Protein AF-0000000074446186 (afdb_homodimer)

Foldseek 3Di:
DDCDPDALRDAQFLEWDALDPFKIWTQHQVQQKIWIAGNVVSHTDDIWEGDDQDFRHAHRFNYWDAAPVSFWIWTQGQVLQWIWIAGPRSHTDAIEQNDDPRHAHRWHDWDHDPQKIWTRRFVQQWIWIAGNRHHTDDIFAHDDDDVRHGHRWAEWDAFPVGDIDIDHWDWAWDADPVGHTFAIDTDWRWYWDQDPVRDIDIHTGDDPPSVRPD/DDCDPDALRDAQFLEWDALDPQKIWTQHQVQQKIWIAGNVVSHTDDIWEGDDQDFRHAHRFNYWDAAPVSFWIWTQGQVLQWIWIAGPRSHTDAIEQNDDPRRAHRWHDWDHDPQKIWTRRFVQQWIWIAGNRHHTDDIFAHDDDDVRHGHRWAEWDAFPVGDIDIDHDDWAWDADPVGHTFAIDGHFRWYWDQDPVRDIDIHTGPDPPSVRPD

Organism: Stylophora pistillata (NCBI:txid50429)

pLDDT: mean 74.29, std 21.18, range [18.92, 97.62]

InterPro domains:
  IPR001258 NHL repeat [PF01436] (10-36)
  IPR001258 NHL repeat [PS51125] (1-40)
  IPR001258 NHL repeat [PS51125] (45-89)
  IPR001258 NHL repeat [PS51125] (137-178)
  IPR011042 Six-bladed beta-propeller, TolB-like [G3DSA:2.120.10.30] (2-111)
  IPR011042 Six-bladed beta-propeller, TolB-like [G3DSA:2.120.10.30] (112-214)
  IPR050952 Tripartite Motif and NHL Repeat Containing E3 Ligases [PTHR24104] (4-204)

Nearest PDB structures (foldseek):
  6xg7-assembly1_A  TM=8.499E-01  e=5.781E-15  Drosophila melanogaster
  8j72-assembly1_A  TM=8.228E-01  e=9.268E-15  Mus musculus
  7qrx-assembly2_B  TM=8.241E-01  e=8.388E-14  Homo sapiens
  7qrw-assembly1_A  TM=8.013E-01  e=9.867E-13  Homo sapiens
  3s9j-assembly1_A  TM=4.715E-01  e=6.757E-05  Phocaeicola vulgatus ATCC 8482

Solvent-accessible surface area (backbone atoms only — not comparable to full-atom values): 21060 Å² total; per-residue (Å²): 131,68,80,40,97,46,91,67,28,70,52,57,60,46,25,77,34,74,76,48,100,48,31,30,38,30,14,16,27,87,68,8,27,38,36,34,30,27,56,40,75,61,39,68,73,49,72,42,50,35,74,43,85,51,88,58,32,24,28,31,24,32,19,51,39,60,36,81,85,68,58,32,33,37,37,24,17,25,69,64,11,29,39,40,31,21,38,83,88,54,48,73,77,48,73,32,38,62,60,74,97,76,37,44,40,41,24,30,24,62,41,55,55,94,63,23,40,39,31,21,18,18,75,67,8,24,35,39,33,21,38,78,85,49,44,81,71,53,66,30,49,36,73,42,86,52,91,55,33,21,46,46,25,16,14,45,29,61,44,99,83,61,37,34,38,36,30,32,46,52,45,33,36,31,24,42,89,88,47,47,62,39,34,55,43,72,83,42,60,28,39,33,40,56,38,98,73,47,22,28,33,29,36,22,35,29,66,71,69,60,50,58,63,119,132,67,83,41,97,46,92,65,26,69,51,56,61,48,25,78,34,75,77,48,98,48,32,30,37,29,13,16,26,88,68,8,28,39,37,32,30,26,56,42,76,61,40,68,70,48,70,40,50,34,76,44,85,51,89,60,32,23,27,32,23,31,18,49,40,60,36,81,86,68,57,34,34,37,36,22,16,24,67,63,11,28,38,39,30,21,36,81,88,55,47,73,77,48,73,31,37,61,60,73,96,76,36,44,40,39,23,30,25,60,42,55,54,94,64,22,40,39,29,23,18,19,75,66,8,24,35,39,33,22,38,77,84,49,44,81,71,52,68,28,50,39,74,42,86,52,91,57,34,22,47,47,25,17,12,47,30,61,44,100,85,61,37,32,39,35,31,32,47,54,46,34,37,31,24,44,86,87,45,47,64,41,35,53,41,70,83,45,59,28,38,34,38,58,39,97,74,47,21,29,33,30,36,21,36,30,68,67,68,54,52,59,63,119

Structure (mmCIF, N/CA/C/O backbone):
data_AF-0000000074446186-model_v1
#
loop_
_entity.id
_entity.type
_entity.pdbx_description
1 polymer 'E3 ubiquitin-protein ligase TRIM71'
#
loop_
_atom_site.group_PDB
_atom_site.id
_atom_site.type_symbol
_atom_site.label_atom_id
_atom_site.label_alt_id
_atom_site.label_comp_id
_atom_site.label_asym_id
_atom_site.label_entity_id
_atom_site.label_seq_id
_atom_site.pdbx_PDB_ins_code
_atom_site.Cartn_x
_atom_site.Cartn_y
_atom_site.Cartn_z
_atom_site.occupancy
_atom_site.B_iso_or_equiv
_atom_site.auth_seq_id
_atom_site.auth_comp_id
_atom_site.auth_asym_id
_atom_site.auth_atom_id
_atom_site.pdbx_PDB_model_num
ATOM 1 N N . MET A 1 1 ? 18.953 0.443 9.812 1 21.56 1 MET A N 1
ATOM 2 C CA . MET A 1 1 ? 19.047 -0.871 9.188 1 21.56 1 MET A CA 1
ATOM 3 C C . MET A 1 1 ? 19.984 -0.833 7.984 1 21.56 1 MET A C 1
ATOM 5 O O . MET A 1 1 ? 19.844 0.023 7.109 1 21.56 1 MET A O 1
ATOM 9 N N . GLU A 1 2 ? 21.062 -1.44 8.008 1 25.23 2 GLU A N 1
ATOM 10 C CA . GLU A 1 2 ? 22.125 -1.525 7.016 1 25.23 2 GLU A CA 1
ATOM 11 C C . GLU A 1 2 ? 21.625 -2.145 5.715 1 25.23 2 GLU A C 1
ATOM 13 O O . GLU A 1 2 ? 21.016 -3.217 5.727 1 25.23 2 GLU A O 1
ATOM 18 N N . THR A 1 3 ? 21.281 -1.387 4.734 1 30.3 3 THR A N 1
ATOM 19 C CA . THR A 1 3 ? 21.078 -1.767 3.344 1 30.3 3 THR A CA 1
ATOM 20 C C . THR A 1 3 ? 22.234 -2.623 2.838 1 30.3 3 THR A C 1
ATOM 22 O O . THR A 1 3 ? 23.391 -2.25 2.984 1 30.3 3 THR A O 1
ATOM 25 N N . GLY A 1 4 ? 22.359 -3.973 3.09 1 34.06 4 GLY A N 1
ATOM 26 C CA . GLY A 1 4 ? 23.422 -4.801 2.539 1 34.06 4 GLY A CA 1
ATOM 27 C C . GLY A 1 4 ? 22.953 -6.176 2.109 1 34.06 4 GLY A C 1
ATOM 28 O O . GLY A 1 4 ? 21.766 -6.508 2.271 1 34.06 4 GLY A O 1
ATOM 29 N N . ASN A 1 5 ? 23.656 -6.824 1.149 1 36.19 5 ASN A N 1
ATOM 30 C CA . ASN A 1 5 ? 23.625 -8.188 0.634 1 36.19 5 ASN A CA 1
ATOM 31 C C . ASN A 1 5 ? 23.828 -9.211 1.746 1 36.19 5 ASN A C 1
ATOM 33 O O . ASN A 1 5 ? 24.062 -10.391 1.474 1 36.19 5 ASN A O 1
ATOM 37 N N . GLN A 1 6 ? 23.984 -8.719 2.873 1 34.06 6 GLN A N 1
ATOM 38 C CA . GLN A 1 6 ? 24.266 -9.742 3.875 1 34.06 6 GLN A CA 1
ATOM 39 C C . GLN A 1 6 ? 22.984 -10.289 4.484 1 34.06 6 GLN A C 1
ATOM 41 O O . GLN A 1 6 ? 21.922 -9.672 4.375 1 34.06 6 GLN A O 1
ATOM 46 N N . GLU A 1 7 ? 23.047 -11.438 5.098 1 36.56 7 GLU A N 1
ATOM 47 C CA . GLU A 1 7 ? 22.016 -12.062 5.914 1 36.56 7 GLU A CA 1
ATOM 48 C C . GLU A 1 7 ? 21.344 -11.047 6.84 1 36.56 7 GLU A C 1
ATOM 50 O O . GLU A 1 7 ? 22.031 -10.242 7.48 1 36.56 7 GLU A O 1
ATOM 55 N N . GLY A 1 8 ? 20.094 -10.953 6.75 1 36.47 8 GLY A N 1
ATOM 56 C CA . GLY A 1 8 ? 19.344 -10.023 7.574 1 36.47 8 GLY A CA 1
ATOM 57 C C . GLY A 1 8 ? 19.078 -8.695 6.895 1 36.47 8 GLY A C 1
ATOM 58 O O . GLY A 1 8 ? 18.328 -7.859 7.406 1 36.47 8 GLY A O 1
ATOM 59 N N . GLN A 1 9 ? 19.859 -8.453 6.016 1 35 9 GLN A N 1
ATOM 60 C CA . GLN A 1 9 ? 19.703 -7.172 5.34 1 35 9 GLN A CA 1
ATOM 61 C C . GLN A 1 9 ? 18.656 -7.254 4.238 1 35 9 GLN A C 1
ATOM 63 O O . GLN A 1 9 ? 18.547 -8.273 3.553 1 35 9 GLN A O 1
ATOM 68 N N . PHE A 1 10 ? 17.547 -6.688 4.48 1 34.16 10 PHE A N 1
ATOM 69 C CA . PHE A 1 10 ? 16.359 -6.711 3.641 1 34.16 10 PHE A CA 1
ATOM 70 C C . PHE A 1 10 ? 16.562 -5.891 2.375 1 34.16 10 PHE A C 1
ATOM 72 O O . PHE A 1 10 ? 16.922 -4.711 2.443 1 34.16 10 PHE A O 1
ATOM 79 N N . GLN A 1 11 ? 17.141 -6.57 1.419 1 34.59 11 GLN A N 1
ATOM 80 C CA . GLN A 1 11 ? 16.938 -5.848 0.168 1 34.59 11 GLN A CA 1
ATOM 81 C C . GLN A 1 11 ? 15.469 -5.891 -0.262 1 34.59 11 GLN A C 1
ATOM 83 O O . GLN A 1 11 ? 14.75 -6.828 0.073 1 34.59 11 GLN A O 1
ATOM 88 N N . ASN A 1 12 ? 14.945 -5.281 -1.118 1 34.03 12 ASN A N 1
ATOM 89 C CA . ASN A 1 12 ? 13.68 -4.852 -1.7 1 34.03 12 ASN A CA 1
ATOM 90 C C . ASN A 1 12 ? 12.562 -5.859 -1.421 1 34.03 12 ASN A C 1
ATOM 92 O O . ASN A 1 12 ? 12.422 -6.848 -2.143 1 34.03 12 ASN A O 1
ATOM 96 N N . PRO A 1 13 ? 12.062 -5.914 -0.177 1 37.81 13 PRO A N 1
ATOM 97 C CA . PRO A 1 13 ? 11 -6.902 0.001 1 37.81 13 PRO A CA 1
ATOM 98 C C . PRO A 1 13 ? 9.742 -6.57 -0.801 1 37.81 13 PRO A C 1
ATOM 100 O O . PRO A 1 13 ? 9.273 -5.43 -0.774 1 37.81 13 PRO A O 1
ATOM 103 N N . ALA A 1 14 ? 9.406 -7.27 -1.947 1 45.06 14 ALA A N 1
ATOM 104 C CA . ALA A 1 14 ? 8.188 -7.148 -2.744 1 45.06 14 ALA A CA 1
ATOM 105 C C . ALA A 1 14 ? 6.945 -7.402 -1.893 1 45.06 14 ALA A C 1
ATOM 107 O O . ALA A 1 14 ? 5.895 -6.801 -2.119 1 45.06 14 ALA A O 1
ATOM 108 N N . ASP A 1 15 ? 7.027 -8.352 -0.957 1 50.16 15 ASP A N 1
ATOM 109 C CA . ASP A 1 15 ? 5.855 -8.734 -0.171 1 50.16 15 ASP A CA 1
ATOM 110 C C . ASP A 1 15 ? 6.27 -9.336 1.17 1 50.16 15 ASP A C 1
ATOM 112 O O . ASP A 1 15 ? 7.348 -9.914 1.291 1 50.16 15 ASP A O 1
ATOM 116 N N . VAL A 1 16 ? 5.496 -8.953 2.264 1 49.03 16 VAL A N 1
ATOM 117 C CA . VAL A 1 16 ? 5.734 -9.492 3.602 1 49.03 16 VAL A CA 1
ATOM 118 C C . VAL A 1 16 ? 4.473 -10.18 4.113 1 49.03 16 VAL A C 1
ATOM 120 O O . VAL A 1 16 ? 3.359 -9.688 3.916 1 49.03 16 VAL A O 1
ATOM 123 N N . ILE A 1 17 ? 4.637 -11.469 4.539 1 51.62 17 ILE A N 1
ATOM 124 C CA . ILE A 1 17 ? 3.508 -12.164 5.145 1 51.62 17 ILE A CA 1
ATOM 125 C C . ILE A 1 17 ? 3.945 -12.805 6.457 1 51.62 17 ILE A C 1
ATOM 127 O O . ILE A 1 17 ? 5.09 -13.25 6.59 1 51.62 17 ILE A O 1
ATOM 131 N N . PHE A 1 18 ? 3.02 -12.758 7.414 1 51.03 18 PHE A N 1
ATOM 132 C CA . PHE A 1 18 ? 3.283 -13.461 8.664 1 51.03 18 PHE A CA 1
ATOM 133 C C . PHE A 1 18 ? 3.158 -14.969 8.477 1 51.03 18 PHE A C 1
ATOM 135 O O . PHE A 1 18 ? 2.213 -15.445 7.844 1 51.03 18 PHE A O 1
ATOM 142 N N . VAL A 1 19 ? 4.188 -15.711 8.836 1 57.69 19 VAL A N 1
ATOM 143 C CA . VAL A 1 19 ? 4.152 -17.172 8.766 1 57.69 19 VAL A CA 1
ATOM 144 C C . VAL A 1 19 ? 3.711 -17.734 10.109 1 57.69 19 VAL A C 1
ATOM 146 O O . VAL A 1 19 ? 3.133 -18.828 10.164 1 57.69 19 VAL A O 1
ATOM 149 N N . ASN A 1 20 ? 3.963 -17.078 11.086 1 58.06 20 ASN A N 1
ATOM 150 C CA . ASN A 1 20 ? 3.51 -17.359 12.445 1 58.06 20 ASN A CA 1
ATOM 151 C C . ASN A 1 20 ? 3.525 -16.109 13.312 1 58.06 20 ASN A C 1
ATOM 153 O O . ASN A 1 20 ? 3.574 -14.984 12.797 1 58.06 20 ASN A O 1
ATOM 157 N N . ASP A 1 21 ? 3.34 -16.344 14.617 1 55.56 21 ASP A N 1
ATOM 158 C CA . ASP A 1 21 ? 3.188 -15.211 15.531 1 55.56 21 ASP A CA 1
ATOM 159 C C . ASP A 1 21 ? 4.418 -14.312 15.5 1 55.56 21 ASP A C 1
ATOM 161 O O . ASP A 1 21 ? 4.309 -13.094 15.664 1 55.56 21 ASP A O 1
ATOM 165 N N . ASP A 1 22 ? 5.578 -14.992 15.234 1 57.72 22 ASP A N 1
ATOM 166 C CA . ASP A 1 22 ? 6.785 -14.18 15.375 1 57.72 22 ASP A CA 1
ATOM 167 C C . ASP A 1 22 ? 7.566 -14.133 14.062 1 57.72 22 ASP A C 1
ATOM 169 O O . ASP A 1 22 ? 8.641 -13.531 14 1 57.72 22 ASP A O 1
ATOM 173 N N . GLY A 1 23 ? 7.039 -14.805 13.109 1 60.34 23 GLY A N 1
ATOM 174 C CA . GLY A 1 23 ? 7.812 -14.914 11.883 1 60.34 23 GLY A CA 1
ATOM 175 C C . GLY A 1 23 ? 7.133 -14.266 10.695 1 60.34 23 GLY A C 1
ATOM 176 O O . GLY A 1 23 ? 5.914 -14.359 10.539 1 60.34 23 GLY A O 1
ATOM 177 N N . ILE A 1 24 ? 8.008 -13.547 9.852 1 61.75 24 ILE A N 1
ATOM 178 C CA . ILE A 1 24 ? 7.508 -13.008 8.594 1 61.75 24 ILE A CA 1
ATOM 179 C C . ILE A 1 24 ? 8.344 -13.547 7.434 1 61.75 24 ILE A C 1
ATOM 181 O O . ILE A 1 24 ? 9.523 -13.867 7.605 1 61.75 24 ILE A O 1
ATOM 185 N N . LEU A 1 25 ? 7.684 -13.812 6.32 1 70.44 25 LEU A N 1
ATOM 186 C CA . LEU A 1 25 ? 8.344 -14.117 5.055 1 70.44 25 LEU A CA 1
ATOM 187 C C . LEU A 1 25 ? 8.422 -12.875 4.168 1 70.44 25 LEU A C 1
ATOM 189 O O . LEU A 1 25 ? 7.461 -12.102 4.094 1 70.44 25 LEU A O 1
ATOM 193 N N . VAL A 1 26 ? 9.609 -12.75 3.611 1 65.88 26 VAL A N 1
ATOM 194 C CA . VAL A 1 26 ? 9.852 -11.609 2.732 1 65.88 26 VAL A CA 1
ATOM 195 C C . VAL A 1 26 ? 10.344 -12.102 1.372 1 65.88 26 VAL A C 1
ATOM 197 O O . VAL A 1 26 ? 11.305 -12.867 1.291 1 65.88 26 VAL A O 1
ATOM 200 N N . ALA A 1 27 ? 9.594 -11.727 0.311 1 72.75 27 ALA A N 1
ATOM 201 C CA . ALA A 1 27 ? 10.078 -11.953 -1.048 1 72.75 27 ALA A CA 1
ATOM 202 C C . ALA A 1 27 ? 11.023 -10.844 -1.488 1 72.75 27 ALA A C 1
ATOM 204 O O . ALA A 1 27 ? 10.633 -9.672 -1.553 1 72.75 27 ALA A O 1
ATOM 205 N N . GLU A 1 28 ? 12.25 -11.234 -1.776 1 65.94 28 GLU A N 1
ATOM 206 C CA . GLU A 1 28 ? 13.219 -10.25 -2.24 1 65.94 28 GLU A CA 1
ATOM 207 C C . GLU A 1 28 ? 13.422 -10.344 -3.75 1 65.94 28 GLU A C 1
ATOM 209 O O . GLU A 1 28 ? 14.156 -11.211 -4.23 1 65.94 28 GLU A O 1
ATOM 214 N N . GLU A 1 29 ? 12.828 -9.438 -4.434 1 69.81 29 GLU A N 1
ATOM 215 C CA . GLU A 1 29 ? 12.789 -9.469 -5.891 1 69.81 29 GLU A CA 1
ATOM 216 C C . GLU A 1 29 ? 14.195 -9.422 -6.484 1 69.81 29 GLU A C 1
ATOM 218 O O . GLU A 1 29 ? 14.539 -10.242 -7.336 1 69.81 29 GLU A O 1
ATOM 223 N N . CYS A 1 30 ? 15 -8.484 -6.012 1 66 30 CYS A N 1
ATOM 224 C CA . CYS A 1 30 ? 16.297 -8.25 -6.629 1 66 30 CYS A CA 1
ATOM 225 C C . CYS A 1 30 ? 17.312 -9.297 -6.188 1 66 30 CYS A C 1
ATOM 227 O O . CYS A 1 30 ? 18.266 -9.586 -6.91 1 66 30 CYS A O 1
ATOM 229 N N . ASN A 1 31 ? 17.078 -9.898 -5.051 1 70.94 31 ASN A N 1
ATOM 230 C CA . ASN A 1 31 ? 18 -10.922 -4.562 1 70.94 31 ASN A CA 1
ATOM 231 C C . ASN A 1 31 ? 17.531 -12.328 -4.914 1 70.94 31 ASN A C 1
ATOM 233 O O . ASN A 1 31 ? 18.203 -13.312 -4.586 1 70.94 31 ASN A O 1
ATOM 237 N N . HIS A 1 32 ? 16.453 -12.422 -5.516 1 79.94 32 HIS A N 1
ATOM 238 C CA . HIS A 1 32 ? 15.906 -13.68 -6.027 1 79.94 32 HIS A CA 1
ATOM 239 C C . HIS A 1 32 ? 15.797 -14.727 -4.922 1 79.94 32 HIS A C 1
ATOM 241 O O . HIS A 1 32 ? 16.203 -15.875 -5.105 1 79.94 32 HIS A O 1
ATOM 247 N N . ARG A 1 33 ? 15.266 -14.266 -3.797 1 80.06 33 ARG A N 1
ATOM 248 C CA . ARG A 1 33 ? 15.164 -15.18 -2.664 1 80.06 33 ARG A CA 1
ATOM 249 C C . ARG A 1 33 ? 13.992 -14.805 -1.763 1 80.06 33 ARG A C 1
ATOM 251 O O . ARG A 1 33 ? 13.422 -13.719 -1.895 1 80.06 33 ARG A O 1
ATOM 258 N N . ILE A 1 34 ? 13.656 -15.789 -0.902 1 81.38 34 ILE A N 1
ATOM 259 C CA . ILE A 1 34 ? 12.711 -15.602 0.194 1 81.38 34 ILE A CA 1
ATOM 260 C C . ILE A 1 34 ? 13.445 -15.695 1.529 1 81.38 34 ILE A C 1
ATOM 262 O O . ILE A 1 34 ? 14.25 -16.609 1.74 1 81.38 34 ILE A O 1
ATOM 266 N N . GLN A 1 35 ? 13.117 -14.711 2.404 1 77.56 35 GLN A N 1
ATOM 267 C CA . GLN A 1 35 ? 13.711 -14.734 3.736 1 77.56 35 GLN A CA 1
ATOM 268 C C . GLN A 1 35 ? 12.633 -14.758 4.82 1 77.56 35 GLN A C 1
ATOM 270 O O . GLN A 1 35 ? 11.586 -14.117 4.68 1 77.56 35 GLN A O 1
ATOM 275 N N . GLN A 1 36 ? 12.953 -15.547 5.793 1 76.38 36 GLN A N 1
ATOM 276 C CA . GLN A 1 36 ? 12.141 -15.492 7.008 1 76.38 36 GLN A CA 1
ATOM 277 C C . GLN A 1 36 ? 12.859 -14.719 8.109 1 76.38 36 GLN A C 1
ATOM 279 O O . GLN A 1 36 ? 14.039 -14.953 8.367 1 76.38 36 GLN A O 1
ATOM 284 N N . LEU A 1 37 ? 12.062 -13.75 8.68 1 64.38 37 LEU A N 1
ATOM 285 C CA . LEU A 1 37 ? 12.602 -12.938 9.766 1 64.38 37 LEU A CA 1
ATOM 286 C C . LEU A 1 37 ? 11.727 -13.062 11.016 1 64.38 37 LEU A C 1
ATOM 288 O O . LEU A 1 37 ? 10.523 -13.305 10.914 1 64.38 37 LEU A O 1
ATOM 292 N N . ASN A 1 38 ? 12.406 -13.023 12.148 1 64.75 38 ASN A N 1
ATOM 293 C CA . ASN A 1 38 ? 11.672 -12.836 13.398 1 64.75 38 ASN A CA 1
ATOM 294 C C . ASN A 1 38 ? 11.273 -11.375 13.602 1 64.75 38 ASN A C 1
ATOM 296 O O . ASN A 1 38 ? 12.141 -10.492 13.641 1 64.75 38 ASN A O 1
ATOM 300 N N . VAL A 1 39 ? 9.969 -11.133 13.688 1 54.44 39 VAL A N 1
ATOM 301 C CA . VAL A 1 39 ? 9.492 -9.758 13.68 1 54.44 39 VAL A CA 1
ATOM 302 C C . VAL A 1 39 ? 9.766 -9.109 15.031 1 54.44 39 VAL A C 1
ATOM 304 O O . VAL A 1 39 ? 9.891 -7.883 15.133 1 54.44 39 VAL A O 1
ATOM 307 N N . GLN A 1 40 ? 9.844 -9.93 16.094 1 52.62 40 GLN A N 1
ATOM 308 C CA . GLN A 1 40 ? 10.094 -9.383 17.422 1 52.62 40 GLN A CA 1
ATOM 309 C C . GLN A 1 40 ? 11.547 -8.93 17.562 1 52.62 40 GLN A C 1
ATOM 311 O O . GLN A 1 40 ? 11.82 -7.887 18.156 1 52.62 40 GLN A O 1
ATOM 316 N N . THR A 1 41 ? 12.391 -9.664 17 1 53.5 41 THR A N 1
ATOM 317 C CA . THR A 1 41 ? 13.812 -9.398 17.219 1 53.5 41 THR A CA 1
ATOM 318 C C . THR A 1 41 ? 14.445 -8.781 15.984 1 53.5 41 THR A C 1
ATOM 320 O O . THR A 1 41 ? 15.516 -8.18 16.062 1 53.5 41 THR A O 1
ATOM 323 N N . GLY A 1 42 ? 13.688 -8.93 14.891 1 54.25 42 GLY A N 1
ATOM 324 C CA . GLY A 1 42 ? 14.258 -8.5 13.633 1 54.25 42 GLY A CA 1
ATOM 325 C C . GLY A 1 42 ? 15.328 -9.438 13.109 1 54.25 42 GLY A C 1
ATOM 326 O O . GLY A 1 42 ? 15.938 -9.18 12.07 1 54.25 42 GLY A O 1
ATOM 327 N N . ASN A 1 43 ? 15.508 -10.547 13.773 1 65.38 43 ASN A N 1
ATOM 328 C CA . ASN A 1 43 ? 16.594 -11.461 13.43 1 65.38 43 ASN A CA 1
ATOM 329 C C . ASN A 1 43 ? 16.219 -12.359 12.25 1 65.38 43 ASN A C 1
ATOM 331 O O . ASN A 1 43 ? 15.062 -12.719 12.086 1 65.38 43 ASN A O 1
ATOM 335 N N . PHE A 1 44 ? 17.359 -12.742 11.523 1 73.94 44 PHE A N 1
ATOM 336 C CA . PHE A 1 44 ? 17.281 -13.695 10.43 1 73.94 44 PHE A CA 1
ATOM 337 C C . PHE A 1 44 ? 16.969 -15.094 10.953 1 73.94 44 PHE A C 1
ATOM 339 O O . PHE A 1 44 ? 17.516 -15.523 11.969 1 73.94 44 PHE A O 1
ATOM 346 N N . VAL A 1 45 ? 16.016 -15.805 10.258 1 79.5 45 VAL A N 1
ATOM 347 C CA . VAL A 1 45 ? 15.656 -17.172 10.633 1 79.5 45 VAL A CA 1
ATOM 348 C C . VAL A 1 45 ? 16.141 -18.141 9.562 1 79.5 45 VAL A C 1
ATOM 350 O O . VAL A 1 45 ? 16.938 -19.047 9.844 1 79.5 45 VAL A O 1
ATOM 353 N N . LYS A 1 46 ? 15.695 -17.969 8.352 1 83.81 46 LYS A N 1
ATOM 354 C CA . LYS A 1 46 ? 16.094 -18.828 7.242 1 83.81 46 LYS A CA 1
ATOM 355 C C . LYS A 1 46 ? 15.836 -18.141 5.902 1 83.81 46 LYS A C 1
ATOM 357 O O . LYS A 1 46 ? 15.195 -17.094 5.848 1 83.81 46 LYS A O 1
ATOM 362 N N . ARG A 1 47 ? 16.5 -18.734 4.887 1 83.94 47 ARG A N 1
ATOM 363 C CA . ARG A 1 47 ? 16.281 -18.266 3.523 1 83.94 47 ARG A CA 1
ATOM 364 C C . ARG A 1 47 ? 16.266 -19.422 2.533 1 83.94 47 ARG A C 1
ATOM 366 O O . ARG A 1 47 ? 16.844 -20.469 2.787 1 83.94 47 ARG A O 1
ATOM 373 N N . PHE A 1 48 ? 15.547 -19.25 1.496 1 86 48 PHE A N 1
ATOM 374 C CA . PHE A 1 48 ? 15.617 -20.188 0.378 1 86 48 PHE A CA 1
ATOM 375 C C . PHE A 1 48 ? 15.461 -19.453 -0.949 1 86 48 PHE A C 1
ATOM 377 O O . PHE A 1 48 ? 15.039 -18.297 -0.979 1 86 48 PHE A O 1
ATOM 384 N N . GLY A 1 49 ? 15.961 -20.188 -2.018 1 86.62 49 GLY A N 1
ATOM 385 C CA . GLY A 1 49 ? 15.961 -19.609 -3.352 1 86.62 49 GLY A CA 1
ATOM 386 C C . GLY A 1 49 ? 17.297 -19.016 -3.746 1 86.62 49 GLY A C 1
ATOM 387 O O . GLY A 1 49 ? 18.047 -18.531 -2.893 1 86.62 49 GLY A O 1
ATOM 388 N N . LYS A 1 50 ? 17.703 -19.125 -4.941 1 88.88 50 LYS A N 1
ATOM 389 C CA . LYS A 1 50 ? 18.812 -18.5 -5.641 1 88.88 50 LYS A CA 1
ATOM 390 C C . LYS A 1 50 ? 18.453 -18.172 -7.086 1 88.88 50 LYS A C 1
ATOM 392 O O . LYS A 1 50 ? 17.516 -18.766 -7.641 1 88.88 50 LYS A O 1
ATOM 397 N N . GLN A 1 51 ? 19.203 -17.219 -7.52 1 91.12 51 GLN A N 1
ATOM 398 C CA . GLN A 1 51 ? 18.859 -16.797 -8.875 1 91.12 51 GLN A CA 1
ATOM 399 C C . GLN A 1 51 ? 18.922 -17.969 -9.852 1 91.12 51 GLN A C 1
ATOM 401 O O . GLN A 1 51 ? 19.891 -18.719 -9.867 1 91.12 51 GLN A O 1
ATOM 406 N N . GLY A 1 52 ? 17.906 -18.141 -10.609 1 94.19 52 GLY A N 1
ATOM 407 C CA . GLY A 1 52 ? 17.891 -19.156 -11.641 1 94.19 52 GLY A CA 1
ATOM 408 C C . GLY A 1 52 ? 16.484 -19.594 -12.023 1 94.19 52 GLY A C 1
ATOM 409 O O . GLY A 1 52 ? 15.5 -19 -11.57 1 94.19 52 GLY A O 1
ATOM 410 N N . SER A 1 53 ? 16.422 -20.562 -12.891 1 93.38 53 SER A N 1
ATOM 411 C CA . SER A 1 53 ? 15.141 -21.016 -13.398 1 93.38 53 SER A CA 1
ATOM 412 C C . SER A 1 53 ? 14.891 -22.469 -13.039 1 93.38 53 SER A C 1
ATOM 414 O O . SER A 1 53 ? 13.844 -23.031 -13.383 1 93.38 53 SER A O 1
ATOM 416 N N . GLY A 1 54 ? 15.836 -23.062 -12.352 1 91.38 54 GLY A N 1
ATOM 417 C CA . GLY A 1 54 ? 15.68 -24.438 -11.938 1 91.38 54 GLY A CA 1
ATOM 418 C C . GLY A 1 54 ? 14.82 -24.594 -10.695 1 91.38 54 GLY A C 1
ATOM 419 O O . GLY A 1 54 ? 14.289 -23.609 -10.172 1 91.38 54 GLY A O 1
ATOM 420 N N . ASP A 1 55 ? 14.742 -25.875 -10.305 1 85.62 55 ASP A N 1
ATOM 421 C CA . ASP A 1 55 ? 14.039 -26.141 -9.055 1 85.62 55 ASP A CA 1
ATOM 422 C C . ASP A 1 55 ? 14.75 -25.484 -7.875 1 85.62 55 ASP A C 1
ATOM 424 O O . ASP A 1 55 ? 15.984 -25.438 -7.844 1 85.62 55 ASP A O 1
ATOM 428 N N . ARG A 1 56 ? 14.125 -24.891 -6.969 1 88.25 56 ARG A N 1
ATOM 429 C CA . ARG A 1 56 ? 14.633 -24.219 -5.777 1 88.25 56 ARG A CA 1
ATOM 430 C C . ARG A 1 56 ? 15.227 -22.859 -6.129 1 88.25 56 ARG A C 1
ATOM 432 O O . ARG A 1 56 ? 15.648 -22.109 -5.242 1 88.25 56 ARG A O 1
ATOM 439 N N . GLN A 1 57 ? 15.32 -22.703 -7.441 1 94.06 57 GLN A N 1
ATOM 440 C CA . GLN A 1 57 ? 15.789 -21.391 -7.875 1 94.06 57 GLN A CA 1
ATOM 441 C C . GLN A 1 57 ? 14.617 -20.453 -8.141 1 94.06 57 GLN A C 1
ATOM 443 O O . GLN A 1 57 ? 13.5 -20.906 -8.414 1 94.06 57 GLN A O 1
ATOM 448 N N . LEU A 1 58 ? 14.938 -19.234 -7.977 1 92.75 58 LEU A N 1
ATOM 449 C CA . LEU A 1 58 ? 13.938 -18.188 -8.156 1 92.75 58 LEU A CA 1
ATOM 450 C C . LEU A 1 58 ? 14.484 -17.047 -9.016 1 92.75 58 LEU A C 1
ATOM 452 O O . LEU A 1 58 ? 15.672 -16.734 -8.953 1 92.75 58 LEU A O 1
ATOM 456 N N . LYS A 1 59 ? 13.547 -16.516 -9.812 1 91.88 59 LYS A N 1
ATOM 457 C CA . LYS A 1 59 ? 13.883 -15.289 -10.547 1 91.88 59 LYS A CA 1
ATOM 458 C C . LYS A 1 59 ? 12.844 -14.203 -10.305 1 91.88 59 LYS A C 1
ATOM 460 O O . LYS A 1 59 ? 11.688 -14.328 -10.719 1 91.88 59 LYS A O 1
ATOM 465 N N . ASN A 1 60 ? 13.25 -13.094 -9.609 1 82.12 60 ASN A N 1
ATOM 466 C CA . ASN A 1 60 ? 12.43 -11.93 -9.289 1 82.12 60 ASN A CA 1
ATOM 467 C C . ASN A 1 60 ? 11.117 -12.328 -8.625 1 82.12 60 ASN A C 1
ATOM 469 O O . ASN A 1 60 ? 10.039 -12.008 -9.117 1 82.12 60 ASN A O 1
ATOM 473 N N . PRO A 1 61 ? 11.234 -13.055 -7.488 1 84.06 61 PRO A N 1
ATOM 474 C CA . PRO A 1 61 ? 9.984 -13.305 -6.77 1 84.06 61 PRO A CA 1
ATOM 475 C C . PRO A 1 61 ? 9.234 -12.023 -6.414 1 84.06 61 PRO A C 1
ATOM 477 O O . PRO A 1 61 ? 9.82 -11.102 -5.84 1 84.06 61 PRO A O 1
ATOM 480 N N . ALA A 1 62 ? 7.973 -11.977 -6.805 1 77.06 62 ALA A N 1
ATOM 481 C CA . ALA A 1 62 ? 7.176 -10.758 -6.66 1 77.06 62 ALA A CA 1
ATOM 482 C C . ALA A 1 62 ? 6.316 -10.812 -5.398 1 77.06 62 ALA A C 1
ATOM 484 O O . ALA A 1 62 ? 5.984 -9.773 -4.82 1 77.06 62 ALA A O 1
ATOM 485 N N . SER A 1 63 ? 5.895 -11.992 -5.074 1 76.06 63 SER A N 1
ATOM 486 C CA . SER A 1 63 ? 5.023 -12.133 -3.91 1 76.06 63 SER A CA 1
ATOM 487 C C . SER A 1 63 ? 5.191 -13.508 -3.264 1 76.06 63 SER A C 1
ATOM 489 O O . SER A 1 63 ? 5.672 -14.445 -3.902 1 76.06 63 SER A O 1
ATOM 491 N N . VAL A 1 64 ? 4.809 -13.523 -1.966 1 79.75 64 VAL A N 1
ATOM 492 C CA . VAL A 1 64 ? 4.832 -14.766 -1.197 1 79.75 64 VAL A CA 1
ATOM 493 C C . VAL A 1 64 ? 3.592 -14.852 -0.312 1 79.75 64 VAL A C 1
ATOM 495 O O . VAL A 1 64 ? 3.145 -13.836 0.238 1 79.75 64 VAL A O 1
ATOM 498 N N . CYS A 1 65 ? 3.018 -16.062 -0.304 1 76 65 CYS A N 1
ATOM 499 C CA . CYS A 1 65 ? 1.9 -16.297 0.603 1 76 65 CYS A CA 1
ATOM 500 C C . CYS A 1 65 ? 1.933 -17.719 1.152 1 76 65 CYS A C 1
ATOM 502 O O . CYS A 1 65 ? 2.801 -18.516 0.782 1 76 65 CYS A O 1
ATOM 504 N N . ILE A 1 66 ? 1.116 -17.875 2.15 1 76.69 66 ILE A N 1
ATOM 505 C CA . ILE A 1 66 ? 0.989 -19.188 2.75 1 76.69 66 ILE A CA 1
ATOM 506 C C . ILE A 1 66 ? -0.325 -19.828 2.311 1 76.69 66 ILE A C 1
ATOM 508 O O . ILE A 1 66 ? -1.367 -19.172 2.281 1 76.69 66 ILE A O 1
ATOM 512 N N . LYS A 1 67 ? -0.178 -21.078 1.933 1 81.06 67 LYS A N 1
ATOM 513 C CA . LYS A 1 67 ? -1.405 -21.797 1.601 1 81.06 67 LYS A CA 1
ATOM 514 C C . LYS A 1 67 ? -2.365 -21.828 2.787 1 81.06 67 LYS A C 1
ATOM 516 O O . LYS A 1 67 ? -1.94 -21.719 3.939 1 81.06 67 LYS A O 1
ATOM 521 N N . SER A 1 68 ? -3.66 -22.016 2.502 1 72.19 68 SER A N 1
ATOM 522 C CA . SER A 1 68 ? -4.719 -21.891 3.498 1 72.19 68 SER A CA 1
ATOM 523 C C . SER A 1 68 ? -4.551 -22.922 4.609 1 72.19 68 SER A C 1
ATOM 525 O O . SER A 1 68 ? -4.969 -22.688 5.746 1 72.19 68 SER A O 1
ATOM 527 N N . ASP A 1 69 ? -3.93 -24.016 4.258 1 73 69 ASP A N 1
ATOM 528 C CA . ASP A 1 69 ? -3.736 -25.062 5.254 1 73 69 ASP A CA 1
ATOM 529 C C . ASP A 1 69 ? -2.541 -24.766 6.152 1 73 69 ASP A C 1
ATOM 531 O O . ASP A 1 69 ? -2.297 -25.469 7.133 1 73 69 ASP A O 1
ATOM 535 N N . GLY A 1 70 ? -1.769 -23.734 5.812 1 76.69 70 GLY A N 1
ATOM 536 C CA . GLY A 1 70 ? -0.652 -23.281 6.625 1 76.69 70 GLY A CA 1
ATOM 537 C C . GLY A 1 70 ? 0.596 -24.125 6.453 1 76.69 70 GLY A C 1
ATOM 538 O O . GLY A 1 70 ? 1.58 -23.938 7.172 1 76.69 70 GLY A O 1
ATOM 539 N N . GLU A 1 71 ? 0.628 -24.984 5.453 1 83.25 71 GLU A N 1
ATOM 540 C CA . GLU A 1 71 ? 1.696 -25.969 5.395 1 83.25 71 GLU A CA 1
ATOM 541 C C . GLU A 1 71 ? 2.688 -25.656 4.277 1 83.25 71 GLU A C 1
ATOM 543 O O . GLU A 1 71 ? 3.795 -26.188 4.25 1 83.25 71 GLU A O 1
ATOM 548 N N . PHE A 1 72 ? 2.271 -24.797 3.4 1 88.75 72 PHE A N 1
ATOM 549 C CA . PHE A 1 72 ? 3.111 -24.578 2.23 1 88.75 72 PHE A CA 1
ATOM 550 C C . PHE A 1 72 ? 3.273 -23.094 1.945 1 88.75 72 PHE A C 1
ATOM 552 O O . PHE A 1 72 ? 2.355 -22.297 2.188 1 88.75 72 PHE A O 1
ATOM 559 N N . ILE A 1 73 ? 4.445 -22.812 1.377 1 87.06 73 ILE A N 1
ATOM 560 C CA . ILE A 1 73 ? 4.77 -21.453 0.922 1 87.06 73 ILE A CA 1
ATOM 561 C C . ILE A 1 73 ? 4.562 -21.359 -0.588 1 87.06 73 ILE A C 1
ATOM 563 O O . ILE A 1 73 ? 5.016 -22.234 -1.34 1 87.06 73 ILE A O 1
ATOM 567 N N . VAL A 1 74 ? 3.883 -20.391 -0.982 1 89.44 74 VAL A N 1
ATOM 568 C CA . VAL A 1 74 ? 3.639 -20.156 -2.4 1 89.44 74 VAL A CA 1
ATOM 569 C C . VAL A 1 74 ? 4.406 -18.906 -2.855 1 89.44 74 VAL A C 1
ATOM 571 O O . VAL A 1 74 ? 4.254 -17.828 -2.275 1 89.44 74 VAL A O 1
ATOM 574 N N . VAL A 1 75 ? 5.199 -19.062 -3.898 1 90.31 75 VAL A N 1
ATOM 575 C CA . VAL A 1 75 ? 6.012 -17.969 -4.41 1 90.31 75 VAL A CA 1
ATOM 576 C C . VAL A 1 75 ? 5.605 -17.656 -5.848 1 90.31 75 VAL A C 1
ATOM 578 O O . VAL A 1 75 ? 5.535 -18.547 -6.691 1 90.31 75 VAL A O 1
ATOM 581 N N . VAL A 1 76 ? 5.289 -16.391 -6.078 1 89.38 76 VAL A N 1
ATOM 582 C CA . VAL A 1 76 ? 5.023 -15.898 -7.43 1 89.38 76 VAL A CA 1
ATOM 583 C C . VAL A 1 76 ? 6.309 -15.352 -8.047 1 89.38 76 VAL A C 1
ATOM 585 O O . VAL A 1 76 ? 6.906 -14.414 -7.516 1 89.38 76 VAL A O 1
ATOM 588 N N . GLU A 1 77 ? 6.703 -15.93 -9.133 1 91.12 77 GLU A N 1
ATOM 589 C CA . GLU A 1 77 ? 7.93 -15.492 -9.789 1 91.12 77 GLU A CA 1
ATOM 590 C C . GLU A 1 77 ? 7.617 -14.641 -11.016 1 91.12 77 GLU A C 1
ATOM 592 O O . GLU A 1 77 ? 7.133 -15.156 -12.031 1 91.12 77 GLU A O 1
ATOM 597 N N . TYR A 1 78 ? 7.961 -13.383 -10.836 1 88.12 78 TYR A N 1
ATOM 598 C CA . TYR A 1 78 ? 7.789 -12.445 -11.938 1 88.12 78 TYR A CA 1
ATOM 599 C C . TYR A 1 78 ? 8.695 -12.812 -13.109 1 88.12 78 TYR A C 1
ATOM 601 O O . TYR A 1 78 ? 8.242 -12.898 -14.25 1 88.12 78 TYR A O 1
ATOM 609 N N . GLY A 1 79 ? 9.93 -13.047 -12.836 1 90.5 79 GLY A N 1
ATOM 610 C CA . GLY A 1 79 ? 10.938 -13.227 -13.867 1 90.5 79 GLY A CA 1
ATOM 611 C C . GLY A 1 79 ? 10.789 -14.523 -14.633 1 90.5 79 GLY A C 1
ATOM 612 O O . GLY A 1 79 ? 10.93 -14.547 -15.859 1 90.5 79 GLY A O 1
ATOM 613 N N . ASN A 1 80 ? 10.508 -15.609 -13.891 1 94.69 80 ASN A N 1
ATOM 614 C CA . ASN A 1 80 ? 10.32 -16.906 -14.539 1 94.69 80 ASN A CA 1
ATOM 615 C C . ASN A 1 80 ? 8.883 -17.109 -14.992 1 94.69 80 ASN A C 1
ATOM 617 O O . ASN A 1 80 ? 8.562 -18.109 -15.648 1 94.69 80 ASN A O 1
ATOM 621 N N . SER A 1 81 ? 8.039 -16.156 -14.641 1 95.88 81 SER A N 1
ATOM 622 C CA . SER A 1 81 ? 6.613 -16.219 -14.961 1 95.88 81 SER A CA 1
ATOM 623 C C . SER A 1 81 ? 6.008 -17.562 -14.539 1 95.88 81 SER A C 1
ATOM 625 O O . SER A 1 81 ? 5.375 -18.25 -15.344 1 95.88 81 SER A O 1
ATOM 627 N N . ARG A 1 82 ? 6.121 -17.859 -13.281 1 97.06 82 ARG A N 1
ATOM 628 C CA . ARG A 1 82 ? 5.605 -19.109 -12.742 1 97.06 82 ARG A CA 1
ATOM 629 C C . ARG A 1 82 ? 5.285 -18.984 -11.258 1 97.06 82 ARG A C 1
ATOM 631 O O . ARG A 1 82 ? 5.617 -17.969 -10.633 1 97.06 82 ARG A O 1
ATOM 638 N N . ILE A 1 83 ? 4.59 -20.016 -10.789 1 96.12 83 ILE A N 1
ATOM 639 C CA . ILE A 1 83 ? 4.34 -20.188 -9.359 1 96.12 83 ILE A CA 1
ATOM 640 C C . ILE A 1 83 ? 5.098 -21.422 -8.852 1 96.12 83 ILE A C 1
ATOM 642 O O . ILE A 1 83 ? 5.09 -22.469 -9.5 1 96.12 83 ILE A O 1
ATOM 646 N N . GLN A 1 84 ? 5.766 -21.234 -7.785 1 96.06 84 GLN A N 1
ATOM 647 C CA . GLN A 1 84 ? 6.383 -22.375 -7.098 1 96.06 84 GLN A CA 1
ATOM 648 C C . GLN A 1 84 ? 5.848 -22.5 -5.676 1 96.06 84 GLN A C 1
ATOM 650 O O . GLN A 1 84 ? 5.652 -21.5 -4.984 1 96.06 84 GLN A O 1
ATOM 655 N N . VAL A 1 85 ? 5.621 -23.75 -5.309 1 94 85 VAL A N 1
ATOM 656 C CA . VAL A 1 85 ? 5.145 -24.062 -3.967 1 94 85 VAL A CA 1
ATOM 657 C C . VAL A 1 85 ? 6.215 -24.844 -3.207 1 94 85 VAL A C 1
ATOM 659 O O . VAL A 1 85 ? 6.797 -25.797 -3.736 1 94 85 VAL A O 1
ATOM 662 N N . PHE A 1 86 ? 6.465 -24.391 -1.994 1 93.56 86 PHE A N 1
ATOM 663 C CA . PHE A 1 86 ? 7.504 -24.984 -1.151 1 93.56 86 PHE A CA 1
ATOM 664 C C . PHE A 1 86 ? 6.922 -25.453 0.175 1 93.56 86 PHE A C 1
ATOM 666 O O . PHE A 1 86 ? 5.914 -24.922 0.644 1 93.56 86 PHE A O 1
ATOM 673 N N . THR A 1 87 ? 7.598 -26.453 0.777 1 92 87 THR A N 1
ATOM 674 C CA . THR A 1 87 ? 7.336 -26.734 2.184 1 92 87 THR A CA 1
ATOM 675 C C . THR A 1 87 ? 7.816 -25.594 3.066 1 92 87 THR A C 1
ATOM 677 O O . THR A 1 87 ? 8.516 -24.688 2.596 1 92 87 THR A O 1
ATOM 680 N N . MET A 1 88 ? 7.426 -25.672 4.328 1 86.38 88 MET A N 1
ATOM 681 C CA . MET A 1 88 ? 7.828 -24.625 5.258 1 86.38 88 MET A CA 1
ATOM 682 C C . MET A 1 88 ? 9.336 -24.625 5.465 1 86.38 88 MET A C 1
ATOM 684 O O . MET A 1 88 ? 9.914 -23.625 5.902 1 86.38 88 MET A O 1
ATOM 688 N N . ASP A 1 89 ? 10.031 -25.703 5.09 1 87.12 89 ASP A N 1
ATOM 689 C CA . ASP A 1 89 ? 11.477 -25.812 5.219 1 87.12 89 ASP A CA 1
ATOM 690 C C . ASP A 1 89 ? 12.18 -25.438 3.916 1 87.12 89 ASP A C 1
ATOM 692 O O . ASP A 1 89 ? 13.406 -25.516 3.822 1 87.12 89 ASP A O 1
ATOM 696 N N . GLY A 1 90 ? 11.352 -25.125 2.885 1 88.5 90 GLY A N 1
ATOM 697 C CA . GLY A 1 90 ? 11.961 -24.609 1.672 1 88.5 90 GLY A CA 1
ATOM 698 C C . GLY A 1 90 ? 12.156 -25.656 0.598 1 88.5 90 GLY A C 1
ATOM 699 O O . GLY A 1 90 ? 12.922 -25.453 -0.348 1 88.5 90 GLY A O 1
ATOM 700 N N . GLU A 1 91 ? 11.57 -26.781 0.704 1 92.56 91 GLU A N 1
ATOM 701 C CA . GLU A 1 91 ? 11.641 -27.812 -0.329 1 92.56 91 GLU A CA 1
ATOM 702 C C . GLU A 1 91 ? 10.547 -27.625 -1.375 1 92.56 91 GLU A C 1
ATOM 704 O O . GLU A 1 91 ? 9.367 -27.5 -1.033 1 92.56 91 GLU A O 1
ATOM 709 N N . PRO A 1 92 ? 10.961 -27.656 -2.67 1 93.94 92 PRO A N 1
ATOM 710 C CA . PRO A 1 92 ? 9.953 -27.484 -3.713 1 93.94 92 PRO A CA 1
ATOM 711 C C . PRO A 1 92 ? 9.008 -28.688 -3.83 1 93.94 92 PRO A C 1
ATOM 713 O O . PRO A 1 92 ? 9.461 -29.828 -3.781 1 93.94 92 PRO A O 1
ATOM 716 N N . VAL A 1 93 ? 7.703 -28.422 -4.039 1 94.5 93 VAL A N 1
ATOM 717 C CA . VAL A 1 93 ? 6.738 -29.516 -4.105 1 94.5 93 VAL A CA 1
ATOM 718 C C . VAL A 1 93 ? 5.895 -29.375 -5.371 1 94.5 93 VAL A C 1
ATOM 720 O O . VAL A 1 93 ? 5.359 -30.375 -5.871 1 94.5 93 VAL A O 1
ATOM 723 N N . LEU A 1 94 ? 5.684 -28.234 -5.883 1 94.88 94 LEU A N 1
ATOM 724 C CA . LEU A 1 94 ? 4.836 -28 -7.047 1 94.88 94 LEU A CA 1
ATOM 725 C C . LEU A 1 94 ? 5.32 -26.781 -7.828 1 94.88 94 LEU A C 1
ATOM 727 O O . LEU A 1 94 ? 5.762 -25.797 -7.234 1 94.88 94 LEU A O 1
ATOM 731 N N . LYS A 1 95 ? 5.305 -26.859 -9.086 1 96.06 95 LYS A N 1
ATOM 732 C CA . LYS A 1 95 ? 5.598 -25.781 -10.016 1 96.06 95 LYS A CA 1
ATOM 733 C C . LYS A 1 95 ? 4.602 -25.766 -11.172 1 96.06 95 LYS A C 1
ATOM 735 O O . LYS A 1 95 ? 4.25 -26.812 -11.711 1 96.06 95 LYS A O 1
ATOM 740 N N . PHE A 1 96 ? 4.125 -24.531 -11.461 1 96.44 96 PHE A N 1
ATOM 741 C CA . PHE A 1 96 ? 3.164 -24.469 -12.555 1 96.44 96 PHE A CA 1
ATOM 742 C C . PHE A 1 96 ? 3.072 -23.047 -13.109 1 96.44 96 PHE A C 1
ATOM 744 O O . PHE A 1 96 ? 3.67 -22.125 -12.562 1 96.44 96 PHE A O 1
ATOM 751 N N . GLY A 1 97 ? 2.385 -22.859 -14.227 1 95.88 97 GLY A N 1
ATOM 752 C CA . GLY A 1 97 ? 2.064 -21.562 -14.805 1 95.88 97 GLY A CA 1
ATOM 753 C C . GLY A 1 97 ? 2.996 -21.172 -15.938 1 95.88 97 GLY A C 1
ATOM 754 O O . GLY A 1 97 ? 2.732 -20.203 -16.672 1 95.88 97 GLY A O 1
ATOM 755 N N . ASP A 1 98 ? 4.047 -21.906 -16.141 1 94.5 98 ASP A N 1
ATOM 756 C CA . ASP A 1 98 ? 5.07 -21.469 -17.078 1 94.5 98 ASP A CA 1
ATOM 757 C C . ASP A 1 98 ? 4.953 -22.219 -18.406 1 94.5 98 ASP A C 1
ATOM 759 O O . ASP A 1 98 ? 5.699 -21.938 -19.344 1 94.5 98 ASP A O 1
ATOM 763 N N . ILE A 1 99 ? 4.02 -23.109 -18.484 1 90.88 99 ILE A N 1
ATOM 764 C CA . ILE A 1 99 ? 3.912 -23.891 -19.719 1 90.88 99 ILE A CA 1
ATOM 765 C C . ILE A 1 99 ? 2.469 -23.875 -20.203 1 90.88 99 ILE A C 1
ATOM 767 O O . ILE A 1 99 ? 1.543 -23.609 -19.438 1 90.88 99 ILE A O 1
ATOM 771 N N . GLY A 1 100 ? 2.311 -24.094 -21.562 1 91.19 100 GLY A N 1
ATOM 772 C CA . GLY A 1 100 ? 0.989 -24.281 -22.141 1 91.19 100 GLY A CA 1
ATOM 773 C C . GLY A 1 100 ? 0.37 -22.984 -22.656 1 91.19 100 GLY A C 1
ATOM 774 O O . GLY A 1 100 ? 0.987 -21.922 -22.562 1 91.19 100 GLY A O 1
ATOM 775 N N . PRO A 1 101 ? -0.822 -23.031 -23.188 1 93 101 PRO A N 1
ATOM 776 C CA . PRO A 1 101 ? -1.5 -21.875 -23.766 1 93 101 PRO A CA 1
ATOM 777 C C . PRO A 1 101 ? -1.903 -20.844 -22.719 1 93 101 PRO A C 1
ATOM 779 O O . PRO A 1 101 ? -2.064 -19.656 -23.047 1 93 101 PRO A O 1
ATOM 782 N N . GLU A 1 102 ? -2.029 -21.297 -21.5 1 94.81 102 GLU A N 1
ATOM 783 C CA . GLU A 1 102 ? -2.461 -20.375 -20.438 1 94.81 102 GLU A CA 1
ATOM 784 C C . GLU A 1 102 ? -1.302 -20.016 -19.516 1 94.81 102 GLU A C 1
ATOM 786 O O . GLU A 1 102 ? -1.501 -19.781 -18.328 1 94.81 102 GLU A O 1
ATOM 791 N N . ARG A 1 103 ? -0.219 -20 -20.141 1 96.56 103 ARG A N 1
ATOM 792 C CA . ARG A 1 103 ? 0.964 -19.672 -19.359 1 96.56 103 ARG A CA 1
ATOM 793 C C . ARG A 1 103 ? 0.874 -18.25 -18.797 1 96.56 103 ARG A C 1
ATOM 795 O O . ARG A 1 103 ? 0.313 -17.359 -19.438 1 96.56 103 ARG A O 1
ATOM 802 N N . LEU A 1 104 ? 1.445 -18.109 -17.641 1 97.56 104 LEU A N 1
ATOM 803 C CA . LEU A 1 104 ? 1.519 -16.797 -17.016 1 97.56 104 LEU A CA 1
ATOM 804 C C . LEU A 1 104 ? 2.541 -15.914 -17.719 1 97.56 104 LEU A C 1
ATOM 806 O O . LEU A 1 104 ? 3.475 -16.422 -18.344 1 97.56 104 LEU A O 1
ATOM 810 N N . ASN A 1 105 ? 2.268 -14.664 -17.703 1 96.44 105 ASN A N 1
ATOM 811 C CA . ASN A 1 105 ? 3.18 -13.648 -18.219 1 96.44 105 ASN A CA 1
ATOM 812 C C . ASN A 1 105 ? 3.434 -12.547 -17.188 1 96.44 105 ASN A C 1
ATOM 814 O O . ASN A 1 105 ? 2.705 -11.555 -17.141 1 96.44 105 ASN A O 1
ATOM 818 N N . HIS A 1 106 ? 4.57 -12.734 -16.359 1 92.06 106 HIS A N 1
ATOM 819 C CA . HIS A 1 106 ? 5.023 -11.82 -15.312 1 92.06 106 HIS A CA 1
ATOM 820 C C . HIS A 1 106 ? 3.955 -11.641 -14.242 1 92.06 106 HIS A C 1
ATOM 822 O O . HIS A 1 106 ? 3.525 -10.523 -13.961 1 92.06 106 HIS A O 1
ATOM 828 N N . PRO A 1 107 ? 3.574 -12.805 -13.586 1 91.12 107 PRO A N 1
ATOM 829 C CA . PRO A 1 107 ? 2.611 -12.695 -12.492 1 91.12 107 PRO A CA 1
ATOM 830 C C . PRO A 1 107 ? 3.152 -11.883 -11.312 1 91.12 107 PRO A C 1
ATOM 832 O O . PRO A 1 107 ? 4.371 -11.797 -11.125 1 91.12 107 PRO A O 1
ATOM 835 N N . ILE A 1 108 ? 2.225 -11.305 -10.57 1 83.69 108 ILE A N 1
ATOM 836 C CA . ILE A 1 108 ? 2.67 -10.422 -9.492 1 83.69 108 ILE A CA 1
ATOM 837 C C . ILE A 1 108 ? 2.197 -10.969 -8.148 1 83.69 108 ILE A C 1
ATOM 839 O O . ILE A 1 108 ? 2.982 -11.062 -7.203 1 83.69 108 ILE A O 1
ATOM 843 N N . ALA A 1 109 ? 0.888 -11.344 -8.07 1 83.31 109 ALA A N 1
ATOM 844 C CA . ALA A 1 109 ? 0.324 -11.727 -6.777 1 83.31 109 ALA A CA 1
ATOM 845 C C . ALA A 1 109 ? -0.456 -13.031 -6.887 1 83.31 109 ALA A C 1
ATOM 847 O O . ALA A 1 109 ? -0.974 -13.367 -7.953 1 83.31 109 ALA A O 1
ATOM 848 N N . CYS A 1 110 ? -0.494 -13.727 -5.742 1 87 110 CYS A N 1
ATOM 849 C CA . CYS A 1 110 ? -1.272 -14.953 -5.617 1 87 110 CYS A CA 1
ATOM 850 C C . CYS A 1 110 ? -1.95 -15.031 -4.254 1 87 110 CYS A C 1
ATOM 852 O O . CYS A 1 110 ? -1.351 -14.68 -3.236 1 87 110 CYS A O 1
ATOM 854 N N . VAL A 1 111 ? -3.18 -15.469 -4.301 1 82.25 111 VAL A N 1
ATOM 855 C CA . VAL A 1 111 ? -3.881 -15.805 -3.068 1 82.25 111 VAL A CA 1
ATOM 856 C C . VAL A 1 111 ? -4.418 -17.234 -3.15 1 82.25 111 VAL A C 1
ATOM 858 O O . VAL A 1 111 ? -4.848 -17.688 -4.215 1 82.25 111 VAL A O 1
ATOM 861 N N . CYS A 1 112 ? -4.25 -17.844 -2.02 1 85.06 112 CYS A N 1
ATOM 862 C CA . CYS A 1 112 ? -4.828 -19.172 -1.909 1 85.06 112 CYS A CA 1
ATOM 863 C C . CYS A 1 112 ? -6.176 -19.141 -1.202 1 85.06 112 CYS A C 1
ATOM 865 O O . CYS A 1 112 ? -6.285 -18.594 -0.096 1 85.06 112 CYS A O 1
ATOM 867 N N . TYR A 1 113 ? -7.121 -19.656 -1.887 1 84.75 113 TYR A N 1
ATOM 868 C CA . TYR A 1 113 ? -8.477 -19.688 -1.337 1 84.75 113 TYR A CA 1
ATOM 869 C C . TYR A 1 113 ? -9.25 -20.891 -1.835 1 84.75 113 TYR A C 1
ATOM 871 O O . TYR A 1 113 ? -9.289 -21.156 -3.037 1 84.75 113 TYR A O 1
ATOM 879 N N . GLU A 1 114 ? -9.812 -21.672 -0.866 1 86.81 114 GLU A N 1
ATOM 880 C CA . GLU A 1 114 ? -10.586 -22.859 -1.187 1 86.81 114 GLU A CA 1
ATOM 881 C C . GLU A 1 114 ? -9.82 -23.781 -2.127 1 86.81 114 GLU A C 1
ATOM 883 O O . GLU A 1 114 ? -10.352 -24.203 -3.156 1 86.81 114 GLU A O 1
ATOM 888 N N . ASP A 1 115 ? -8.602 -24.031 -1.875 1 88.38 115 ASP A N 1
ATOM 889 C CA . ASP A 1 115 ? -7.723 -24.969 -2.564 1 88.38 115 ASP A CA 1
ATOM 890 C C . ASP A 1 115 ? -7.465 -24.531 -4 1 88.38 115 ASP A C 1
ATOM 892 O O . ASP A 1 115 ? -7.359 -25.359 -4.906 1 88.38 115 ASP A O 1
ATOM 896 N N . LYS A 1 116 ? -7.594 -23.297 -4.234 1 93.5 116 LYS A N 1
ATOM 897 C CA . LYS A 1 116 ? -7.273 -22.703 -5.531 1 93.5 116 LYS A CA 1
ATOM 898 C C . LYS A 1 116 ? -6.164 -21.656 -5.398 1 93.5 116 LYS A C 1
ATOM 900 O O . LYS A 1 116 ? -6.012 -21.031 -4.348 1 93.5 116 LYS A O 1
ATOM 905 N N . PHE A 1 117 ? -5.414 -21.578 -6.457 1 93.94 117 PHE A N 1
ATOM 906 C CA . PHE A 1 117 ? -4.473 -20.484 -6.617 1 93.94 117 PHE A CA 1
ATOM 907 C C . PHE A 1 117 ? -5.047 -19.406 -7.531 1 93.94 117 PHE A C 1
ATOM 909 O O . PHE A 1 117 ? -5.398 -19.688 -8.68 1 93.94 117 PHE A O 1
ATOM 916 N N . ILE A 1 118 ? -5.23 -18.25 -7.008 1 92.56 118 ILE A N 1
ATOM 917 C CA . ILE A 1 118 ? -5.695 -17.109 -7.789 1 92.56 118 ILE A CA 1
ATOM 918 C C . ILE A 1 118 ? -4.535 -16.141 -8.039 1 92.56 118 ILE A C 1
ATOM 920 O O . ILE A 1 118 ? -3.939 -15.625 -7.09 1 92.56 118 ILE A O 1
ATOM 924 N N . VAL A 1 119 ? -4.27 -15.898 -9.297 1 93.56 119 VAL A N 1
ATOM 925 C CA . VAL A 1 119 ? -3.014 -15.242 -9.648 1 93.56 119 VAL A CA 1
ATOM 926 C C . VAL A 1 119 ? -3.291 -14.047 -10.555 1 93.56 119 VAL A C 1
ATOM 928 O O . VAL A 1 119 ? -4.031 -14.164 -11.539 1 93.56 119 VAL A O 1
ATOM 931 N N . THR A 1 120 ? -2.732 -12.898 -10.156 1 90.81 120 THR A N 1
ATOM 932 C CA . THR A 1 120 ? -2.75 -11.773 -11.094 1 90.81 120 THR A CA 1
ATOM 933 C C . THR A 1 120 ? -1.682 -11.953 -12.164 1 90.81 120 THR A C 1
ATOM 935 O O . THR A 1 120 ? -0.5 -12.117 -11.852 1 90.81 120 THR A O 1
ATOM 938 N N . ASP A 1 121 ? -2.133 -11.969 -13.359 1 93.94 121 ASP A N 1
ATOM 939 C CA . ASP A 1 121 ? -1.274 -12.102 -14.539 1 93.94 121 ASP A CA 1
ATOM 940 C C . ASP A 1 121 ? -1.066 -10.75 -15.219 1 93.94 121 ASP A C 1
ATOM 942 O O . ASP A 1 121 ? -1.845 -10.367 -16.094 1 93.94 121 ASP A O 1
ATOM 946 N N . LEU A 1 122 ? 0.006 -10.094 -14.859 1 88.62 122 LEU A N 1
ATOM 947 C CA . LEU A 1 122 ? 0.213 -8.68 -15.133 1 88.62 122 LEU A CA 1
ATOM 948 C C . LEU A 1 122 ? 0.151 -8.391 -16.625 1 88.62 122 LEU A C 1
ATOM 950 O O . LEU A 1 122 ? -0.677 -7.594 -17.078 1 88.62 122 LEU A O 1
ATOM 954 N N . LYS A 1 123 ? 0.965 -9.07 -17.406 1 90.75 123 LYS A N 1
ATOM 955 C CA . LYS A 1 123 ? 1.135 -8.688 -18.812 1 90.75 123 LYS A CA 1
ATOM 956 C C . LYS A 1 123 ? -0.013 -9.211 -19.672 1 90.75 123 LYS A C 1
ATOM 958 O O . LYS A 1 123 ? -0.254 -8.703 -20.766 1 90.75 123 LYS A O 1
ATOM 963 N N . ASN A 1 124 ? -0.665 -10.258 -19.172 1 94.38 124 ASN A N 1
ATOM 964 C CA . ASN A 1 124 ? -1.846 -10.742 -19.875 1 94.38 124 ASN A CA 1
ATOM 965 C C . ASN A 1 124 ? -3.102 -9.992 -19.453 1 94.38 124 ASN A C 1
ATOM 967 O O . ASN A 1 124 ? -4.188 -10.234 -19.984 1 94.38 124 ASN A O 1
ATOM 971 N N . ASN A 1 125 ? -3 -9.086 -18.484 1 92.75 125 ASN A N 1
ATOM 972 C CA . ASN A 1 125 ? -4.062 -8.195 -18.016 1 92.75 125 ASN A CA 1
ATOM 973 C C . ASN A 1 125 ? -5.285 -8.984 -17.547 1 92.75 125 ASN A C 1
ATOM 975 O O . ASN A 1 125 ? -6.414 -8.672 -17.922 1 92.75 125 ASN A O 1
ATOM 979 N N . CYS A 1 126 ? -4.984 -10 -16.812 1 95.31 126 CYS A N 1
ATOM 980 C CA . CYS A 1 126 ? -6.066 -10.836 -16.312 1 95.31 126 CYS A CA 1
ATOM 981 C C . CYS A 1 126 ? -5.672 -11.516 -15.008 1 95.31 126 CYS A C 1
ATOM 983 O O . CYS A 1 126 ? -4.562 -11.312 -14.508 1 95.31 126 CYS A O 1
ATOM 985 N N . VAL A 1 127 ? -6.656 -12.148 -14.461 1 95.69 127 VAL A N 1
ATOM 986 C CA . VAL A 1 127 ? -6.473 -13.039 -13.312 1 95.69 127 VAL A CA 1
ATOM 987 C C . VAL A 1 127 ? -6.699 -14.484 -13.742 1 95.69 127 VAL A C 1
ATOM 989 O O . VAL A 1 127 ? -7.652 -14.789 -14.461 1 95.69 127 VAL A O 1
ATOM 992 N N . LYS A 1 128 ? -5.781 -15.305 -13.352 1 97.56 128 LYS A N 1
ATOM 993 C CA . LYS A 1 128 ? -5.926 -16.719 -13.648 1 97.56 128 LYS A CA 1
ATOM 994 C C . LYS A 1 128 ? -6.105 -17.531 -12.367 1 97.56 128 LYS A C 1
ATOM 996 O O . LYS A 1 128 ? -5.465 -17.266 -11.352 1 97.56 128 LYS A O 1
ATOM 1001 N N . VAL A 1 129 ? -6.977 -18.547 -12.5 1 97.06 129 VAL A N 1
ATOM 1002 C CA . VAL A 1 129 ? -7.27 -19.422 -11.375 1 97.06 129 VAL A CA 1
ATOM 1003 C C . VAL A 1 129 ? -6.777 -20.844 -11.688 1 97.06 129 VAL A C 1
ATOM 1005 O O . VAL A 1 129 ? -7.02 -21.359 -12.781 1 97.06 129 VAL A O 1
ATOM 1008 N N . PHE A 1 130 ? -6.035 -21.375 -10.742 1 96.94 130 PHE A N 1
ATOM 1009 C CA . PHE A 1 130 ? -5.52 -22.734 -10.836 1 96.94 130 PHE A CA 1
ATOM 1010 C C . PHE A 1 130 ? -6.039 -23.594 -9.68 1 96.94 130 PHE A C 1
ATOM 1012 O O . PHE A 1 130 ? -6.32 -23.062 -8.594 1 96.94 130 PHE A O 1
ATOM 1019 N N . ASP A 1 131 ? -6.113 -24.891 -9.945 1 96 131 ASP A N 1
ATOM 1020 C CA . ASP A 1 131 ? -6.535 -25.766 -8.859 1 96 131 ASP A CA 1
ATOM 1021 C C . ASP A 1 131 ? -5.363 -26.109 -7.949 1 96 131 ASP A C 1
ATOM 1023 O O . ASP A 1 131 ? -4.262 -25.578 -8.109 1 96 131 ASP A O 1
ATOM 1027 N N . SER A 1 132 ? -5.602 -27 -6.965 1 92.81 132 SER A N 1
ATOM 1028 C CA . SER A 1 132 ? -4.625 -27.297 -5.922 1 92.81 132 SER A CA 1
ATOM 1029 C C . SER A 1 132 ? -3.414 -28.031 -6.488 1 92.81 132 SER A C 1
ATOM 1031 O O . SER A 1 132 ? -2.375 -28.125 -5.832 1 92.81 132 SER A O 1
ATOM 1033 N N . LYS A 1 133 ? -3.521 -28.562 -7.73 1 94.38 133 LYS A N 1
ATOM 1034 C CA . LYS A 1 133 ? -2.424 -29.281 -8.383 1 94.38 133 LYS A CA 1
ATOM 1035 C C . LYS A 1 133 ? -1.72 -28.391 -9.398 1 94.38 133 LYS A C 1
ATOM 1037 O O . LYS A 1 133 ? -0.847 -28.844 -10.141 1 94.38 133 LYS A O 1
ATOM 1042 N N . GLY A 1 134 ? -2.15 -27.094 -9.492 1 95.62 134 GLY A N 1
ATOM 1043 C CA . GLY A 1 134 ? -1.521 -26.156 -10.414 1 95.62 134 GLY A CA 1
ATOM 1044 C C . GLY A 1 134 ? -2.082 -26.25 -11.82 1 95.62 134 GLY A C 1
ATOM 1045 O O . GLY A 1 134 ? -1.469 -25.75 -12.766 1 95.62 134 GLY A O 1
ATOM 1046 N N . GLN A 1 135 ? -3.154 -26.922 -11.984 1 96.5 135 GLN A N 1
ATOM 1047 C CA . 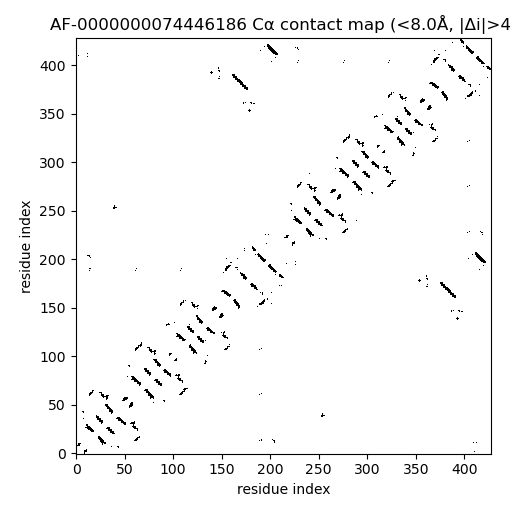GLN A 1 135 ? -3.799 -26.984 -13.289 1 96.5 135 GLN A CA 1
ATOM 1048 C C . GLN A 1 135 ? -4.723 -25.797 -13.516 1 96.5 135 GLN A C 1
ATOM 1050 O O . GLN A 1 135 ? -5.477 -25.406 -12.617 1 96.5 135 GLN A O 1
ATOM 1055 N N . PHE A 1 136 ? -4.723 -25.312 -14.711 1 97.06 136 PHE A N 1
ATOM 1056 C CA . PHE A 1 136 ? -5.52 -24.141 -15.07 1 97.06 136 PHE A CA 1
ATOM 1057 C C . PHE A 1 136 ? -7.008 -24.453 -14.984 1 97.06 136 PHE A C 1
ATOM 1059 O O . PHE A 1 136 ? -7.457 -25.484 -15.469 1 97.06 136 PHE A O 1
ATOM 1066 N N . SER A 1 137 ? -7.73 -23.547 -14.359 1 96.38 137 SER A N 1
ATOM 1067 C CA . SER A 1 137 ? -9.188 -23.656 -14.273 1 96.38 137 SER A CA 1
ATOM 1068 C C . SER A 1 137 ? -9.875 -22.672 -15.211 1 96.38 137 SER A C 1
ATOM 1070 O O . SER A 1 137 ? -10.492 -23.062 -16.188 1 96.38 137 SER A O 1
ATOM 1072 N N . HIS A 1 138 ? -9.719 -21.375 -14.938 1 96.81 138 HIS A N 1
ATOM 1073 C CA . HIS A 1 138 ? -10.297 -20.328 -15.758 1 96.81 138 HIS A CA 1
ATOM 1074 C C . HIS A 1 138 ? -9.578 -19 -15.547 1 96.81 138 HIS A C 1
ATOM 1076 O O . HIS A 1 138 ? -8.656 -18.906 -14.727 1 96.81 138 HIS A O 1
ATOM 1082 N N . LYS A 1 139 ? -9.922 -18.047 -16.328 1 96.81 139 LYS A N 1
ATOM 1083 C CA . LYS A 1 139 ? -9.391 -16.688 -16.188 1 96.81 139 LYS A CA 1
ATOM 1084 C C . LYS A 1 139 ? -10.492 -15.648 -16.312 1 96.81 139 LYS A C 1
ATOM 1086 O O . LYS A 1 139 ? -11.555 -15.93 -16.875 1 96.81 139 LYS A O 1
ATOM 1091 N N . PHE A 1 140 ? -10.234 -14.547 -15.75 1 95.44 140 PHE A N 1
ATOM 1092 C CA . PHE A 1 140 ? -11.133 -13.414 -15.93 1 95.44 140 PHE A CA 1
ATOM 1093 C C . PHE A 1 140 ? -10.352 -12.109 -16 1 95.44 140 PHE A C 1
ATOM 1095 O O . PHE A 1 140 ? -9.18 -12.062 -15.617 1 95.44 140 PHE A O 1
ATOM 1102 N N . GLY A 1 141 ? -11.039 -11.078 -16.484 1 93.12 141 GLY A N 1
ATOM 1103 C CA . GLY A 1 141 ? -10.391 -9.812 -16.797 1 93.12 141 GLY A CA 1
ATOM 1104 C C . GLY A 1 141 ? -9.883 -9.727 -18.219 1 93.12 141 GLY A C 1
ATOM 1105 O O . GLY A 1 141 ? -9.539 -10.75 -18.812 1 93.12 141 GLY A O 1
ATOM 1106 N N . GLU A 1 142 ? -9.961 -8.617 -18.844 1 92.62 142 GLU A N 1
ATOM 1107 C CA . GLU A 1 142 ? -9.398 -8.281 -20.141 1 92.62 142 GLU A CA 1
ATOM 1108 C C . GLU A 1 142 ? -8.82 -6.867 -20.141 1 92.62 142 GLU A C 1
ATOM 1110 O O . GLU A 1 142 ? -9.211 -6.031 -19.328 1 92.62 142 GLU A O 1
ATOM 1115 N N . LYS A 1 143 ? -7.926 -6.766 -21.031 1 92.5 143 LYS A N 1
ATOM 1116 C CA . LYS A 1 143 ? -7.266 -5.465 -21.078 1 92.5 143 LYS A CA 1
ATOM 1117 C C . LYS A 1 143 ? -8.273 -4.34 -21.281 1 92.5 143 LYS A C 1
ATOM 1119 O O . LYS A 1 143 ? -9.141 -4.422 -22.156 1 92.5 143 LYS A O 1
ATOM 1124 N N . GLY A 1 144 ? -8.234 -3.359 -20.422 1 88 144 GLY A N 1
ATOM 1125 C CA . GLY A 1 144 ? -9.086 -2.189 -20.578 1 88 144 GLY A CA 1
ATOM 1126 C C . GLY A 1 144 ? -9.273 -1.413 -19.297 1 88 144 GLY A C 1
ATOM 1127 O O . GLY A 1 144 ? -8.734 -1.789 -18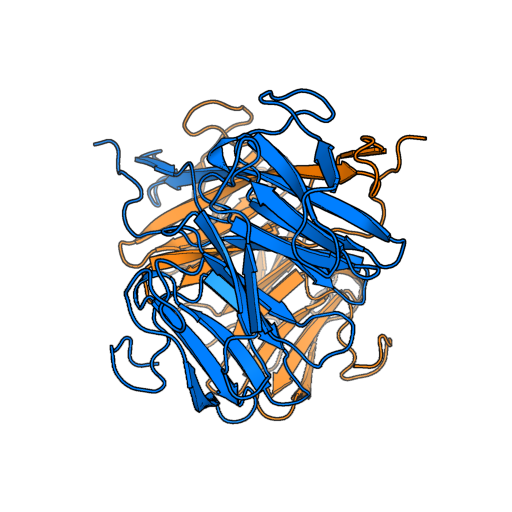.25 1 88 144 GLY A O 1
ATOM 1128 N N . ASN A 1 145 ? -10.031 -0.374 -19.359 1 82.44 145 ASN A N 1
ATOM 1129 C CA . ASN A 1 145 ? -10.25 0.498 -18.219 1 82.44 145 ASN A CA 1
ATOM 1130 C C . ASN A 1 145 ? -11.703 0.468 -17.75 1 82.44 145 ASN A C 1
ATOM 1132 O O . ASN A 1 145 ? -12.07 1.141 -16.781 1 82.44 145 ASN A O 1
ATOM 1136 N N . GLY A 1 146 ? -12.484 -0.326 -18.375 1 84.19 146 GLY A N 1
ATOM 1137 C CA . GLY A 1 146 ? -13.883 -0.45 -17.984 1 84.19 146 GLY A CA 1
ATOM 1138 C C . GLY A 1 146 ? -14.094 -1.378 -16.797 1 84.19 146 GLY A C 1
ATOM 1139 O O . GLY A 1 146 ? -13.141 -1.999 -16.312 1 84.19 146 GLY A O 1
ATOM 1140 N N . ASP A 1 147 ? -15.383 -1.457 -16.359 1 84.69 147 ASP A N 1
ATOM 1141 C CA . ASP A 1 147 ? -15.742 -2.361 -15.273 1 84.69 147 ASP A CA 1
ATOM 1142 C C . ASP A 1 147 ? -15.367 -3.803 -15.609 1 84.69 147 ASP A C 1
ATOM 1144 O O . ASP A 1 147 ? -15.727 -4.309 -16.672 1 84.69 147 ASP A O 1
ATOM 1148 N N . GLY A 1 148 ? -14.664 -4.328 -14.766 1 89.75 148 GLY A N 1
ATOM 1149 C CA . GLY A 1 148 ? -14.281 -5.723 -14.945 1 89.75 148 GLY A CA 1
ATOM 1150 C C . GLY A 1 148 ? -13.062 -5.898 -15.828 1 89.75 148 GLY A C 1
ATOM 1151 O O . GLY A 1 148 ? -12.508 -6.992 -15.914 1 89.75 148 GLY A O 1
ATOM 1152 N N . GLN A 1 149 ? -12.711 -4.84 -16.5 1 92.19 149 GLN A N 1
ATOM 1153 C CA . GLN A 1 149 ? -11.469 -4.879 -17.266 1 92.19 149 GLN A CA 1
ATOM 1154 C C . GLN A 1 149 ? -10.273 -4.523 -16.375 1 92.19 149 GLN A C 1
ATOM 1156 O O . GLN A 1 149 ? -10.438 -3.885 -15.336 1 92.19 149 GLN A O 1
ATOM 1161 N N . LEU A 1 150 ? -9.133 -5.055 -16.797 1 88.19 150 LEU A N 1
ATOM 1162 C CA . LEU A 1 150 ? -7.938 -4.887 -15.977 1 88.19 150 LEU A CA 1
ATOM 1163 C C . LEU A 1 150 ? -6.781 -4.324 -16.797 1 88.19 150 LEU A C 1
ATOM 1165 O O . LEU A 1 150 ? -6.605 -4.699 -17.969 1 88.19 150 LEU A O 1
ATOM 1169 N N . GLU A 1 151 ? -6.078 -3.414 -16.219 1 85.19 151 GLU A N 1
ATOM 1170 C CA . GLU A 1 151 ? -4.832 -2.908 -16.781 1 85.19 151 GLU A CA 1
ATOM 1171 C C . GLU A 1 151 ? -3.658 -3.148 -15.836 1 85.19 151 GLU A C 1
ATOM 1173 O O . GLU A 1 151 ? -3.512 -2.451 -14.828 1 85.19 151 GLU A O 1
ATOM 1178 N N . MET A 1 152 ? -2.893 -4.141 -16.188 1 82.19 152 MET A N 1
ATOM 1179 C CA . MET A 1 152 ? -1.708 -4.52 -15.43 1 82.19 152 MET A CA 1
ATOM 1180 C C . MET A 1 152 ? -2.059 -4.758 -13.961 1 82.19 152 MET A C 1
ATOM 1182 O O . MET A 1 152 ? -1.539 -4.074 -13.078 1 82.19 152 MET A O 1
ATOM 1186 N N . PRO A 1 153 ? -2.912 -5.742 -13.711 1 84.19 153 PRO A N 1
ATOM 1187 C CA . PRO A 1 153 ? -3.295 -6.016 -12.328 1 84.19 153 PRO A CA 1
ATOM 1188 C C . PRO A 1 153 ? -2.113 -6.453 -11.461 1 84.19 153 PRO A C 1
ATOM 1190 O O . PRO A 1 153 ? -1.285 -7.25 -11.906 1 84.19 153 PRO A O 1
ATOM 1193 N N . THR A 1 154 ? -2.041 -5.895 -10.305 1 79.81 154 THR A N 1
ATOM 1194 C CA . THR A 1 154 ? -0.933 -6.191 -9.398 1 79.81 154 THR A CA 1
ATOM 1195 C C . THR A 1 154 ? -1.443 -6.805 -8.102 1 79.81 154 THR A C 1
ATOM 1197 O O . THR A 1 154 ? -1.476 -8.031 -7.957 1 79.81 154 THR A O 1
ATOM 1200 N N . GLY A 1 155 ? -2.078 -6.035 -7.25 1 72.56 155 GLY A N 1
ATOM 1201 C CA . GLY A 1 155 ? -2.521 -6.488 -5.941 1 72.56 155 GLY A CA 1
ATOM 1202 C C . GLY A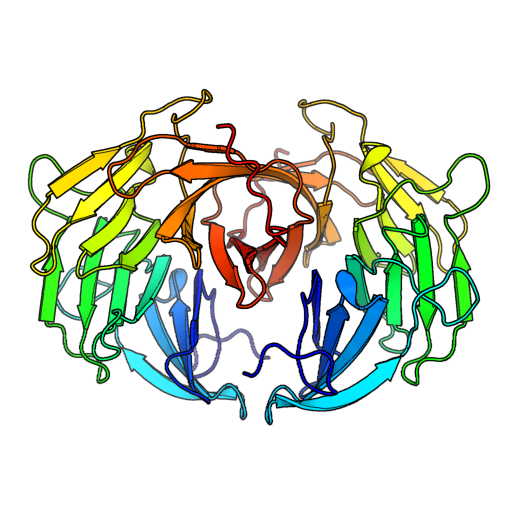 1 155 ? -3.791 -7.312 -5.992 1 72.56 155 GLY A C 1
ATOM 1203 O O . GLY A 1 155 ? -4.688 -7.035 -6.797 1 72.56 155 GLY A O 1
ATOM 1204 N N . LEU A 1 156 ? -3.758 -8.352 -5.117 1 77.44 156 LEU A N 1
ATOM 1205 C CA . LEU A 1 156 ? -4.879 -9.281 -5.016 1 77.44 156 LEU A CA 1
ATOM 1206 C C . LEU A 1 156 ? -5.066 -9.75 -3.576 1 77.44 156 LEU A C 1
ATOM 1208 O O . LEU A 1 156 ? -4.094 -10.078 -2.893 1 77.44 156 LEU A O 1
ATOM 1212 N N . CYS A 1 157 ? -6.359 -9.602 -3.168 1 72.06 157 CYS A N 1
ATOM 1213 C CA . CYS A 1 157 ? -6.668 -10.188 -1.866 1 72.06 157 CYS A CA 1
ATOM 1214 C C . CYS A 1 157 ? -8.117 -10.656 -1.809 1 72.06 157 CYS A C 1
ATOM 1216 O O . CYS A 1 157 ? -8.906 -10.367 -2.715 1 72.06 157 CYS A O 1
ATOM 1218 N N . ILE A 1 158 ? -8.32 -11.523 -0.887 1 71.81 158 ILE A N 1
ATOM 1219 C CA . ILE A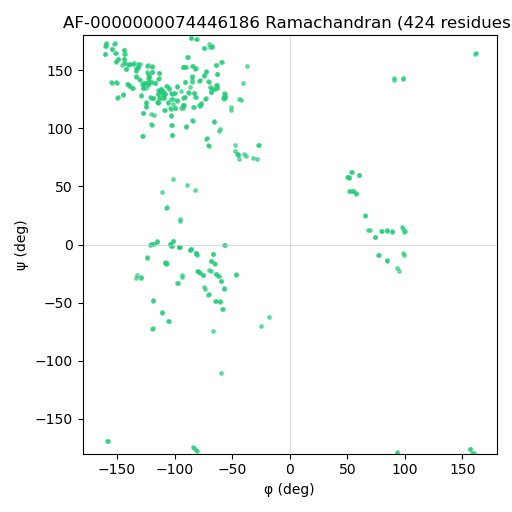 1 158 ? -9.672 -12 -0.612 1 71.81 158 ILE A CA 1
ATOM 1220 C C . ILE A 1 158 ? -10.156 -11.43 0.718 1 71.81 158 ILE A C 1
ATOM 1222 O O . ILE A 1 158 ? -9.43 -11.445 1.712 1 71.81 158 ILE A O 1
ATOM 1226 N N . ASP A 1 159 ? -11.336 -10.867 0.635 1 65.94 159 ASP A N 1
ATOM 1227 C CA . ASP A 1 159 ? -11.844 -10.336 1.896 1 65.94 159 ASP A CA 1
ATOM 1228 C C . ASP A 1 159 ? -12.555 -11.422 2.701 1 65.94 159 ASP A C 1
ATOM 1230 O O . ASP A 1 159 ? -12.609 -12.578 2.279 1 65.94 159 ASP A O 1
ATOM 1234 N N . ASN A 1 160 ? -13.023 -11.07 3.914 1 63.5 160 ASN A N 1
ATOM 1235 C CA . ASN A 1 160 ? -13.617 -12.031 4.84 1 63.5 160 ASN A CA 1
ATOM 1236 C C . ASN A 1 160 ? -14.938 -12.586 4.301 1 63.5 160 ASN A C 1
ATOM 1238 O O . ASN A 1 160 ? -15.461 -13.57 4.828 1 63.5 160 ASN A O 1
ATOM 1242 N N . TYR A 1 161 ? -15.445 -12.055 3.229 1 69.81 161 TYR A N 1
ATOM 1243 C CA . TYR A 1 161 ? -16.703 -12.5 2.637 1 69.81 161 TYR A CA 1
ATOM 1244 C C . TYR A 1 161 ? -16.453 -13.344 1.392 1 69.81 161 TYR A C 1
ATOM 1246 O O . TYR A 1 161 ? -17.406 -13.789 0.734 1 69.81 161 TYR A O 1
ATOM 1254 N N . GLY A 1 162 ? -15.203 -13.531 1.069 1 75.12 162 GLY A N 1
ATOM 1255 C CA . GLY A 1 162 ? -14.836 -14.367 -0.061 1 75.12 162 GLY A CA 1
ATOM 1256 C C . GLY A 1 162 ? -14.758 -13.602 -1.369 1 75.12 162 GLY A C 1
ATOM 1257 O O . GLY A 1 162 ? -14.664 -14.203 -2.439 1 75.12 162 GLY A O 1
ATOM 1258 N N . ASN A 1 163 ? -14.789 -12.297 -1.305 1 77.12 163 ASN A N 1
ATOM 1259 C CA . ASN A 1 163 ? -14.648 -11.484 -2.506 1 77.12 163 ASN A CA 1
ATOM 1260 C C . ASN A 1 163 ? -13.18 -11.25 -2.848 1 77.12 163 ASN A C 1
ATOM 1262 O O . ASN A 1 163 ? -12.352 -11.047 -1.955 1 77.12 163 ASN A O 1
ATOM 1266 N N . LEU A 1 164 ? -13.016 -11.234 -4.164 1 82.06 164 LEU A N 1
ATOM 1267 C CA . LEU A 1 164 ? -11.68 -10.898 -4.652 1 82.06 164 LEU A CA 1
ATOM 1268 C C . LEU A 1 164 ? -11.555 -9.398 -4.891 1 82.06 164 LEU A C 1
ATOM 1270 O O . LEU A 1 164 ? -12.391 -8.805 -5.574 1 82.06 164 LEU A O 1
ATOM 1274 N N . LEU A 1 165 ? -10.57 -8.852 -4.305 1 76.69 165 LEU A N 1
ATOM 1275 C CA . LEU A 1 165 ? -10.242 -7.449 -4.539 1 76.69 165 LEU A CA 1
ATOM 1276 C C . LEU A 1 165 ? -8.945 -7.316 -5.324 1 76.69 165 LEU A C 1
ATOM 1278 O O . LEU A 1 165 ? -7.934 -7.934 -4.969 1 76.69 165 LEU A O 1
ATOM 1282 N N . LEU A 1 166 ? -9.086 -6.523 -6.383 1 80.12 166 LEU A N 1
ATOM 1283 C CA . LEU A 1 166 ? -7.957 -6.359 -7.293 1 80.12 166 LEU A CA 1
ATOM 1284 C C . LEU A 1 166 ? -7.586 -4.887 -7.434 1 80.12 166 LEU A C 1
ATOM 1286 O O . LEU A 1 166 ? -8.461 -4.027 -7.527 1 80.12 166 LEU A O 1
ATOM 1290 N N . CYS A 1 167 ? -6.27 -4.746 -7.41 1 75.06 167 CYS A N 1
ATOM 1291 C CA . CYS A 1 167 ? -5.738 -3.426 -7.738 1 75.06 167 CYS A CA 1
ATOM 1292 C C . CYS A 1 167 ? -4.98 -3.459 -9.062 1 75.06 167 CYS A C 1
ATOM 1294 O O . CYS A 1 167 ? -4.152 -4.344 -9.281 1 75.06 167 CYS A O 1
ATOM 1296 N N . ASP A 1 168 ? -5.227 -2.545 -10.016 1 72.44 168 ASP A N 1
ATOM 1297 C CA . ASP A 1 168 ? -4.484 -2.604 -11.273 1 72.44 168 ASP A CA 1
ATOM 1298 C C . ASP A 1 168 ? -3.945 -1.228 -11.656 1 72.44 168 ASP A C 1
ATOM 1300 O O . ASP A 1 168 ? -3.072 -1.115 -12.516 1 72.44 168 ASP A O 1
ATOM 1304 N N . VAL A 1 169 ? -4.473 -0.18 -11.289 1 67 169 VAL A N 1
ATOM 1305 C CA . VAL A 1 169 ? -4 1.136 -11.703 1 67 169 VAL A CA 1
ATOM 1306 C C . VAL A 1 169 ? -3.609 1.956 -10.477 1 67 169 VAL A C 1
ATOM 1308 O O . VAL A 1 169 ? -4.402 2.105 -9.547 1 67 169 VAL A O 1
ATOM 1311 N N . VAL A 1 170 ? -2.311 2.209 -10.383 1 65.88 170 VAL A N 1
ATOM 1312 C CA . VAL A 1 170 ? -1.858 3.186 -9.398 1 65.88 170 VAL A CA 1
ATOM 1313 C C . VAL A 1 170 ? -1.029 4.27 -10.086 1 65.88 170 VAL A C 1
ATOM 1315 O O . VAL A 1 170 ? -0.09 3.965 -10.828 1 65.88 170 VAL A O 1
ATOM 1318 N N . ARG A 1 171 ? -1.478 5.398 -10 1 72.5 171 ARG A N 1
ATOM 1319 C CA . ARG A 1 171 ? -0.737 6.527 -10.555 1 72.5 171 ARG A CA 1
ATOM 1320 C C . ARG A 1 171 ? 0.161 7.168 -9.5 1 72.5 171 ARG A C 1
ATOM 1322 O O . ARG A 1 171 ? -0.311 7.566 -8.438 1 72.5 171 ARG A O 1
ATOM 1329 N N . ILE A 1 172 ? 1.477 7.125 -9.734 1 75.75 172 ILE A N 1
ATOM 1330 C CA . ILE A 1 172 ? 2.451 7.809 -8.898 1 75.75 172 ILE A CA 1
ATOM 1331 C C . ILE A 1 172 ? 3.143 8.906 -9.695 1 75.75 172 ILE A C 1
ATOM 1333 O O . ILE A 1 172 ? 3.686 8.648 -10.773 1 75.75 172 ILE A O 1
ATOM 1337 N N . GLN A 1 173 ? 3.033 10.094 -9.203 1 81.12 173 GLN A N 1
ATOM 1338 C CA . GLN A 1 173 ? 3.662 11.242 -9.844 1 81.12 173 GLN A CA 1
ATOM 1339 C C . GLN A 1 173 ? 4.77 11.82 -8.961 1 81.12 173 GLN A C 1
ATOM 1341 O O . GLN A 1 173 ? 4.719 11.711 -7.738 1 81.12 173 GLN A O 1
ATOM 1346 N N . GLN A 1 174 ? 5.758 12.328 -9.641 1 83 174 GLN A N 1
ATOM 1347 C CA . GLN A 1 174 ? 6.883 12.953 -8.961 1 83 174 GLN A CA 1
ATOM 1348 C C . GLN A 1 174 ? 6.848 14.469 -9.109 1 83 174 GLN A C 1
ATOM 1350 O O . GLN A 1 174 ? 6.566 14.984 -10.195 1 83 174 GLN A O 1
ATOM 1355 N N . PHE A 1 175 ? 7.109 15.164 -8.008 1 88 175 PHE A N 1
ATOM 1356 C CA . PHE A 1 175 ? 7.168 16.625 -7.969 1 88 175 PHE A CA 1
ATOM 1357 C C . PHE A 1 175 ? 8.414 17.094 -7.227 1 88 175 PHE A C 1
ATOM 1359 O O . PHE A 1 175 ? 8.945 16.375 -6.379 1 88 175 PHE A O 1
ATOM 1366 N N . THR A 1 176 ? 8.867 18.312 -7.645 1 90.56 176 THR A N 1
ATOM 1367 C CA . THR A 1 176 ? 9.781 19.016 -6.754 1 90.56 176 THR A CA 1
ATOM 1368 C C . THR A 1 176 ? 9.039 19.594 -5.555 1 90.56 176 THR A C 1
ATOM 1370 O O . THR A 1 176 ? 7.809 19.641 -5.547 1 90.56 176 THR A O 1
ATOM 1373 N N . LEU A 1 177 ? 9.82 20.047 -4.594 1 89.25 177 LEU A N 1
ATOM 1374 C CA . LEU A 1 177 ? 9.227 20.641 -3.406 1 89.25 177 LEU A CA 1
ATOM 1375 C C . LEU A 1 177 ? 8.461 21.922 -3.766 1 89.25 177 LEU A C 1
ATOM 1377 O O . LEU A 1 177 ? 7.535 22.312 -3.053 1 89.25 177 LEU A O 1
ATOM 1381 N N . GLU A 1 178 ? 8.852 22.531 -4.824 1 91.94 178 GLU A N 1
ATOM 1382 C CA . GLU A 1 178 ? 8.203 23.75 -5.285 1 91.94 178 GLU A CA 1
ATOM 1383 C C . GLU A 1 178 ? 6.93 23.438 -6.062 1 91.94 178 GLU A C 1
ATOM 1385 O O . GLU A 1 178 ? 6.16 24.344 -6.387 1 91.94 178 GLU A O 1
ATOM 1390 N N . GLY A 1 179 ? 6.707 22.109 -6.316 1 91.94 179 GLY A N 1
ATOM 1391 C CA . GLY A 1 179 ? 5.453 21.734 -6.945 1 91.94 179 GLY A CA 1
ATOM 1392 C C . GLY A 1 179 ? 5.578 21.5 -8.438 1 91.94 179 GLY A C 1
ATOM 1393 O O . GLY A 1 179 ? 4.574 21.406 -9.148 1 91.94 179 GLY A O 1
ATOM 1394 N N . THR A 1 180 ? 6.754 21.438 -8.953 1 92.25 180 THR A N 1
ATOM 1395 C CA . THR A 1 180 ? 6.965 21.172 -10.375 1 92.25 180 THR A CA 1
ATOM 1396 C C . THR A 1 180 ? 6.883 19.688 -10.672 1 92.25 180 THR A C 1
ATOM 1398 O O . THR A 1 180 ? 7.578 18.875 -10.047 1 92.25 180 THR A O 1
ATOM 1401 N N . PHE A 1 181 ? 6.055 19.375 -11.602 1 91.81 181 PHE A N 1
ATOM 1402 C CA . PHE A 1 181 ? 5.945 17.984 -12.031 1 91.81 181 PHE A CA 1
ATOM 1403 C C . PHE A 1 181 ? 7.215 17.547 -12.75 1 91.81 181 PHE A C 1
ATOM 1405 O O . PHE A 1 181 ? 7.676 18.203 -13.68 1 91.81 181 PHE A O 1
ATOM 1412 N N . THR A 1 182 ? 7.719 16.359 -12.305 1 87.25 182 THR A N 1
ATOM 1413 C CA . THR A 1 182 ? 8.977 15.938 -12.898 1 87.25 182 THR A CA 1
ATOM 1414 C C . THR A 1 182 ? 8.844 14.555 -13.523 1 87.25 182 THR A C 1
ATOM 1416 O O . THR A 1 182 ? 9.758 14.07 -14.188 1 87.25 182 THR A O 1
ATOM 1419 N N . GLY A 1 183 ? 7.723 13.852 -13.25 1 80.38 183 GLY A N 1
ATOM 1420 C CA . GLY A 1 183 ? 7.566 12.547 -13.883 1 80.38 183 GLY A CA 1
ATOM 1421 C C . GLY A 1 183 ? 6.535 11.672 -13.195 1 80.38 183 GLY A C 1
ATOM 1422 O O . GLY A 1 183 ? 5.93 12.078 -12.203 1 80.38 183 GLY A O 1
ATOM 1423 N N . LYS A 1 184 ? 6.113 10.688 -13.773 1 74.75 184 LYS A N 1
ATOM 1424 C CA . LYS A 1 184 ? 5.203 9.688 -13.219 1 74.75 184 LYS A CA 1
ATOM 1425 C C . LYS A 1 184 ? 5.77 8.281 -13.383 1 74.75 184 LYS A C 1
ATOM 1427 O O . LYS A 1 184 ? 6.648 8.047 -14.211 1 74.75 184 LYS A O 1
ATOM 1432 N N . THR A 1 185 ? 5.57 7.582 -12.266 1 59.66 185 THR A N 1
ATOM 1433 C CA . THR A 1 185 ? 6.059 6.211 -12.367 1 59.66 185 THR A CA 1
ATOM 1434 C C . THR A 1 185 ? 4.906 5.246 -12.625 1 59.66 185 THR A C 1
ATOM 1436 O O . THR A 1 185 ? 3.773 5.496 -12.219 1 59.66 185 THR A O 1
ATOM 1439 N N . SER A 1 186 ? 4.77 4.469 -13.617 1 51.94 186 SER A N 1
ATOM 1440 C CA . SER A 1 186 ? 3.727 3.523 -14.008 1 51.94 186 SER A CA 1
ATOM 1441 C C . SER A 1 186 ? 3.648 2.35 -13.039 1 51.94 186 SER A C 1
ATOM 1443 O O . SER A 1 186 ? 2.562 1.844 -12.75 1 51.94 186 SER A O 1
ATOM 1445 N N . THR A 1 187 ? 4.582 1.322 -13.016 1 47.84 187 THR A N 1
ATOM 1446 C CA . THR A 1 187 ? 4.438 -0.126 -12.922 1 47.84 187 THR A CA 1
ATOM 1447 C C . THR A 1 187 ? 4.938 -0.64 -11.578 1 47.84 187 THR A C 1
ATOM 1449 O O . THR A 1 187 ? 6.121 -0.956 -11.43 1 47.84 187 THR A O 1
ATOM 1452 N N . VAL A 1 188 ? 4.648 -0.091 -10.492 1 50.53 188 VAL A N 1
ATOM 1453 C CA . VAL A 1 188 ? 5.254 -0.91 -9.445 1 50.53 188 VAL A CA 1
ATOM 1454 C C . VAL A 1 188 ? 4.23 -1.917 -8.922 1 50.53 188 VAL A C 1
ATOM 1456 O O . VAL A 1 188 ? 3.035 -1.622 -8.867 1 50.53 188 VAL A O 1
ATOM 1459 N N . PRO A 1 189 ? 4.773 -3.219 -8.844 1 46.88 189 PRO A N 1
ATOM 1460 C CA . PRO A 1 189 ? 3.91 -4.238 -8.242 1 46.88 189 PRO A CA 1
ATOM 1461 C C . PRO A 1 189 ? 3.34 -3.805 -6.895 1 46.88 189 PRO A C 1
ATOM 1463 O O . PRO A 1 189 ? 4.059 -3.242 -6.066 1 46.88 189 PRO A O 1
ATOM 1466 N N . TRP A 1 190 ? 2.02 -3.742 -6.914 1 51.69 190 TRP A N 1
ATOM 1467 C CA . TRP A 1 190 ? 1.317 -3.385 -5.688 1 51.69 190 TRP A CA 1
ATOM 1468 C C . TRP A 1 190 ? 0.703 -4.617 -5.031 1 51.69 190 TRP A C 1
ATOM 1470 O O . TRP A 1 190 ? 0.281 -5.551 -5.723 1 51.69 190 TRP A O 1
ATOM 1480 N N . SER A 1 191 ? 1.026 -4.828 -3.793 1 49.31 191 SER A N 1
ATOM 1481 C CA . SER A 1 191 ? 0.33 -5.867 -3.039 1 49.31 191 SER A CA 1
ATOM 1482 C C . SER A 1 191 ? -0.886 -5.301 -2.314 1 49.31 191 SER A C 1
ATOM 1484 O O . SER A 1 191 ? -0.914 -4.117 -1.966 1 49.31 191 SER A O 1
ATOM 1486 N N . VAL A 1 192 ? -2.014 -6.008 -2.275 1 47.78 192 VAL A N 1
ATOM 1487 C CA . VAL A 1 192 ? -3.225 -5.656 -1.542 1 47.78 192 VAL A CA 1
ATOM 1488 C C . VAL A 1 192 ? -3.459 -6.66 -0.417 1 47.78 192 VAL A C 1
ATOM 1490 O O . VAL A 1 192 ? -3.279 -7.867 -0.606 1 47.78 192 VAL A O 1
ATOM 1493 N N . ALA A 1 193 ? -3.617 -6.191 0.786 1 48.44 193 ALA A N 1
ATOM 1494 C CA . ALA A 1 193 ? -3.947 -7.074 1.899 1 48.44 193 ALA A CA 1
ATOM 1495 C C . ALA A 1 193 ? -5.172 -6.566 2.656 1 48.44 193 ALA A C 1
ATOM 1497 O O . ALA A 1 193 ? -5.383 -5.359 2.771 1 48.44 193 ALA A O 1
ATOM 1498 N N . THR A 1 194 ? -6.066 -7.52 2.949 1 46.16 194 THR A N 1
ATOM 1499 C CA . THR A 1 194 ? -7.18 -7.188 3.83 1 46.16 194 THR A CA 1
ATOM 1500 C C . THR A 1 194 ? -6.762 -7.293 5.293 1 46.16 194 THR A C 1
ATOM 1502 O O . THR A 1 194 ? -6.031 -8.211 5.672 1 46.16 194 THR A O 1
ATOM 1505 N N . MET A 1 195 ? -7.07 -6.316 5.914 1 44.19 195 MET A N 1
ATOM 1506 C CA . MET A 1 195 ? -6.781 -6.312 7.348 1 44.19 195 MET A CA 1
ATOM 1507 C C . MET A 1 195 ? -7.965 -6.859 8.141 1 44.19 195 MET A C 1
ATOM 1509 O O . MET A 1 195 ? -9.07 -6.961 7.617 1 44.19 195 MET A O 1
ATOM 1513 N N . PRO A 1 196 ? -7.637 -7.41 9.281 1 43.5 196 PRO A N 1
ATOM 1514 C CA . PRO A 1 196 ? -8.711 -8.008 10.086 1 43.5 196 PRO A CA 1
ATOM 1515 C C . PRO A 1 196 ? -9.93 -7.09 10.211 1 43.5 196 PRO A C 1
ATOM 1517 O O . PRO A 1 196 ? -11.047 -7.574 10.391 1 43.5 196 PRO A O 1
ATOM 1520 N N . ASP A 1 197 ? -9.742 -5.82 10.086 1 41.47 197 ASP A N 1
ATOM 1521 C CA . ASP A 1 197 ? -10.852 -4.879 10.203 1 41.47 197 ASP A CA 1
ATOM 1522 C C . ASP A 1 197 ? -11.414 -4.527 8.828 1 41.47 197 ASP A C 1
ATOM 1524 O O . ASP A 1 197 ? -12.109 -3.518 8.68 1 41.47 197 ASP A O 1
ATOM 1528 N N . ASP A 1 198 ? -11.148 -5.367 7.844 1 48.25 198 ASP A N 1
ATOM 1529 C CA . ASP A 1 198 ? -11.641 -5.277 6.473 1 48.25 198 ASP A CA 1
ATOM 1530 C C . ASP A 1 198 ? -11.016 -4.094 5.738 1 48.25 198 ASP A C 1
ATOM 1532 O O . ASP A 1 198 ? -11.484 -3.703 4.664 1 48.25 198 ASP A O 1
ATOM 1536 N N . ARG A 1 199 ? -10.039 -3.592 6.336 1 48.31 199 ARG A N 1
ATOM 1537 C CA . ARG A 1 199 ? -9.25 -2.609 5.598 1 48.31 199 ARG A CA 1
ATOM 1538 C C . ARG A 1 199 ? -8.383 -3.287 4.543 1 48.31 199 ARG A C 1
ATOM 1540 O O . ARG A 1 199 ? -8.078 -4.477 4.648 1 48.31 199 ARG A O 1
ATOM 1547 N N . ILE A 1 200 ? -8.234 -2.496 3.377 1 49.12 200 ILE A N 1
ATOM 1548 C CA . ILE A 1 200 ? -7.371 -2.994 2.312 1 49.12 200 ILE A CA 1
ATOM 1549 C C . ILE A 1 200 ? -6.043 -2.24 2.328 1 49.12 200 ILE A C 1
ATOM 1551 O O . ILE A 1 200 ? -6.023 -1.01 2.404 1 49.12 200 ILE A O 1
ATOM 1555 N N . LEU A 1 201 ? -4.988 -2.99 2.574 1 51.06 201 LEU A N 1
ATOM 1556 C CA . LEU A 1 201 ? -3.623 -2.479 2.49 1 51.06 201 LEU A CA 1
ATOM 1557 C C . LEU A 1 201 ? -3.035 -2.725 1.105 1 51.06 201 LEU A C 1
ATOM 1559 O O . LEU A 1 201 ? -3.096 -3.844 0.589 1 51.06 201 LEU A O 1
ATOM 1563 N N . VAL A 1 202 ? -2.652 -1.615 0.384 1 50.25 202 VAL A N 1
ATOM 1564 C CA . VAL A 1 202 ? -1.958 -1.756 -0.892 1 50.25 202 VAL A CA 1
ATOM 1565 C C . VAL A 1 202 ? -0.497 -1.341 -0.735 1 50.25 202 VAL A C 1
ATOM 1567 O O . VAL A 1 202 ? -0.204 -0.269 -0.198 1 50.25 202 VAL A O 1
ATOM 1570 N N . THR A 1 203 ? 0.393 -2.193 -0.905 1 48.91 203 THR A N 1
ATOM 1571 C CA . THR A 1 203 ? 1.825 -1.936 -0.815 1 48.91 203 THR A CA 1
ATOM 1572 C C . THR A 1 203 ? 2.496 -2.127 -2.174 1 48.91 203 THR A C 1
ATOM 1574 O O . THR A 1 203 ? 2.059 -2.953 -2.977 1 48.91 203 THR A O 1
ATOM 1577 N N . GLY A 1 204 ? 3.246 -1.04 -2.781 1 48.28 204 GLY A N 1
ATOM 1578 C CA . GLY A 1 204 ? 3.973 -1.216 -4.027 1 48.28 204 GLY A CA 1
ATOM 1579 C C . GLY A 1 204 ? 5.449 -0.876 -3.914 1 48.28 204 GLY A C 1
ATOM 1580 O O . GLY A 1 204 ? 5.875 -0.268 -2.932 1 48.28 204 GLY A O 1
ATOM 1581 N N . PHE A 1 205 ? 6.227 -1.651 -4.719 1 40.19 205 PHE A N 1
ATOM 1582 C CA . PHE A 1 205 ? 7.672 -1.478 -4.812 1 40.19 205 PHE A CA 1
ATOM 1583 C C . PHE A 1 205 ? 8.023 -0.484 -5.914 1 40.19 205 PHE A C 1
ATOM 1585 O O . PHE A 1 205 ? 7.414 -0.492 -6.984 1 40.19 205 PHE A O 1
ATOM 1592 N N . ASN A 1 206 ? 8.359 0.853 -5.492 1 36.97 206 ASN A N 1
ATOM 1593 C CA . ASN A 1 206 ? 8.898 1.677 -6.566 1 36.97 206 ASN A CA 1
ATOM 1594 C C . ASN A 1 206 ? 10.312 1.248 -6.949 1 36.97 206 ASN A C 1
ATOM 1596 O O . ASN A 1 206 ? 11.172 1.072 -6.078 1 36.97 206 ASN A O 1
ATOM 1600 N N . GLU A 1 207 ? 10.5 0.417 -7.84 1 34.19 207 GLU A N 1
ATOM 1601 C CA . GLU A 1 207 ? 11.883 0.403 -8.305 1 34.19 207 GLU A CA 1
ATOM 1602 C C . GLU A 1 207 ? 12.469 1.812 -8.336 1 34.19 207 GLU A C 1
ATOM 1604 O O . GLU A 1 207 ? 11.727 2.797 -8.367 1 34.19 207 GLU A O 1
ATOM 1609 N N . ARG A 1 208 ? 13.812 2.029 -8.219 1 32.31 208 ARG A N 1
ATOM 1610 C CA . ARG A 1 208 ? 14.672 3.195 -8.398 1 32.31 208 ARG A CA 1
ATOM 1611 C C . ARG A 1 208 ? 14.031 4.203 -9.344 1 32.31 208 ARG A C 1
ATOM 1613 O O . ARG A 1 208 ? 14.172 5.414 -9.156 1 32.31 208 ARG A O 1
ATOM 1620 N N . GLY A 1 209 ? 13.844 4.09 -10.617 1 30.12 209 GLY A N 1
ATOM 1621 C CA . GLY A 1 209 ? 14.008 5.148 -11.602 1 30.12 209 GLY A CA 1
ATOM 1622 C C . GLY A 1 209 ? 12.742 5.957 -11.828 1 30.12 209 GLY A C 1
ATOM 1623 O O . GLY A 1 209 ? 11.781 5.461 -12.406 1 30.12 209 GLY A O 1
ATOM 1624 N N . VAL A 1 210 ? 12.086 6.469 -10.742 1 29.67 210 VAL A N 1
ATOM 1625 C CA . VAL A 1 210 ? 11.273 7.539 -11.312 1 29.67 210 VAL A CA 1
ATOM 1626 C C . VAL A 1 210 ? 11.922 8.062 -12.586 1 29.67 210 VAL A C 1
ATOM 1628 O O . VAL A 1 210 ? 13.086 8.484 -12.578 1 29.67 210 VAL A O 1
ATOM 1631 N N . LYS A 1 211 ? 11.664 7.469 -13.656 1 29.03 211 LYS A N 1
ATOM 1632 C CA . LYS A 1 211 ? 12.18 8.117 -14.859 1 29.03 211 LYS A CA 1
ATOM 1633 C C . LYS A 1 211 ? 11.914 9.617 -14.828 1 29.03 211 LYS A C 1
ATOM 1635 O O . LYS A 1 211 ? 10.758 10.047 -14.758 1 29.03 211 LYS A O 1
ATOM 1640 N N . THR A 1 212 ? 12.648 10.25 -14.117 1 23.25 212 THR A N 1
ATOM 1641 C CA . THR A 1 212 ? 12.703 11.695 -14.297 1 23.25 212 THR A CA 1
ATOM 1642 C C . THR A 1 212 ? 12.656 12.062 -15.781 1 23.25 212 THR A C 1
ATOM 1644 O O . THR A 1 212 ? 13.492 11.609 -16.562 1 23.25 212 THR A O 1
ATOM 1647 N N . LEU A 1 213 ? 11.477 12.016 -16.391 1 21.94 213 LEU A N 1
ATOM 1648 C CA . LEU A 1 213 ? 11.547 12.648 -17.703 1 21.94 213 LEU A CA 1
ATOM 1649 C C . LEU A 1 213 ? 12.289 13.977 -17.625 1 21.94 213 LEU A C 1
ATOM 1651 O O . LEU A 1 213 ? 11.891 14.875 -16.891 1 21.94 213 LEU A O 1
ATOM 1655 N N . ARG A 1 214 ? 13.469 13.953 -17.562 1 19.55 214 ARG A N 1
ATOM 1656 C CA . ARG A 1 214 ? 14.156 15.133 -18.078 1 19.55 214 ARG A CA 1
ATOM 1657 C C . ARG A 1 214 ? 13.805 15.375 -19.547 1 19.55 214 ARG A C 1
ATOM 1659 O O . ARG A 1 214 ? 13.758 14.43 -20.344 1 19.55 214 ARG A O 1
ATOM 1666 N N . MET B 1 1 ? -4.629 -11.844 16.656 1 22.34 1 MET B N 1
ATOM 1667 C CA . MET B 1 1 ? -4.812 -10.531 17.266 1 22.34 1 MET B CA 1
ATOM 1668 C C . MET B 1 1 ? -6.293 -10.188 17.391 1 22.34 1 MET B C 1
ATOM 1670 O O . MET B 1 1 ? -7.047 -10.297 16.422 1 22.34 1 MET B O 1
ATOM 1674 N N . GLU B 1 2 ? -6.832 -10.117 18.5 1 25.64 2 GLU B N 1
ATOM 1675 C CA . GLU B 1 2 ? -8.211 -9.836 18.875 1 25.64 2 GLU B CA 1
ATOM 1676 C C . GLU B 1 2 ? -8.656 -8.461 18.391 1 25.64 2 GLU B C 1
ATOM 1678 O O . GLU B 1 2 ? -7.965 -7.465 18.625 1 25.64 2 GLU B O 1
ATOM 1683 N N . THR B 1 3 ? -9.367 -8.359 17.312 1 30.94 3 THR B N 1
ATOM 1684 C CA . THR B 1 3 ? -10.133 -7.195 16.875 1 30.94 3 THR B CA 1
ATOM 1685 C C . THR B 1 3 ? -10.969 -6.637 18.016 1 30.94 3 THR B C 1
ATOM 1687 O O . THR B 1 3 ? -11.688 -7.379 18.688 1 30.94 3 THR B O 1
ATOM 1690 N N . GLY B 1 4 ? -10.477 -5.723 18.953 1 34.97 4 GLY B N 1
ATOM 1691 C CA . GLY B 1 4 ? -11.297 -5.121 20 1 34.97 4 GLY B CA 1
ATOM 1692 C C . GLY B 1 4 ? -10.891 -3.695 20.328 1 34.97 4 GLY B C 1
ATOM 1693 O O . GLY B 1 4 ? -9.938 -3.166 19.75 1 34.97 4 GLY B O 1
ATOM 1694 N N . ASN B 1 5 ? -11.836 -2.885 20.844 1 36.75 5 ASN B N 1
ATOM 1695 C CA . ASN B 1 5 ? -11.766 -1.551 21.438 1 36.75 5 ASN B CA 1
ATOM 1696 C C . ASN B 1 5 ? -10.805 -1.509 22.625 1 36.75 5 ASN B C 1
ATOM 1698 O O . ASN B 1 5 ? -10.797 -0.543 23.391 1 36.75 5 ASN B O 1
ATOM 1702 N N . GLN B 1 6 ? -10.266 -2.588 22.875 1 34.88 6 GLN B N 1
ATOM 1703 C CA . GLN B 1 6 ? -9.438 -2.523 24.078 1 34.88 6 GLN B CA 1
ATOM 1704 C C . GLN B 1 6 ? -8.008 -2.109 23.734 1 34.88 6 GLN B C 1
ATOM 1706 O O . GLN B 1 6 ? -7.59 -2.188 22.578 1 34.88 6 GLN B O 1
ATOM 1711 N N . GLU B 1 7 ? -7.266 -1.651 24.703 1 37.56 7 GLU B N 1
ATOM 1712 C CA . GLU B 1 7 ? -5.832 -1.381 24.656 1 37.56 7 GLU B CA 1
ATOM 1713 C C . GLU B 1 7 ? -5.082 -2.506 23.953 1 37.56 7 GLU B C 1
ATOM 1715 O O . GLU B 1 7 ? -5.332 -3.686 24.203 1 37.56 7 GLU B O 1
ATOM 1720 N N . GLY B 1 8 ? -4.359 -2.166 22.984 1 36.44 8 GLY B N 1
ATOM 1721 C CA . GLY B 1 8 ? -3.584 -3.131 22.219 1 36.44 8 GLY B CA 1
ATOM 1722 C C . GLY B 1 8 ? -4.312 -3.646 21 1 36.44 8 GLY B C 1
ATOM 1723 O O . GLY B 1 8 ? -3.729 -4.352 20.172 1 36.44 8 GLY B O 1
ATOM 1724 N N . GLN B 1 9 ? -5.504 -3.494 21.062 1 35.38 9 GLN B N 1
ATOM 1725 C CA . GLN B 1 9 ? -6.273 -3.994 19.938 1 35.38 9 GLN B CA 1
ATOM 1726 C C . GLN B 1 9 ? -6.32 -2.965 18.812 1 35.38 9 GLN B C 1
ATOM 1728 O O . GLN B 1 9 ? -6.43 -1.764 19.062 1 35.38 9 GLN B O 1
ATOM 1733 N N . PHE B 1 10 ? -5.617 -3.236 17.781 1 34.28 10 PHE B N 1
ATOM 1734 C CA . PHE B 1 10 ? -5.418 -2.375 16.625 1 34.28 10 PHE B CA 1
ATOM 1735 C C . PHE B 1 10 ? -6.695 -2.275 15.789 1 34.28 10 PHE B C 1
ATOM 1737 O O . PHE B 1 10 ? -7.266 -3.293 15.398 1 34.28 10 PHE B O 1
ATOM 1744 N N . GLN B 1 11 ? -7.512 -1.339 16.219 1 34.75 11 GLN B N 1
ATOM 1745 C CA . GLN B 1 11 ? -8.477 -1.069 15.156 1 34.75 11 GLN B CA 1
ATOM 1746 C C . GLN B 1 11 ? -7.816 -0.361 13.977 1 34.75 11 GLN B C 1
ATOM 1748 O O . GLN B 1 11 ? -6.793 0.311 14.141 1 34.75 11 GLN B O 1
ATOM 1753 N N . ASN B 1 12 ? -8.297 -0.129 12.93 1 34.19 12 ASN B N 1
ATOM 1754 C CA . ASN B 1 12 ? -8 0.264 11.555 1 34.19 12 ASN B CA 1
ATOM 1755 C C . ASN B 1 12 ? -6.785 1.179 11.477 1 34.19 12 ASN B C 1
ATOM 1757 O O . ASN B 1 12 ? -6.895 2.387 11.703 1 34.19 12 ASN B O 1
ATOM 1761 N N . PRO B 1 13 ? -5.555 0.631 11.641 1 37.5 13 PRO B N 1
ATOM 1762 C CA . PRO B 1 13 ? -4.449 1.587 11.555 1 37.5 13 PRO B CA 1
ATOM 1763 C C . PRO B 1 13 ? -4.312 2.199 10.164 1 37.5 13 PRO B C 1
ATOM 1765 O O . PRO B 1 13 ? -4.344 1.479 9.156 1 37.5 13 PRO B O 1
ATOM 1768 N N . ALA B 1 14 ? -4.68 3.5 9.891 1 45 14 ALA B N 1
ATOM 1769 C CA . ALA B 1 14 ? -4.484 4.262 8.656 1 45 14 ALA B CA 1
ATOM 1770 C C . ALA B 1 14 ? -3.008 4.316 8.273 1 45 14 ALA B C 1
ATOM 1772 O O . ALA B 1 14 ? -2.67 4.312 7.09 1 45 14 ALA B O 1
ATOM 1773 N N . ASP B 1 15 ? -2.121 4.449 9.258 1 49.66 15 ASP B N 1
ATOM 1774 C CA . ASP B 1 15 ? -0.7 4.617 8.969 1 49.66 15 ASP B CA 1
ATOM 1775 C C . ASP B 1 15 ? 0.155 4.129 10.141 1 49.66 15 ASP B C 1
ATOM 1777 O O . ASP B 1 15 ? -0.288 4.145 11.289 1 49.66 15 ASP B O 1
ATOM 1781 N N . VAL B 1 16 ? 1.288 3.42 9.781 1 49.09 16 VAL B N 1
ATOM 1782 C CA . VAL B 1 16 ? 2.234 2.941 10.781 1 49.09 16 VAL B CA 1
ATOM 1783 C C . VAL B 1 16 ? 3.617 3.533 10.516 1 49.09 16 VAL B C 1
ATOM 1785 O O . VAL B 1 16 ? 4.047 3.625 9.359 1 49.09 16 VAL B O 1
ATOM 1788 N N . ILE B 1 17 ? 4.191 4.184 11.555 1 51.75 17 ILE B N 1
ATOM 1789 C CA . ILE B 1 17 ? 5.555 4.684 11.422 1 51.75 17 ILE B CA 1
ATOM 1790 C C . ILE B 1 17 ? 6.395 4.234 12.617 1 51.75 17 ILE B C 1
ATOM 1792 O O . ILE B 1 17 ? 5.887 4.141 13.734 1 51.75 17 ILE B O 1
ATOM 1796 N N . PHE B 1 18 ? 7.641 3.898 12.312 1 51.22 18 PHE B N 1
ATOM 1797 C CA . PHE B 1 18 ? 8.562 3.586 13.398 1 51.22 18 PHE B CA 1
ATOM 1798 C C . PHE B 1 18 ? 8.969 4.852 14.141 1 51.22 18 PHE B C 1
ATOM 1800 O O . PHE B 1 18 ? 9.266 5.875 13.523 1 51.22 18 PHE B O 1
ATOM 1807 N N . VAL B 1 19 ? 8.789 4.875 15.445 1 58.12 19 VAL B N 1
ATOM 1808 C CA . VAL B 1 19 ? 9.211 6.008 16.266 1 58.12 19 VAL B CA 1
ATOM 1809 C C . VAL B 1 19 ? 10.609 5.758 16.828 1 58.12 19 VAL B C 1
ATOM 1811 O O . VAL B 1 19 ? 11.352 6.699 17.094 1 58.12 19 VAL B O 1
ATOM 1814 N N . ASN B 1 20 ? 10.938 4.602 16.969 1 58.28 20 ASN B N 1
ATOM 1815 C CA . ASN B 1 20 ? 12.266 4.133 17.344 1 58.28 20 ASN B CA 1
ATOM 1816 C C . ASN B 1 20 ? 12.484 2.68 16.938 1 58.28 20 ASN B C 1
ATOM 1818 O O . ASN B 1 20 ? 11.75 2.146 16.109 1 58.28 20 ASN B O 1
ATOM 1822 N N . ASP B 1 21 ? 13.594 2.127 17.453 1 55.66 21 ASP B N 1
ATOM 1823 C CA . ASP B 1 21 ? 13.992 0.79 17.016 1 55.66 21 ASP B CA 1
ATOM 1824 C C . ASP B 1 21 ? 12.898 -0.235 17.328 1 55.66 21 ASP B C 1
ATOM 1826 O O . ASP B 1 21 ? 12.719 -1.199 16.594 1 55.66 21 ASP B O 1
ATOM 1830 N N . ASP B 1 22 ? 12.18 0.061 18.453 1 58.22 22 ASP B N 1
ATOM 1831 C CA . ASP B 1 22 ? 11.25 -0.987 18.859 1 58.22 22 ASP B CA 1
ATOM 1832 C C . ASP B 1 22 ? 9.812 -0.474 18.875 1 58.22 22 ASP B C 1
ATOM 1834 O O . ASP B 1 22 ? 8.891 -1.201 19.266 1 58.22 22 ASP B O 1
ATOM 1838 N N . GLY B 1 23 ? 9.68 0.756 18.531 1 60.25 23 GLY B N 1
ATOM 1839 C CA . GLY B 1 23 ? 8.359 1.339 18.672 1 60.25 23 GLY B CA 1
ATOM 1840 C C . GLY B 1 23 ? 7.762 1.782 17.344 1 60.25 23 GLY B C 1
ATOM 1841 O O . GLY B 1 23 ? 8.461 2.318 16.484 1 60.25 23 GLY B O 1
ATOM 1842 N N . ILE B 1 24 ? 6.387 1.488 17.203 1 61.88 24 ILE B N 1
ATOM 1843 C CA . ILE B 1 24 ? 5.656 2 16.047 1 61.88 24 ILE B CA 1
ATOM 1844 C C . ILE B 1 24 ? 4.477 2.844 16.516 1 61.88 24 ILE B C 1
ATOM 1846 O O . ILE B 1 24 ? 3.934 2.617 17.609 1 61.88 24 ILE B O 1
ATOM 1850 N N . LEU B 1 25 ? 4.191 3.912 15.789 1 70.44 25 LEU B N 1
ATOM 1851 C CA . LEU B 1 25 ? 2.973 4.695 15.953 1 70.44 25 LEU B CA 1
ATOM 1852 C C . LEU B 1 25 ? 1.926 4.289 14.914 1 70.44 25 LEU B C 1
ATOM 1854 O O . LEU B 1 25 ? 2.254 4.059 13.75 1 70.44 25 LEU B O 1
ATOM 1858 N N . VAL B 1 26 ? 0.724 4.168 15.453 1 66 26 VAL B N 1
ATOM 1859 C CA . VAL B 1 26 ? -0.395 3.779 14.602 1 66 26 VAL B CA 1
ATOM 1860 C C . VAL B 1 26 ? -1.515 4.812 14.719 1 66 26 VAL B C 1
ATOM 1862 O O . VAL B 1 26 ? -1.958 5.137 15.82 1 66 26 VAL B O 1
ATOM 1865 N N . ALA B 1 27 ? -1.889 5.391 13.562 1 73.06 27 ALA B N 1
ATOM 1866 C CA . ALA B 1 27 ? -3.082 6.234 13.516 1 73.06 27 ALA B CA 1
ATOM 1867 C C . ALA B 1 27 ? -4.34 5.391 13.336 1 73.06 27 ALA B C 1
ATOM 1869 O O . ALA B 1 27 ? -4.488 4.691 12.328 1 73.06 27 ALA B O 1
ATOM 1870 N N . GLU B 1 28 ? -5.215 5.473 14.32 1 66.06 28 GLU B N 1
ATOM 1871 C CA . GLU B 1 28 ? -6.465 4.727 14.227 1 66.06 28 GLU B CA 1
ATOM 1872 C C . GLU B 1 28 ? -7.625 5.637 13.844 1 66.06 28 GLU B C 1
ATOM 1874 O O . GLU B 1 28 ? -8.172 6.344 14.695 1 66.06 28 GLU B O 1
ATOM 1879 N N . GLU B 1 29 ? -8 5.559 12.625 1 69.94 29 GLU B N 1
ATOM 1880 C CA . GLU B 1 29 ? -8.992 6.469 12.062 1 69.94 29 GLU B CA 1
ATOM 1881 C C . GLU B 1 29 ? -10.328 6.355 12.797 1 69.94 29 GLU B C 1
ATOM 1883 O O . GLU B 1 29 ? -10.906 7.363 13.203 1 69.94 29 GLU B O 1
ATOM 1888 N N . CYS B 1 30 ? -10.805 5.141 12.977 1 66.31 30 CYS B N 1
ATOM 1889 C CA . CYS B 1 30 ? -12.148 4.938 13.516 1 66.31 30 CYS B CA 1
ATOM 1890 C C . CYS B 1 30 ? -12.172 5.141 15.023 1 66.31 30 CYS B C 1
ATOM 1892 O O . CYS B 1 30 ? -13.211 5.496 15.586 1 66.31 30 CYS B O 1
ATOM 1894 N N . ASN B 1 31 ? -11.039 4.965 15.664 1 71.62 31 ASN B N 1
ATOM 1895 C CA . ASN B 1 31 ? -10.984 5.141 17.109 1 71.62 31 ASN B CA 1
ATOM 1896 C C . ASN B 1 31 ? -10.5 6.539 17.484 1 71.62 31 ASN B C 1
ATOM 1898 O O . ASN B 1 31 ? -10.406 6.867 18.672 1 71.62 31 ASN B O 1
ATOM 1902 N N . HIS B 1 32 ? -10.188 7.305 16.547 1 80.56 32 HIS B N 1
ATOM 1903 C CA . HIS B 1 32 ? -9.812 8.703 16.719 1 80.56 32 HIS B CA 1
ATOM 1904 C C . HIS B 1 32 ? -8.656 8.844 17.703 1 80.56 32 HIS B C 1
ATOM 1906 O O . HIS B 1 32 ? -8.695 9.688 18.609 1 80.56 32 HIS B O 1
ATOM 1912 N N . ARG B 1 33 ? -7.66 7.984 17.484 1 80.5 33 ARG B N 1
ATOM 1913 C CA . ARG B 1 33 ? -6.523 8.008 18.406 1 80.5 33 ARG B CA 1
ATOM 1914 C C . ARG B 1 33 ? -5.246 7.559 17.703 1 80.5 33 ARG B C 1
ATOM 1916 O O . ARG B 1 33 ? -5.297 7.016 16.594 1 80.5 33 ARG B O 1
ATOM 1923 N N . ILE B 1 34 ? -4.129 7.875 18.391 1 81.62 34 ILE B N 1
ATOM 1924 C CA . ILE B 1 34 ? -2.805 7.371 18.047 1 81.62 34 ILE B CA 1
ATOM 1925 C C . ILE B 1 34 ? -2.309 6.414 19.125 1 81.62 34 ILE B C 1
ATOM 1927 O O . ILE B 1 34 ? -2.396 6.715 20.312 1 81.62 34 ILE B O 1
ATOM 1931 N N . GLN B 1 35 ? -1.781 5.262 18.641 1 77.69 35 GLN B N 1
ATOM 1932 C CA . GLN B 1 35 ? -1.221 4.293 19.578 1 77.69 35 GLN B CA 1
ATOM 1933 C C . GLN B 1 35 ? 0.239 3.992 19.25 1 77.69 35 GLN B C 1
ATOM 1935 O O . GLN B 1 35 ? 0.618 3.926 18.078 1 77.69 35 GLN B O 1
ATOM 1940 N N . GLN B 1 36 ? 0.964 3.887 20.312 1 76.56 36 GLN B N 1
ATOM 1941 C CA . GLN B 1 36 ? 2.32 3.365 20.188 1 76.56 36 GLN B CA 1
ATOM 1942 C C . GLN B 1 36 ? 2.4 1.914 20.641 1 76.56 36 GLN B C 1
ATOM 1944 O O . GLN B 1 36 ? 1.888 1.566 21.703 1 76.56 36 GLN B O 1
ATOM 1949 N N . LEU B 1 37 ? 3.016 1.102 19.734 1 64.31 37 LEU B N 1
ATOM 1950 C CA . LEU B 1 37 ? 3.189 -0.315 20.031 1 64.31 37 LEU B CA 1
ATOM 1951 C C . LEU B 1 37 ? 4.664 -0.704 19.984 1 64.31 37 LEU B C 1
ATOM 1953 O O . LEU B 1 37 ? 5.445 -0.096 19.234 1 64.31 37 LEU B O 1
ATOM 1957 N N . ASN B 1 38 ? 5.016 -1.629 20.859 1 64.81 38 ASN B N 1
ATOM 1958 C CA . ASN B 1 38 ? 6.309 -2.293 20.703 1 64.81 38 ASN B CA 1
ATOM 1959 C C . ASN B 1 38 ? 6.262 -3.371 19.625 1 64.81 38 ASN B C 1
ATOM 1961 O O . ASN B 1 38 ? 5.473 -4.312 19.719 1 64.81 38 ASN B O 1
ATOM 1965 N N . VAL B 1 39 ? 7.094 -3.199 18.609 1 54.44 39 VAL B N 1
ATOM 1966 C CA . VAL B 1 39 ? 6.98 -4.07 17.438 1 54.44 39 VAL B CA 1
ATOM 1967 C C . VAL B 1 39 ? 7.559 -5.445 17.766 1 54.44 39 VAL B C 1
ATOM 1969 O O . VAL B 1 39 ? 7.18 -6.449 17.156 1 54.44 39 VAL B O 1
ATOM 1972 N N . GLN B 1 40 ? 8.5 -5.504 18.734 1 52.44 40 GLN B N 1
ATOM 1973 C CA . GLN B 1 40 ? 9.102 -6.781 19.078 1 52.44 40 GLN B CA 1
ATOM 1974 C C . GLN B 1 40 ? 8.133 -7.645 19.891 1 52.44 40 GLN B C 1
ATOM 1976 O O . GLN B 1 40 ? 8.062 -8.859 19.672 1 52.44 40 GLN B O 1
ATOM 1981 N N . THR B 1 41 ? 7.414 -7.016 20.688 1 53.62 41 THR B N 1
ATOM 1982 C CA . THR B 1 41 ? 6.574 -7.777 21.609 1 53.62 41 THR B CA 1
ATOM 1983 C C . THR B 1 41 ? 5.109 -7.684 21.203 1 53.62 41 THR B C 1
ATOM 1985 O O . THR B 1 41 ? 4.289 -8.508 21.625 1 53.62 41 THR B O 1
ATOM 1988 N N . GLY B 1 42 ? 4.879 -6.691 20.359 1 54.22 42 GLY B N 1
ATOM 1989 C CA . GLY B 1 42 ? 3.492 -6.426 20 1 54.22 42 GLY B CA 1
ATOM 1990 C C . GLY B 1 42 ? 2.717 -5.75 21.109 1 54.22 42 GLY B C 1
ATOM 1991 O O . GLY B 1 42 ? 1.515 -5.508 20.984 1 54.22 42 GLY B O 1
ATOM 1992 N N . ASN B 1 43 ? 3.393 -5.379 22.156 1 65.44 43 ASN B N 1
ATOM 1993 C CA . ASN B 1 43 ? 2.727 -4.836 23.344 1 65.44 43 ASN B CA 1
ATOM 1994 C C . ASN B 1 43 ? 2.412 -3.352 23.172 1 65.44 43 ASN B C 1
ATOM 1996 O O . ASN B 1 43 ? 3.156 -2.627 22.5 1 65.44 43 ASN B O 1
ATOM 2000 N N . PHE B 1 44 ? 1.285 -2.969 23.906 1 73.75 44 PHE B N 1
ATOM 2001 C CA . PHE B 1 44 ? 0.858 -1.578 24.016 1 73.75 44 PHE B CA 1
ATOM 2002 C C . PHE B 1 44 ? 1.852 -0.767 24.844 1 73.75 44 PHE B C 1
ATOM 2004 O O . PHE B 1 44 ? 2.334 -1.231 25.875 1 73.75 44 PHE B O 1
ATOM 2011 N N . VAL B 1 45 ? 2.197 0.47 24.328 1 79.88 45 VAL B N 1
ATOM 2012 C CA . VAL B 1 45 ? 3.104 1.363 25.047 1 79.88 45 VAL B CA 1
ATOM 2013 C C . VAL B 1 45 ? 2.332 2.576 25.562 1 79.88 45 VAL B C 1
ATOM 2015 O O . VAL B 1 45 ? 2.285 2.822 26.766 1 79.88 45 VAL B O 1
ATOM 2018 N N . LYS B 1 46 ? 1.714 3.295 24.688 1 84.12 46 LYS B N 1
ATOM 2019 C CA . LYS B 1 46 ? 0.937 4.477 25.047 1 84.12 46 LYS B CA 1
ATOM 2020 C C . LYS B 1 46 ? -0.045 4.852 23.953 1 84.12 46 LYS B C 1
ATOM 2022 O O . LYS B 1 46 ? 0.007 4.297 22.844 1 84.12 46 LYS B O 1
ATOM 2027 N N . ARG B 1 47 ? -1.009 5.699 24.375 1 84.31 47 ARG B N 1
ATOM 2028 C CA . ARG B 1 47 ? -1.967 6.23 23.406 1 84.31 47 ARG B CA 1
ATOM 2029 C C . ARG B 1 47 ? -2.299 7.688 23.719 1 84.31 47 ARG B C 1
ATOM 2031 O O . ARG B 1 47 ? -2.18 8.133 24.859 1 84.31 47 ARG B O 1
ATOM 2038 N N . PHE B 1 48 ? -2.617 8.414 22.719 1 86.25 48 PHE B N 1
ATOM 2039 C CA . PHE B 1 48 ? -3.166 9.75 22.906 1 86.25 48 PHE B CA 1
ATOM 2040 C C . PHE B 1 48 ? -4.219 10.055 21.844 1 86.25 48 PHE B C 1
ATOM 2042 O O . PHE B 1 48 ? -4.32 9.344 20.844 1 86.25 48 PHE B O 1
ATOM 2049 N N . GLY B 1 49 ? -5.07 11.086 22.219 1 87.12 49 GLY B N 1
ATOM 2050 C CA . GLY B 1 49 ? -6.184 11.453 21.359 1 87.12 49 GLY B CA 1
ATOM 2051 C C . GLY B 1 49 ? -7.504 10.852 21.797 1 87.12 49 GLY B C 1
ATOM 2052 O O . GLY B 1 49 ? -7.535 9.758 22.375 1 87.12 49 GLY B O 1
ATOM 2053 N N . LYS B 1 50 ? -8.578 11.531 21.672 1 89.25 50 LYS B N 1
ATOM 2054 C CA . LYS B 1 50 ? -9.977 11.148 21.812 1 89.25 50 LYS B CA 1
ATOM 2055 C C . LYS B 1 50 ? -10.852 11.891 20.812 1 89.25 50 LYS B C 1
ATOM 2057 O O . LYS B 1 50 ? -10.461 12.938 20.297 1 89.25 50 LYS B O 1
ATOM 2062 N N . GLN B 1 51 ? -11.938 11.211 20.594 1 91.19 51 GLN B N 1
ATOM 2063 C CA . GLN B 1 51 ? -12.797 11.812 19.578 1 91.19 51 GLN B CA 1
ATOM 2064 C C . GLN B 1 51 ? -13.164 13.25 19.938 1 91.19 51 GLN B C 1
ATOM 2066 O O . GLN B 1 51 ? -13.578 13.508 21.078 1 91.19 51 GLN B O 1
ATOM 2071 N N . GLY B 1 52 ? -12.992 14.148 19.047 1 94.44 52 GLY B N 1
ATOM 2072 C CA . GLY B 1 52 ? -13.391 15.531 19.25 1 94.44 52 GLY B CA 1
ATOM 2073 C C . GLY B 1 52 ? -12.625 16.5 18.375 1 94.44 52 GLY B C 1
ATOM 2074 O O . GLY B 1 52 ? -11.867 16.094 17.5 1 94.44 52 GLY B O 1
ATOM 2075 N N . SER B 1 53 ? -12.891 17.75 18.578 1 93.56 53 SER B N 1
ATOM 2076 C CA . SER B 1 53 ? -12.281 18.781 17.75 1 93.56 53 SER B CA 1
ATOM 2077 C C . SER B 1 53 ? -11.422 19.719 18.578 1 93.56 53 SER B C 1
ATOM 2079 O O . SER B 1 53 ? -10.82 20.656 18.047 1 93.56 53 SER B O 1
ATOM 2081 N N . GLY B 1 54 ? -11.375 19.438 19.859 1 91.69 54 GLY B N 1
ATOM 2082 C CA . GLY B 1 54 ? -10.555 20.266 20.734 1 91.69 54 GLY B CA 1
ATOM 2083 C C . GLY B 1 54 ? -9.086 19.891 20.703 1 91.69 54 GLY B C 1
ATOM 2084 O O . GLY B 1 54 ? -8.68 19.016 19.953 1 91.69 54 GLY B O 1
ATOM 2085 N N . ASP B 1 55 ? -8.367 20.641 21.594 1 86 55 ASP B N 1
ATOM 2086 C CA . ASP B 1 55 ? -6.957 20.297 21.734 1 86 55 ASP B CA 1
ATOM 2087 C C . ASP B 1 55 ? -6.793 18.891 22.297 1 86 55 ASP B C 1
ATOM 2089 O O . ASP B 1 55 ? -7.578 18.453 23.141 1 86 55 ASP B O 1
ATOM 2093 N N . ARG B 1 56 ? -5.938 18.078 21.844 1 88.75 56 ARG B N 1
ATOM 2094 C CA . ARG B 1 56 ? -5.641 16.719 22.25 1 88.75 56 ARG B CA 1
ATOM 2095 C C . ARG B 1 56 ? -6.688 15.742 21.719 1 88.75 56 ARG B C 1
ATOM 2097 O O . ARG B 1 56 ? -6.559 14.531 21.891 1 88.75 56 ARG B O 1
ATOM 2104 N N . GLN B 1 57 ? -7.711 16.391 21.188 1 94.31 57 GLN B N 1
ATOM 2105 C CA . GLN B 1 57 ? -8.719 15.547 20.562 1 94.31 57 GLN B CA 1
ATOM 2106 C C . GLN B 1 57 ? -8.438 15.367 19.078 1 94.31 57 GLN B C 1
ATOM 2108 O O . GLN B 1 57 ? -7.781 16.203 18.453 1 94.31 57 GLN B O 1
ATOM 2113 N N . LEU B 1 58 ? -8.906 14.273 18.625 1 93 58 LEU B N 1
ATOM 2114 C CA . LEU B 1 58 ? -8.703 13.914 17.234 1 93 58 LEU B CA 1
ATOM 2115 C C . LEU B 1 58 ? -10 13.43 16.594 1 93 58 LEU B C 1
ATOM 2117 O O . LEU B 1 58 ? -10.828 12.797 17.266 1 93 58 LEU B O 1
ATOM 2121 N N . LYS B 1 59 ? -10.109 13.781 15.305 1 92.06 59 LYS B N 1
ATOM 2122 C CA . LYS B 1 59 ? -11.203 13.219 14.531 1 92.06 59 LYS B CA 1
ATOM 2123 C C . LYS B 1 59 ? -10.695 12.578 13.242 1 92.06 59 LYS B C 1
ATOM 2125 O O . LYS B 1 59 ? -10.211 13.281 12.344 1 92.06 59 LYS B O 1
ATOM 2130 N N . ASN B 1 60 ? -10.805 11.227 13.133 1 82.06 60 ASN B N 1
ATOM 2131 C CA . ASN B 1 60 ? -10.406 10.422 11.984 1 82.06 60 ASN B CA 1
ATOM 2132 C C . ASN B 1 60 ? -8.969 10.719 11.562 1 82.06 60 ASN B C 1
ATOM 2134 O O . ASN B 1 60 ? -8.727 11.102 10.422 1 82.06 60 ASN B O 1
ATOM 2138 N N . PRO B 1 61 ? -8.023 10.531 12.508 1 84.19 61 PRO B N 1
ATOM 2139 C CA . PRO B 1 61 ? -6.633 10.672 12.062 1 84.19 61 PRO B CA 1
ATOM 2140 C C . PRO B 1 61 ? -6.289 9.742 10.906 1 84.19 61 PRO B C 1
ATOM 2142 O O . PRO B 1 61 ? -6.535 8.539 10.984 1 84.19 61 PRO B O 1
ATOM 2145 N N . ALA B 1 62 ? -5.762 10.336 9.836 1 77.12 62 ALA B N 1
ATOM 2146 C CA . ALA B 1 62 ? -5.516 9.594 8.602 1 77.12 62 ALA B CA 1
ATOM 2147 C C . ALA B 1 62 ? -4.059 9.141 8.523 1 77.12 62 ALA B C 1
ATOM 2149 O O . ALA B 1 62 ? -3.752 8.125 7.887 1 77.12 62 ALA B O 1
ATOM 2150 N N . SER B 1 63 ? -3.199 9.938 9.055 1 76.19 63 SER B N 1
ATOM 2151 C CA . SER B 1 63 ? -1.779 9.609 8.984 1 76.19 63 SER B CA 1
ATOM 2152 C C . SER B 1 63 ? -1.018 10.188 10.172 1 76.19 63 SER B C 1
ATOM 2154 O O . SER B 1 63 ? -1.494 11.109 10.836 1 76.19 63 SER B O 1
ATOM 2156 N N . VAL B 1 64 ? 0.146 9.547 10.422 1 80 64 VAL B N 1
ATOM 2157 C CA . VAL B 1 64 ? 1.045 9.992 11.484 1 80 64 VAL B CA 1
ATOM 2158 C C . VAL B 1 64 ? 2.492 9.906 11 1 80 64 VAL B C 1
ATOM 2160 O O . VAL B 1 64 ? 2.861 8.961 10.297 1 80 64 VAL B O 1
ATOM 2163 N N . CYS B 1 65 ? 3.234 10.969 11.328 1 76 65 CYS B N 1
ATOM 2164 C CA . CYS B 1 65 ? 4.664 10.945 11.031 1 76 65 CYS B CA 1
ATOM 2165 C C . CYS B 1 65 ? 5.457 11.656 12.117 1 76 65 CYS B C 1
ATOM 2167 O O . CYS B 1 65 ? 4.879 12.203 13.062 1 76 65 CYS B O 1
ATOM 2169 N N . ILE B 1 66 ? 6.727 11.43 12.023 1 76.94 66 ILE B N 1
ATOM 2170 C CA . ILE B 1 66 ? 7.629 12.086 12.961 1 76.94 66 ILE B CA 1
ATOM 2171 C C . ILE B 1 66 ? 8.359 13.227 12.258 1 76.94 66 ILE B C 1
ATOM 2173 O O . ILE B 1 66 ? 8.812 13.07 11.117 1 76.94 66 ILE B O 1
ATOM 2177 N N . LYS B 1 67 ? 8.383 14.32 12.961 1 81.06 67 LYS B N 1
ATOM 2178 C CA . LYS B 1 67 ? 9.156 15.422 12.398 1 81.06 67 LYS B CA 1
ATOM 2179 C C . LYS B 1 67 ? 10.617 15.023 12.203 1 81.06 67 LYS B C 1
ATOM 2181 O O . LYS B 1 67 ? 11.117 14.125 12.875 1 81.06 67 LYS B O 1
ATOM 2186 N N . SER B 1 68 ? 11.312 15.727 11.297 1 72.25 68 SER B N 1
ATOM 2187 C CA . SER B 1 68 ? 12.656 15.367 10.875 1 72.25 68 SER B CA 1
ATOM 2188 C C . SER B 1 68 ? 13.641 15.406 12.039 1 72.25 68 SER B C 1
ATOM 2190 O O . SER B 1 68 ? 14.633 14.672 12.055 1 72.25 68 SER B O 1
ATOM 2192 N N . ASP B 1 69 ? 13.32 16.234 13 1 73.25 69 ASP B N 1
ATOM 2193 C CA . ASP B 1 69 ? 14.211 16.359 14.156 1 73.25 69 ASP B CA 1
ATOM 2194 C C . ASP B 1 69 ? 13.977 15.219 15.148 1 73.25 69 ASP B C 1
ATOM 2196 O O . ASP B 1 69 ? 14.727 15.078 16.125 1 73.25 69 ASP B O 1
ATOM 2200 N N . GLY B 1 70 ? 12.922 14.43 14.938 1 76.88 70 GLY B N 1
ATOM 2201 C CA . GLY B 1 70 ? 12.633 13.266 15.758 1 76.88 70 GLY B CA 1
ATOM 2202 C C . GLY B 1 70 ? 11.961 13.609 17.078 1 76.88 70 GLY B C 1
ATOM 2203 O O . GLY B 1 70 ? 11.773 12.742 17.922 1 76.88 70 GLY B O 1
ATOM 2204 N N . GLU B 1 71 ? 11.5 14.836 17.234 1 83.44 71 GLU B N 1
ATOM 2205 C CA . GLU B 1 71 ? 11.07 15.281 18.547 1 83.44 71 GLU B CA 1
ATOM 2206 C C . GLU B 1 71 ? 9.555 15.414 18.625 1 83.44 71 GLU B C 1
ATOM 2208 O O . GLU B 1 71 ? 8.984 15.484 19.719 1 83.44 71 GLU B O 1
ATOM 2213 N N . PHE B 1 72 ? 8.953 15.438 17.469 1 89 72 PHE B N 1
ATOM 2214 C CA . PHE B 1 72 ? 7.523 15.719 17.484 1 89 72 PHE B CA 1
ATOM 2215 C C . PHE B 1 72 ? 6.766 14.734 16.594 1 89 72 PHE B C 1
ATOM 2217 O O . PHE B 1 72 ? 7.289 14.289 15.57 1 89 72 PHE B O 1
ATOM 2224 N N . ILE B 1 73 ? 5.52 14.508 17.031 1 87.38 73 ILE B N 1
ATOM 2225 C CA . ILE B 1 73 ? 4.586 13.688 16.266 1 87.38 73 ILE B CA 1
ATOM 2226 C C . ILE B 1 73 ? 3.625 14.578 15.492 1 87.38 73 ILE B C 1
ATOM 2228 O O . ILE B 1 73 ? 3.064 15.531 16.047 1 87.38 73 ILE B O 1
ATOM 2232 N N . VAL B 1 74 ? 3.5 14.312 14.273 1 89.56 74 VAL B N 1
ATOM 2233 C CA . VAL B 1 74 ? 2.588 15.062 13.414 1 89.56 74 VAL B CA 1
ATOM 2234 C C . VAL B 1 74 ? 1.398 14.188 13.039 1 89.56 74 VAL B C 1
ATOM 2236 O O . VAL B 1 74 ? 1.575 13.086 12.5 1 89.56 74 VAL B O 1
ATOM 2239 N N . VAL B 1 75 ? 0.199 14.68 13.289 1 90.44 75 VAL B N 1
ATOM 2240 C CA . VAL B 1 75 ? -1.018 13.922 13 1 90.44 75 VAL B CA 1
ATOM 2241 C C . VAL B 1 75 ? -1.861 14.68 11.977 1 90.44 75 VAL B C 1
ATOM 2243 O O . VAL B 1 75 ? -2.141 15.867 12.148 1 90.44 75 VAL B O 1
ATOM 2246 N N . VAL B 1 76 ? -2.203 13.977 10.898 1 89.38 76 VAL B N 1
ATOM 2247 C CA . VAL B 1 76 ? -3.123 14.508 9.906 1 89.38 76 VAL B CA 1
ATOM 2248 C C . VAL B 1 76 ? -4.551 14.078 10.234 1 89.38 76 VAL B C 1
ATOM 2250 O O . VAL B 1 76 ? -4.848 12.883 10.289 1 89.38 76 VAL B O 1
ATOM 2253 N N . GLU B 1 77 ? -5.391 15.031 10.438 1 91.31 77 GLU B N 1
ATOM 2254 C CA . GLU B 1 77 ? -6.773 14.727 10.773 1 91.31 77 GLU B CA 1
ATOM 2255 C C . GLU B 1 77 ? -7.695 14.93 9.578 1 91.31 77 GLU B C 1
ATOM 2257 O O . GLU B 1 77 ? -7.945 16.062 9.164 1 91.31 77 GLU B O 1
ATOM 2262 N N . TYR B 1 78 ? -8.164 13.789 9.125 1 88.31 78 TYR B N 1
ATOM 2263 C CA . TYR B 1 78 ? -9.109 13.805 8.016 1 88.31 78 TYR B CA 1
ATOM 2264 C C . TYR B 1 78 ? -10.406 14.508 8.414 1 88.31 78 TYR B C 1
ATOM 2266 O O . TYR B 1 78 ? -10.891 15.391 7.707 1 88.31 78 TYR B O 1
ATOM 2274 N N . GLY B 1 79 ? -10.938 14.148 9.523 1 90.81 79 GLY B N 1
ATOM 2275 C CA . GLY B 1 79 ? -12.258 14.586 9.938 1 90.81 79 GLY B CA 1
ATOM 2276 C C . GLY B 1 79 ? -12.312 16.047 10.32 1 90.81 79 GLY B C 1
ATOM 2277 O O . GLY B 1 79 ? -13.25 16.766 9.961 1 90.81 79 GLY B O 1
ATOM 2278 N N . ASN B 1 80 ? -11.273 16.484 11.078 1 94.88 80 ASN B N 1
ATOM 2279 C CA . ASN B 1 80 ? -11.219 17.891 11.484 1 94.88 80 ASN B CA 1
ATOM 2280 C C . ASN B 1 80 ? -10.547 18.75 10.422 1 94.88 80 ASN B C 1
ATOM 2282 O O . ASN B 1 80 ? -10.5 19.984 10.555 1 94.88 80 ASN B O 1
ATOM 2286 N N . SER B 1 81 ? -10.055 18.109 9.383 1 95.94 81 SER B N 1
ATOM 2287 C CA . SER B 1 81 ? -9.344 18.781 8.305 1 95.94 81 SER B CA 1
ATOM 2288 C C . SER B 1 81 ? -8.25 19.703 8.852 1 95.94 81 SER B C 1
ATOM 2290 O O . SER B 1 81 ? -8.211 20.891 8.516 1 95.94 81 SER B O 1
ATOM 2292 N N . ARG B 1 82 ? -7.352 19.141 9.594 1 97.12 82 ARG B N 1
ATOM 2293 C CA . ARG B 1 82 ? -6.262 19.891 10.203 1 97.12 82 ARG B CA 1
ATOM 2294 C C . ARG B 1 82 ? -5.051 19 10.461 1 97.12 82 ARG B C 1
ATOM 2296 O O . ARG B 1 82 ? -5.137 17.781 10.32 1 97.12 82 ARG B O 1
ATOM 2303 N N . ILE B 1 83 ? -3.967 19.688 10.773 1 96.25 83 ILE B N 1
ATOM 2304 C CA . ILE B 1 83 ? -2.748 19.047 11.258 1 96.25 83 ILE B CA 1
ATOM 2305 C C . ILE B 1 83 ? -2.512 19.406 12.719 1 96.25 83 ILE B C 1
ATOM 2307 O O . ILE B 1 83 ? -2.637 20.578 13.094 1 96.25 83 ILE B O 1
ATOM 2311 N N . GLN B 1 84 ? -2.24 18.453 13.477 1 96.25 84 GLN B N 1
ATOM 2312 C CA . GLN B 1 84 ? -1.812 18.688 14.852 1 96.25 84 GLN B CA 1
ATOM 2313 C C . GLN B 1 84 ? -0.43 18.094 15.109 1 96.25 84 GLN B C 1
ATOM 2315 O O . GLN B 1 84 ? -0.122 17 14.633 1 96.25 84 GLN B O 1
ATOM 2320 N N . VAL B 1 85 ? 0.344 18.859 15.844 1 94.25 85 VAL B N 1
ATOM 2321 C CA . VAL B 1 85 ? 1.688 18.422 16.219 1 94.25 85 VAL B CA 1
ATOM 2322 C C . VAL B 1 85 ? 1.766 18.219 17.719 1 94.25 85 VAL B C 1
ATOM 2324 O O . VAL B 1 85 ? 1.306 19.062 18.5 1 94.25 85 VAL B O 1
ATOM 2327 N N . PHE B 1 86 ? 2.332 17.094 18.094 1 93.75 86 PHE B N 1
ATOM 2328 C CA . PHE B 1 86 ? 2.43 16.688 19.5 1 93.75 86 PHE B CA 1
ATOM 2329 C C . PHE B 1 86 ? 3.879 16.422 19.891 1 93.75 86 PHE B C 1
ATOM 2331 O O . PHE B 1 86 ? 4.699 16.062 19.031 1 93.75 86 PHE B O 1
ATOM 2338 N N . THR B 1 87 ? 4.176 16.594 21.203 1 92.25 87 THR B N 1
ATOM 2339 C CA . THR B 1 87 ? 5.422 16.047 21.719 1 92.25 87 THR B CA 1
ATOM 2340 C C . THR B 1 87 ? 5.383 14.523 21.703 1 92.25 87 THR B C 1
ATOM 2342 O O . THR B 1 87 ? 4.332 13.922 21.469 1 92.25 87 THR B O 1
ATOM 2345 N N . MET B 1 88 ? 6.547 13.953 21.969 1 86.56 88 MET B N 1
ATOM 2346 C CA . MET B 1 88 ? 6.625 12.492 21.984 1 86.56 88 MET B CA 1
ATOM 2347 C C . MET B 1 88 ? 5.793 11.914 23.109 1 86.56 88 MET B C 1
ATOM 2349 O O . MET B 1 88 ? 5.43 10.734 23.094 1 86.56 88 MET B O 1
ATOM 2353 N N . ASP B 1 89 ? 5.414 12.711 24.094 1 87.44 89 ASP B N 1
ATOM 2354 C CA . ASP B 1 89 ? 4.609 12.273 25.234 1 87.44 89 ASP B CA 1
ATOM 2355 C C . ASP B 1 89 ? 3.127 12.555 25 1 87.44 89 ASP B C 1
ATOM 2357 O O . ASP B 1 89 ? 2.293 12.289 25.859 1 87.44 89 ASP B O 1
ATOM 2361 N N . GLY B 1 90 ? 2.838 13.188 23.844 1 88.75 90 GLY B N 1
ATOM 2362 C CA . GLY B 1 90 ? 1.438 13.344 23.484 1 88.75 90 GLY B CA 1
ATOM 2363 C C . GLY B 1 90 ? 0.871 14.703 23.844 1 88.75 90 GLY B C 1
ATOM 2364 O O . GLY B 1 90 ? -0.348 14.875 23.891 1 88.75 90 GLY B O 1
ATOM 2365 N N . GLU B 1 91 ? 1.659 15.656 24.141 1 92.81 91 GLU B N 1
ATOM 2366 C CA . GLU B 1 91 ? 1.198 17.016 24.422 1 92.81 91 GLU B CA 1
ATOM 2367 C C . GLU B 1 91 ? 1.113 17.844 23.141 1 92.81 91 GLU B C 1
ATOM 2369 O O . GLU B 1 91 ? 2.078 17.906 22.375 1 92.81 91 GLU B O 1
ATOM 2374 N N . PRO B 1 92 ? -0.05 18.531 22.953 1 94.06 92 PRO B N 1
ATOM 2375 C CA . PRO B 1 92 ? -0.183 19.328 21.734 1 94.06 92 PRO B CA 1
ATOM 2376 C C . PRO B 1 92 ? 0.705 20.578 21.75 1 94.06 92 PRO B C 1
ATOM 2378 O O . PRO B 1 92 ? 0.805 21.25 22.781 1 94.06 92 PRO B O 1
ATOM 2381 N N . VAL B 1 93 ? 1.312 20.906 20.594 1 94.62 93 VAL B N 1
ATOM 2382 C CA . VAL B 1 93 ? 2.221 22.047 20.547 1 94.62 93 VAL B CA 1
ATOM 2383 C C . VAL B 1 93 ? 1.833 22.969 19.391 1 94.62 93 VAL B C 1
ATOM 2385 O O . VAL B 1 93 ? 2.125 24.172 19.422 1 94.62 93 VAL B O 1
ATOM 2388 N N . LEU B 1 94 ? 1.266 22.5 18.359 1 95 94 LEU B N 1
ATOM 2389 C CA . LEU B 1 94 ? 0.92 23.281 17.172 1 95 94 LEU B CA 1
ATOM 2390 C C . LEU B 1 94 ? -0.308 22.703 16.484 1 95 94 LEU B C 1
ATOM 2392 O O . LEU B 1 94 ? -0.476 21.469 16.438 1 95 94 LEU B O 1
ATOM 2396 N N . LYS B 1 95 ? -1.161 23.531 16.047 1 96.19 95 LYS B N 1
ATOM 2397 C CA . LYS B 1 95 ? -2.33 23.188 15.242 1 96.19 95 LYS B CA 1
ATOM 2398 C C . LYS B 1 95 ? -2.506 24.172 14.086 1 96.19 95 LYS B C 1
ATOM 2400 O O . LYS B 1 95 ? -2.338 25.375 14.266 1 96.19 95 LYS B O 1
ATOM 2405 N N . PHE B 1 96 ? -2.771 23.578 12.906 1 96.5 96 PHE B N 1
ATOM 2406 C CA . PHE B 1 96 ? -2.938 24.484 11.773 1 96.5 96 PHE B CA 1
ATOM 2407 C C . PHE B 1 96 ? -3.701 23.797 10.648 1 96.5 96 PHE B C 1
ATOM 2409 O O . PHE B 1 96 ? -3.982 22.594 10.719 1 96.5 96 PHE B O 1
ATOM 2416 N N . GLY B 1 97 ? -4.102 24.531 9.609 1 95.94 97 GLY B N 1
ATOM 2417 C CA . GLY B 1 97 ? -4.699 24.031 8.383 1 95.94 97 GLY B CA 1
ATOM 2418 C C . GLY B 1 97 ? -6.211 24.125 8.375 1 95.94 97 GLY B C 1
ATOM 2419 O O . GLY B 1 97 ? -6.848 23.922 7.336 1 95.94 97 GLY B O 1
ATOM 2420 N N . ASP B 1 98 ? -6.797 24.484 9.469 1 94.56 98 ASP B N 1
ATOM 2421 C CA . ASP B 1 98 ? -8.25 24.406 9.57 1 94.56 98 ASP B CA 1
ATOM 2422 C C . ASP B 1 98 ? -8.883 25.797 9.422 1 94.56 98 ASP B C 1
ATOM 2424 O O . ASP B 1 98 ? -10.109 25.922 9.438 1 94.56 98 ASP B O 1
ATOM 2428 N N . ILE B 1 99 ? -8.07 26.781 9.258 1 91.12 99 ILE B N 1
ATOM 2429 C CA . ILE B 1 99 ? -8.633 28.125 9.172 1 91.12 99 ILE B CA 1
ATOM 2430 C C . ILE B 1 99 ? -8.047 28.859 7.965 1 91.12 99 ILE B C 1
ATOM 2432 O O . ILE B 1 99 ? -6.992 28.484 7.457 1 91.12 99 ILE B O 1
ATOM 2436 N N . GLY B 1 100 ? -8.836 29.875 7.465 1 91.38 100 GLY B N 1
ATOM 2437 C CA . GLY B 1 100 ? -8.328 30.766 6.43 1 91.38 100 GLY B CA 1
ATOM 2438 C C . GLY B 1 100 ? -8.68 30.312 5.027 1 91.38 100 GLY B C 1
ATOM 2439 O O . GLY B 1 100 ? -9.344 29.281 4.852 1 91.38 100 GLY B O 1
ATOM 2440 N N . PRO B 1 101 ? -8.25 31.016 4.012 1 93.06 101 PRO B N 1
ATOM 2441 C CA . PRO B 1 101 ? -8.578 30.719 2.613 1 93.06 101 PRO B CA 1
ATOM 2442 C C . PRO B 1 101 ? -7.906 29.453 2.111 1 93.06 101 PRO B C 1
ATOM 2444 O O . PRO B 1 101 ? -8.391 28.828 1.164 1 93.06 101 PRO B O 1
ATOM 2447 N N . GLU B 1 102 ? -6.832 29.078 2.773 1 94.88 102 GLU B N 1
ATOM 2448 C CA . GLU B 1 102 ? -6.098 27.906 2.332 1 94.88 102 GLU B CA 1
ATOM 2449 C C . GLU B 1 102 ? -6.312 26.734 3.283 1 94.88 102 GLU B C 1
ATOM 2451 O O . GLU B 1 102 ? -5.418 25.891 3.467 1 94.88 102 GLU B O 1
ATOM 2456 N N . ARG B 1 103 ? -7.445 26.766 3.795 1 96.62 103 ARG B N 1
ATOM 2457 C CA . ARG B 1 103 ? -7.758 25.688 4.73 1 96.62 103 ARG B CA 1
ATOM 2458 C C . ARG B 1 103 ? -7.742 24.328 4.031 1 96.62 103 ARG B C 1
ATOM 2460 O O . ARG B 1 103 ? -8.117 24.234 2.863 1 96.62 103 ARG B O 1
ATOM 2467 N N . LEU B 1 104 ? -7.328 23.359 4.805 1 97.62 104 LEU B N 1
ATOM 2468 C CA . LEU B 1 104 ? -7.332 21.984 4.309 1 97.62 104 LEU B CA 1
ATOM 2469 C C . LEU B 1 104 ? -8.758 21.438 4.223 1 97.62 104 LEU B C 1
ATOM 2471 O O . LEU B 1 104 ? -9.648 21.906 4.938 1 97.62 104 LEU B O 1
ATOM 2475 N N . ASN B 1 105 ? -8.945 20.578 3.289 1 96.5 105 ASN B N 1
ATOM 2476 C CA . ASN B 1 105 ? -10.203 19.859 3.123 1 96.5 105 ASN B CA 1
ATOM 2477 C C . ASN B 1 105 ? -9.984 18.359 3.025 1 96.5 105 ASN B C 1
ATOM 2479 O O . ASN B 1 105 ? -9.773 17.812 1.935 1 96.5 105 ASN B O 1
ATOM 2483 N N . HIS B 1 106 ? -10.078 17.656 4.254 1 92.12 106 HIS B N 1
ATOM 2484 C CA . HIS B 1 106 ? -9.906 16.203 4.418 1 92.12 106 HIS B CA 1
ATOM 2485 C C . HIS B 1 106 ? -8.516 15.766 3.977 1 92.12 106 HIS B C 1
ATOM 2487 O O . HIS B 1 106 ? -8.383 14.906 3.105 1 92.12 106 HIS B O 1
ATOM 2493 N N . PRO B 1 107 ? -7.457 16.344 4.656 1 91.12 107 PRO B N 1
ATOM 2494 C CA . PRO B 1 107 ? -6.102 15.898 4.336 1 91.12 107 PRO B CA 1
ATOM 2495 C C . PRO B 1 107 ? -5.867 14.43 4.68 1 91.12 107 PRO B C 1
ATOM 2497 O O . PRO B 1 107 ? -6.551 13.883 5.547 1 91.12 107 PRO B O 1
ATOM 2500 N N . ILE B 1 108 ? -4.918 13.844 3.973 1 83.94 108 ILE B N 1
ATOM 2501 C CA . ILE B 1 108 ? -4.719 12.414 4.164 1 83.94 108 ILE B CA 1
ATOM 2502 C C . ILE B 1 108 ? -3.303 12.156 4.676 1 83.94 108 ILE B C 1
ATOM 2504 O O . ILE B 1 108 ? -3.115 11.414 5.645 1 83.94 108 ILE B O 1
ATOM 2508 N N . ALA B 1 109 ? -2.285 12.766 4.02 1 83.31 109 ALA B N 1
ATOM 2509 C CA . ALA B 1 109 ? -0.898 12.453 4.352 1 83.31 109 ALA B CA 1
ATOM 2510 C C . ALA B 1 109 ? -0.079 13.727 4.551 1 83.31 109 ALA B C 1
ATOM 2512 O O . ALA B 1 109 ? -0.395 14.773 3.98 1 83.31 109 ALA B O 1
ATOM 2513 N N . CYS B 1 110 ? 0.961 13.57 5.379 1 87 110 CYS B N 1
ATOM 2514 C CA . CYS B 1 110 ? 1.921 14.641 5.621 1 87 110 CYS B CA 1
ATOM 2515 C C . CYS B 1 110 ? 3.338 14.094 5.719 1 87 110 CYS B C 1
ATOM 2517 O O . CYS B 1 110 ? 3.561 13.039 6.312 1 87 110 CYS B O 1
ATOM 2519 N N . VAL B 1 111 ? 4.234 14.828 5.105 1 82.31 111 VAL B N 1
ATOM 2520 C CA . VAL B 1 111 ? 5.652 14.555 5.293 1 82.31 111 VAL B CA 1
ATOM 2521 C C . VAL B 1 111 ? 6.371 15.82 5.738 1 82.31 111 VAL B C 1
ATOM 2523 O O . VAL B 1 111 ? 6.031 16.922 5.301 1 82.31 111 VAL B O 1
ATOM 2526 N N . CYS B 1 112 ? 7.238 15.547 6.652 1 85.12 112 CYS B N 1
ATOM 2527 C CA . CYS B 1 112 ? 8.094 16.641 7.09 1 85.12 112 CYS B CA 1
ATOM 2528 C C . CYS B 1 112 ? 9.445 16.609 6.387 1 85.12 112 CYS B C 1
ATOM 2530 O O . CYS B 1 112 ? 10.133 15.578 6.414 1 85.12 112 CYS B O 1
ATOM 2532 N N . TYR B 1 113 ? 9.742 17.703 5.777 1 84.94 113 TYR B N 1
ATOM 2533 C CA . TYR B 1 113 ? 11 17.797 5.051 1 84.94 113 TYR B CA 1
ATOM 2534 C C . TYR B 1 113 ? 11.516 19.234 5.039 1 84.94 113 TYR B C 1
ATOM 2536 O O . TYR B 1 113 ? 10.766 20.156 4.719 1 84.94 113 TYR B O 1
ATOM 2544 N N . GLU B 1 114 ? 12.781 19.391 5.492 1 86.94 114 GLU B N 1
ATOM 2545 C CA . GLU B 1 114 ? 13.414 20.719 5.539 1 86.94 114 GLU B CA 1
ATOM 2546 C C . GLU B 1 114 ? 12.539 21.719 6.27 1 86.94 114 GLU B C 1
ATOM 2548 O O . GLU B 1 114 ? 12.281 22.812 5.758 1 86.94 114 GLU B O 1
ATOM 2553 N N . ASP B 1 115 ? 12.016 21.375 7.371 1 88.44 115 ASP B N 1
ATOM 2554 C CA . ASP B 1 115 ? 11.242 22.219 8.289 1 88.44 115 ASP B CA 1
ATOM 2555 C C . ASP B 1 115 ? 9.938 22.672 7.648 1 88.44 115 ASP B C 1
ATOM 2557 O O . ASP B 1 115 ? 9.484 23.797 7.871 1 88.44 115 ASP B O 1
ATOM 2561 N N . LYS B 1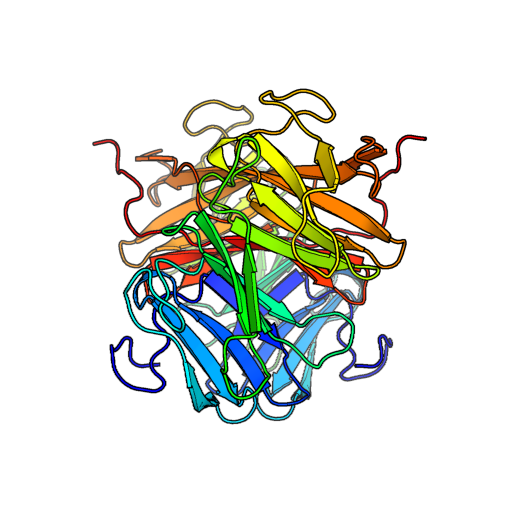 116 ? 9.484 21.922 6.727 1 93.56 116 LYS B N 1
ATOM 2562 C CA . LYS B 1 116 ? 8.188 22.172 6.098 1 93.56 116 LYS B CA 1
ATOM 2563 C C . LYS B 1 116 ? 7.25 20.984 6.301 1 93.56 116 LYS B C 1
ATOM 2565 O O . LYS B 1 116 ? 7.699 19.844 6.43 1 93.56 116 LYS B O 1
ATOM 2570 N N . PHE B 1 117 ? 5.992 21.328 6.379 1 94 117 PHE B N 1
ATOM 2571 C CA . PHE B 1 117 ? 4.941 20.312 6.316 1 94 117 PHE B CA 1
ATOM 2572 C C . PHE B 1 117 ? 4.344 20.25 4.918 1 94 117 PHE B C 1
ATOM 2574 O O . PHE B 1 117 ? 3.848 21.25 4.395 1 94 117 PHE B O 1
ATOM 2581 N N . ILE B 1 118 ? 4.484 19.125 4.289 1 92.56 118 ILE B N 1
ATOM 2582 C CA . ILE B 1 118 ? 3.891 18.906 2.98 1 92.56 118 ILE B CA 1
ATOM 2583 C C . ILE B 1 118 ? 2.68 17.984 3.119 1 92.56 118 ILE B C 1
ATOM 2585 O O . ILE B 1 118 ? 2.805 16.844 3.588 1 92.56 118 ILE B O 1
ATOM 2589 N N . VAL B 1 119 ? 1.547 18.469 2.672 1 93.44 119 VAL B N 1
ATOM 2590 C CA . VAL B 1 119 ? 0.293 17.812 3.023 1 93.44 119 VAL B CA 1
ATOM 2591 C C . VAL B 1 119 ? -0.527 17.547 1.761 1 93.44 119 VAL B C 1
ATOM 2593 O O . VAL B 1 119 ? -0.702 18.453 0.933 1 93.44 119 VAL B O 1
ATOM 2596 N N . THR B 1 120 ? -0.95 16.281 1.615 1 90.88 120 THR B N 1
ATOM 2597 C CA . THR B 1 120 ? -1.934 16.016 0.572 1 90.88 120 THR B CA 1
ATOM 2598 C C . THR B 1 120 ? -3.324 16.469 1.014 1 90.88 120 THR B C 1
ATOM 2600 O O . THR B 1 120 ? -3.816 16.031 2.061 1 90.88 120 THR B O 1
ATOM 2603 N N . ASP B 1 121 ? -3.867 17.344 0.246 1 94 121 ASP B N 1
ATOM 2604 C CA . ASP B 1 121 ? -5.203 17.875 0.478 1 94 121 ASP B CA 1
ATOM 2605 C C . ASP B 1 121 ? -6.227 17.234 -0.45 1 94 121 ASP B C 1
ATOM 2607 O O . ASP B 1 121 ? -6.461 17.719 -1.561 1 94 121 ASP B O 1
ATOM 2611 N N . LEU B 1 122 ? -6.875 16.188 0.04 1 88.62 122 LEU B N 1
ATOM 2612 C CA . LEU B 1 122 ? -7.625 15.242 -0.772 1 88.62 122 LEU B CA 1
ATOM 2613 C C . LEU B 1 122 ? -8.727 15.945 -1.556 1 88.62 122 LEU B C 1
ATOM 2615 O O . LEU B 1 122 ? -8.758 15.883 -2.787 1 88.62 122 LEU B O 1
ATOM 2619 N N . LYS B 1 123 ? -9.609 16.672 -0.878 1 90.81 123 LYS B N 1
ATOM 2620 C CA . LYS B 1 123 ? -10.812 17.172 -1.523 1 90.81 123 LYS B CA 1
ATOM 2621 C C . LYS B 1 123 ? -10.523 18.438 -2.336 1 90.81 123 LYS B C 1
ATOM 2623 O O . LYS B 1 123 ? -11.297 18.797 -3.223 1 90.81 123 LYS B O 1
ATOM 2628 N N . ASN B 1 124 ? -9.438 19.109 -1.967 1 94.44 124 ASN B N 1
ATOM 2629 C CA . ASN B 1 124 ? -9.023 20.25 -2.775 1 94.44 124 ASN B CA 1
ATOM 2630 C C . ASN B 1 124 ? -8.141 19.828 -3.943 1 94.44 124 ASN B C 1
ATOM 2632 O O . ASN B 1 124 ? -7.734 20.656 -4.758 1 94.44 124 ASN B O 1
ATOM 2636 N N . ASN B 1 125 ? -7.793 18.531 -4.047 1 92.88 125 ASN B N 1
ATOM 2637 C CA . ASN B 1 125 ? -7.051 17.938 -5.148 1 92.88 125 ASN B CA 1
ATOM 2638 C C . ASN B 1 125 ? -5.699 18.609 -5.355 1 92.88 125 ASN B C 1
ATOM 2640 O O . ASN B 1 125 ? -5.336 18.953 -6.48 1 92.88 125 ASN B O 1
ATOM 2644 N N . CYS B 1 126 ? -5.066 18.844 -4.25 1 95.31 126 CYS B N 1
ATOM 2645 C CA . CYS B 1 126 ? -3.762 19.484 -4.312 1 95.31 126 CYS B CA 1
ATOM 2646 C C . CYS B 1 126 ? -2.893 19.078 -3.129 1 95.31 126 CYS B C 1
ATOM 2648 O O . CYS B 1 126 ? -3.314 18.297 -2.283 1 95.31 126 CYS B O 1
ATOM 2650 N N . VAL B 1 127 ? -1.679 19.516 -3.227 1 95.69 127 VAL B N 1
ATOM 2651 C CA . VAL B 1 127 ? -0.722 19.438 -2.129 1 95.69 127 VAL B CA 1
ATOM 2652 C C . VAL B 1 127 ? -0.436 20.828 -1.58 1 95.69 127 VAL B C 1
ATOM 2654 O O . VAL B 1 127 ? -0.242 21.766 -2.344 1 95.69 127 VAL B O 1
ATOM 2657 N N . LYS B 1 128 ? -0.51 20.922 -0.302 1 97.56 128 LYS B N 1
ATOM 2658 C CA . LYS B 1 128 ? -0.193 22.203 0.336 1 97.56 128 LYS B CA 1
ATOM 2659 C C . LYS B 1 128 ? 1.068 22.078 1.188 1 97.56 128 LYS B C 1
ATOM 2661 O O . LYS B 1 128 ? 1.284 21.078 1.859 1 97.56 128 LYS B O 1
ATOM 2666 N N . VAL B 1 129 ? 1.832 23.172 1.14 1 97.12 129 VAL B N 1
ATOM 2667 C CA . VAL B 1 129 ? 3.08 23.25 1.893 1 97.12 129 VAL B CA 1
ATOM 2668 C C . VAL B 1 129 ? 2.973 24.328 2.967 1 97.12 129 VAL B C 1
ATOM 2670 O O . VAL B 1 129 ? 2.527 25.438 2.691 1 97.12 129 VAL B O 1
ATOM 2673 N N . PHE B 1 130 ? 3.326 23.922 4.164 1 97 130 PHE B N 1
ATOM 2674 C CA . PHE B 1 130 ? 3.346 24.828 5.309 1 97 130 PHE B CA 1
ATOM 2675 C C . PHE B 1 130 ? 4.75 24.922 5.898 1 97 130 PHE B C 1
ATOM 2677 O O . PHE B 1 130 ? 5.531 23.984 5.805 1 97 130 PHE B O 1
ATOM 2684 N N . ASP B 1 131 ? 4.996 26.062 6.539 1 96.06 131 ASP B N 1
ATOM 2685 C CA . ASP B 1 131 ? 6.297 26.188 7.188 1 96.06 131 ASP B CA 1
ATOM 2686 C C . ASP B 1 131 ? 6.289 25.547 8.57 1 96.06 131 ASP B C 1
ATOM 2688 O O . ASP B 1 131 ? 5.309 24.906 8.961 1 96.06 131 ASP B O 1
ATOM 2692 N N . SER B 1 132 ? 7.406 25.703 9.305 1 92.88 132 SER B N 1
ATOM 2693 C CA . SER B 1 132 ? 7.602 25 10.57 1 92.88 132 SER B CA 1
ATOM 2694 C C . SER B 1 132 ? 6.645 25.516 11.641 1 92.88 132 SER B C 1
ATOM 2696 O O . SER B 1 132 ? 6.461 24.875 12.68 1 92.88 132 SER B O 1
ATOM 2698 N N . LYS B 1 133 ? 6 26.672 11.406 1 94.56 133 LYS B N 1
ATOM 2699 C CA . LYS B 1 133 ? 5.051 27.266 12.352 1 94.56 133 LYS B CA 1
ATOM 2700 C C . LYS B 1 133 ? 3.611 27 11.922 1 94.56 133 LYS B C 1
ATOM 2702 O O . LYS B 1 133 ? 2.67 27.516 12.523 1 94.56 133 LYS B O 1
ATOM 2707 N N . GLY B 1 134 ? 3.432 26.219 10.805 1 95.69 134 GLY B N 1
ATOM 2708 C CA . GLY B 1 134 ? 2.098 25.891 10.336 1 95.69 134 GLY B CA 1
ATOM 2709 C C . GLY B 1 134 ? 1.495 26.969 9.445 1 95.69 134 GLY B C 1
ATOM 2710 O O . GLY B 1 134 ? 0.285 26.969 9.211 1 95.69 134 GLY B O 1
ATOM 2711 N N . GLN B 1 135 ? 2.285 27.891 9.039 1 96.5 135 GLN B N 1
ATOM 2712 C CA . GLN B 1 135 ? 1.803 28.922 8.125 1 96.5 135 GLN B CA 1
ATOM 2713 C C . GLN B 1 135 ? 1.881 28.469 6.676 1 96.5 135 GLN B C 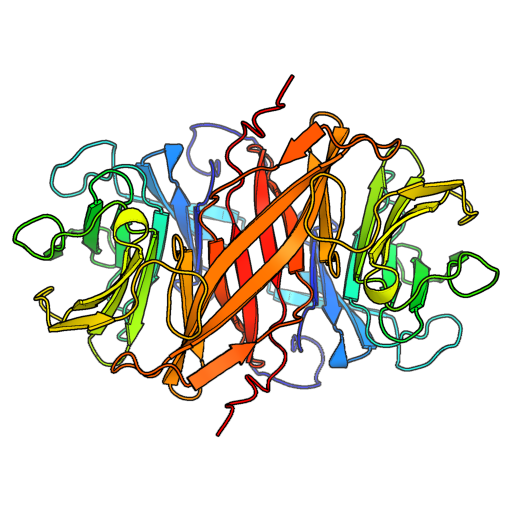1
ATOM 2715 O O . GLN B 1 135 ? 2.877 27.859 6.262 1 96.5 135 GLN B O 1
ATOM 2720 N N . PHE B 1 136 ? 0.883 28.812 5.934 1 97.06 136 PHE B N 1
ATOM 2721 C CA . PHE B 1 136 ? 0.792 28.406 4.539 1 97.06 136 PHE B CA 1
ATOM 2722 C C . PHE B 1 136 ? 1.905 29.031 3.715 1 97.06 136 PHE B C 1
ATOM 2724 O O . PHE B 1 136 ? 2.172 30.234 3.836 1 97.06 136 PHE B O 1
ATOM 2731 N N . SER B 1 137 ? 2.531 28.219 2.893 1 96.44 137 SER B N 1
ATOM 2732 C CA . SER B 1 137 ? 3.561 28.688 1.975 1 96.44 137 SER B CA 1
ATOM 2733 C C . SER B 1 137 ? 3.047 28.734 0.539 1 96.44 137 SER B C 1
ATOM 2735 O O . SER B 1 137 ? 2.857 29.812 -0.032 1 96.44 137 SER B O 1
ATOM 2737 N N . HIS B 1 138 ? 2.754 27.562 -0.016 1 96.88 138 HIS B N 1
ATOM 2738 C CA . HIS B 1 138 ? 2.232 27.453 -1.373 1 96.88 138 HIS B CA 1
ATOM 2739 C C . HIS B 1 138 ? 1.519 26.125 -1.582 1 96.88 138 HIS B C 1
ATOM 2741 O O . HIS B 1 138 ? 1.469 25.297 -0.673 1 96.88 138 HIS B O 1
ATOM 2747 N N . LYS B 1 139 ? 0.899 25.984 -2.703 1 96.88 139 LYS B N 1
ATOM 2748 C CA . LYS B 1 139 ? 0.245 24.734 -3.084 1 96.88 139 LYS B CA 1
ATOM 2749 C C . LYS B 1 139 ? 0.536 24.391 -4.539 1 96.88 139 LYS B C 1
ATOM 2751 O O . LYS B 1 139 ? 0.921 25.25 -5.328 1 96.88 139 LYS B O 1
ATOM 2756 N N . PHE B 1 140 ? 0.448 23.156 -4.789 1 95.38 140 PHE B N 1
ATOM 2757 C CA . PHE B 1 140 ? 0.553 22.703 -6.172 1 95.38 140 PHE B CA 1
ATOM 2758 C C . PHE B 1 140 ? -0.393 21.531 -6.43 1 95.38 140 PHE B C 1
ATOM 2760 O O . PHE B 1 140 ? -0.893 20.906 -5.492 1 95.38 140 PHE B O 1
ATOM 2767 N N . GLY B 1 141 ? -0.607 21.281 -7.723 1 93.19 141 GLY B N 1
ATOM 2768 C CA . GLY B 1 141 ? -1.618 20.328 -8.148 1 93.19 141 GLY B CA 1
ATOM 2769 C C . GLY B 1 141 ? -2.977 20.953 -8.383 1 93.19 141 GLY B C 1
ATOM 2770 O O . GLY B 1 141 ? -3.311 21.969 -7.754 1 93.19 141 GLY B O 1
ATOM 2771 N N . GLU B 1 142 ? -3.691 20.547 -9.352 1 92.62 142 GLU B N 1
ATOM 2772 C CA . GLU B 1 142 ? -5.074 20.906 -9.656 1 92.62 142 GLU B CA 1
ATOM 2773 C C . GLU B 1 142 ? -5.871 19.688 -10.102 1 92.62 142 GLU B C 1
ATOM 2775 O O . GLU B 1 142 ? -5.297 18.688 -10.57 1 92.62 142 GLU B O 1
ATOM 2780 N N . LYS B 1 143 ? -7.113 19.859 -9.883 1 92.44 143 LYS B N 1
ATOM 2781 C CA . LYS B 1 143 ? -7.961 18.719 -10.219 1 92.44 143 LYS B CA 1
ATOM 2782 C C . LYS B 1 143 ? -7.793 18.328 -11.688 1 92.44 143 LYS B C 1
ATOM 2784 O O . LYS B 1 143 ? -7.832 19.188 -12.57 1 92.44 143 LYS B O 1
ATOM 2789 N N . GLY B 1 144 ? -7.523 17.078 -11.914 1 87.88 144 GLY B N 1
ATOM 2790 C CA . GLY B 1 144 ? -7.434 16.562 -13.273 1 87.88 144 GLY B CA 1
ATOM 2791 C C . GLY B 1 144 ? -6.637 15.281 -13.383 1 87.88 144 GLY B C 1
ATOM 2792 O O . GLY B 1 144 ? -6.129 14.773 -12.383 1 87.88 144 GLY B O 1
ATOM 2793 N N . ASN B 1 145 ? -6.52 14.805 -14.562 1 82.31 145 ASN B N 1
ATOM 2794 C CA . ASN B 1 145 ? -5.832 13.539 -14.797 1 82.31 145 ASN B CA 1
ATOM 2795 C C . ASN B 1 145 ? -4.566 13.734 -15.625 1 82.31 145 ASN B C 1
ATOM 2797 O O . ASN B 1 145 ? -3.854 12.773 -15.914 1 82.31 145 ASN B O 1
ATOM 2801 N N . GLY B 1 146 ? -4.258 14.93 -15.938 1 84.25 146 GLY B N 1
ATOM 2802 C CA . GLY B 1 146 ? -3.045 15.219 -16.688 1 84.25 146 GLY B CA 1
ATOM 2803 C C . GLY B 1 146 ? -1.8 15.242 -15.828 1 84.25 146 GLY B C 1
ATOM 2804 O O . GLY B 1 146 ? -1.884 15.125 -14.602 1 84.25 146 GLY B O 1
ATOM 2805 N N . ASP B 1 147 ? -0.626 15.438 -16.516 1 84.69 147 ASP B N 1
ATOM 2806 C CA . ASP B 1 147 ? 0.641 15.555 -15.805 1 84.69 147 ASP B CA 1
ATOM 2807 C C . ASP B 1 147 ? 0.603 16.703 -14.805 1 84.69 147 ASP B C 1
ATOM 2809 O O . ASP B 1 147 ? 0.243 17.828 -15.156 1 84.69 147 ASP B O 1
ATOM 2813 N N . GLY B 1 148 ? 0.896 16.375 -13.68 1 89.75 148 GLY B N 1
ATOM 2814 C CA . GLY B 1 148 ? 0.948 17.391 -12.641 1 89.75 148 GLY B CA 1
ATOM 2815 C C . GLY B 1 148 ? -0.404 17.672 -12.016 1 89.75 148 GLY B C 1
ATOM 2816 O O . GLY B 1 148 ? -0.491 18.375 -11.008 1 89.75 148 GLY B O 1
ATOM 2817 N N . GLN B 1 149 ? -1.43 17.203 -12.672 1 92.31 149 GLN B N 1
ATOM 2818 C CA . GLN B 1 149 ? -2.752 17.297 -12.062 1 92.31 149 GLN B CA 1
ATOM 2819 C C . GLN B 1 149 ? -3.004 16.141 -11.102 1 92.31 149 GLN B C 1
ATOM 2821 O O . GLN B 1 149 ? -2.367 15.086 -11.203 1 92.31 149 GLN B O 1
ATOM 2826 N N . LEU B 1 150 ? -3.877 16.438 -10.141 1 88.25 150 LEU B N 1
ATOM 2827 C CA . LEU B 1 150 ? -4.121 15.453 -9.094 1 88.25 150 LEU B CA 1
ATOM 2828 C C . LEU B 1 150 ? -5.613 15.18 -8.938 1 88.25 150 LEU B C 1
ATOM 2830 O O . LEU B 1 150 ? -6.43 16.094 -9.031 1 88.25 150 LEU B O 1
ATOM 2834 N N . GLU B 1 151 ? -5.926 13.938 -8.766 1 85.12 151 GLU B N 1
ATOM 2835 C CA . GLU B 1 151 ? -7.281 13.523 -8.414 1 85.12 151 GLU B CA 1
ATOM 2836 C C . GLU B 1 151 ? -7.297 12.773 -7.082 1 85.12 151 GLU B C 1
ATOM 2838 O O . GLU B 1 151 ? -6.891 11.609 -7.02 1 85.12 151 GLU B O 1
ATOM 2843 N N . MET B 1 152 ? -7.742 13.492 -6.086 1 82.31 152 MET B N 1
ATOM 2844 C CA . MET B 1 152 ? -7.855 12.953 -4.734 1 82.31 152 MET B CA 1
ATOM 2845 C C . MET B 1 152 ? -6.531 12.352 -4.277 1 82.31 152 MET B C 1
ATOM 2847 O O . MET B 1 152 ? -6.449 11.164 -3.98 1 82.31 152 MET B O 1
ATOM 2851 N N . PRO B 1 153 ? -5.492 13.188 -4.188 1 84.12 153 PRO B N 1
ATOM 2852 C CA . PRO B 1 153 ? -4.188 12.672 -3.762 1 84.12 153 PRO B CA 1
ATOM 2853 C C . PRO B 1 153 ? -4.207 12.117 -2.338 1 84.12 153 PRO B C 1
ATOM 2855 O O . PRO B 1 153 ? -4.816 12.719 -1.448 1 84.12 153 PRO B O 1
ATOM 2858 N N . THR B 1 154 ? -3.604 11 -2.168 1 79.94 154 THR B N 1
ATOM 2859 C CA . THR B 1 154 ? -3.592 10.344 -0.864 1 79.94 154 THR B CA 1
ATOM 2860 C C . THR B 1 154 ? -2.162 10.188 -0.352 1 79.94 154 THR B C 1
ATOM 2862 O O . THR B 1 154 ? -1.676 11.023 0.413 1 79.94 154 THR B O 1
ATOM 2865 N N . GLY B 1 155 ? -1.394 9.289 -0.923 1 72.44 155 GLY B N 1
ATOM 2866 C CA . GLY B 1 155 ? -0.052 8.977 -0.456 1 72.44 155 GLY B CA 1
ATOM 2867 C C . GLY B 1 155 ? 0.981 10.008 -0.88 1 72.44 155 GLY B C 1
ATOM 2868 O O . GLY B 1 155 ? 0.904 10.555 -1.982 1 72.44 155 GLY B O 1
ATOM 2869 N N . LEU B 1 156 ? 1.894 10.25 0.101 1 77.44 156 LEU B N 1
ATOM 2870 C CA . LEU B 1 156 ? 2.969 11.219 -0.09 1 77.44 156 LEU B CA 1
ATOM 2871 C C . LEU B 1 156 ? 4.246 10.758 0.608 1 77.44 156 LEU B C 1
ATOM 2873 O O . LEU B 1 156 ? 4.195 10.273 1.743 1 77.44 156 LEU B O 1
ATOM 2877 N N . CYS B 1 157 ? 5.32 10.789 -0.222 1 72.19 157 CYS B N 1
ATOM 2878 C CA . CYS B 1 157 ? 6.609 10.539 0.411 1 72.19 157 CYS B CA 1
ATOM 2879 C C . CYS B 1 157 ? 7.723 11.297 -0.301 1 72.19 157 CYS B C 1
ATOM 2881 O O . CYS B 1 157 ? 7.508 11.867 -1.37 1 72.19 157 CYS B O 1
ATOM 2883 N N . ILE B 1 158 ? 8.773 11.453 0.423 1 71.88 158 ILE B N 1
ATOM 2884 C CA . ILE B 1 158 ? 9.977 12.055 -0.134 1 71.88 158 ILE B CA 1
ATOM 2885 C C . ILE B 1 158 ? 11.055 10.984 -0.316 1 71.88 158 ILE B C 1
ATOM 2887 O O . ILE B 1 158 ? 11.281 10.172 0.583 1 71.88 158 ILE B O 1
ATOM 2891 N N . ASP B 1 159 ? 11.578 10.977 -1.508 1 66.19 159 ASP B N 1
ATOM 2892 C CA . ASP B 1 159 ? 12.625 9.984 -1.706 1 66.19 159 ASP B CA 1
ATOM 2893 C C . ASP B 1 159 ? 13.984 10.523 -1.249 1 66.19 159 ASP B C 1
ATOM 2895 O O . ASP B 1 159 ? 14.078 11.648 -0.753 1 66.19 159 ASP B O 1
ATOM 2899 N N . ASN B 1 160 ? 15.031 9.672 -1.33 1 63.59 160 ASN B N 1
ATOM 2900 C CA . ASN B 1 160 ? 16.359 10.008 -0.82 1 63.59 160 ASN B CA 1
ATOM 2901 C C . ASN B 1 160 ? 16.984 11.141 -1.612 1 63.59 160 ASN B C 1
ATOM 2903 O O . ASN B 1 160 ? 18 11.719 -1.188 1 63.59 160 ASN B O 1
ATOM 2907 N N . TYR B 1 161 ? 16.406 11.555 -2.695 1 70.06 161 TYR B N 1
ATOM 2908 C CA . TYR B 1 161 ? 16.938 12.625 -3.535 1 70.06 161 TYR B CA 1
ATOM 2909 C C . TYR B 1 161 ? 16.141 13.922 -3.324 1 70.06 161 TYR B C 1
ATOM 2911 O O . TYR B 1 161 ? 16.422 14.93 -3.973 1 70.06 161 TYR B O 1
ATOM 2919 N N . GLY B 1 162 ? 15.172 13.875 -2.457 1 75.19 162 GLY B N 1
ATOM 2920 C CA . GLY B 1 162 ? 14.398 15.055 -2.123 1 75.19 162 GLY B CA 1
ATOM 2921 C C . GLY B 1 162 ? 13.188 15.25 -3.021 1 75.19 162 GLY B C 1
ATOM 2922 O O . GLY B 1 162 ? 12.555 16.312 -3.004 1 75.19 162 GLY B O 1
ATOM 2923 N N . ASN B 1 163 ? 12.867 14.25 -3.816 1 77.25 163 ASN B N 1
ATOM 2924 C CA . ASN B 1 163 ? 11.68 14.328 -4.66 1 77.25 163 ASN B CA 1
ATOM 2925 C C . ASN B 1 163 ? 10.422 13.906 -3.898 1 77.25 163 ASN B C 1
ATOM 2927 O O . ASN B 1 163 ? 10.469 12.961 -3.104 1 77.25 163 ASN B O 1
ATOM 2931 N N . LEU B 1 164 ? 9.383 14.633 -4.305 1 81.88 164 LEU B N 1
ATOM 2932 C CA . LEU B 1 164 ? 8.086 14.266 -3.758 1 81.88 164 LEU B CA 1
ATOM 2933 C C . LEU B 1 164 ? 7.383 13.258 -4.66 1 81.88 164 LEU B C 1
ATOM 2935 O O . LEU B 1 164 ? 7.25 13.484 -5.863 1 81.88 164 LEU B O 1
ATOM 2939 N N . LEU B 1 165 ? 6.992 12.195 -4.074 1 76.88 165 LEU B N 1
ATOM 2940 C CA . LEU B 1 165 ? 6.191 11.195 -4.777 1 76.88 165 LEU B CA 1
ATOM 2941 C C . LEU B 1 165 ? 4.762 11.172 -4.238 1 76.88 165 LEU B C 1
ATOM 2943 O O . LEU B 1 165 ? 4.551 11.109 -3.025 1 76.88 165 LEU B O 1
ATOM 2947 N N . LEU B 1 166 ? 3.873 11.273 -5.223 1 80.19 166 LEU B N 1
ATOM 2948 C CA . LEU B 1 166 ? 2.457 11.344 -4.875 1 80.19 166 LEU B CA 1
ATOM 2949 C C . LEU B 1 166 ? 1.673 10.227 -5.555 1 80.19 166 LEU B C 1
ATOM 2951 O O . LEU B 1 166 ? 1.91 9.914 -6.727 1 80.19 166 LEU B O 1
ATOM 2955 N N . CYS B 1 167 ? 0.786 9.695 -4.703 1 75.06 167 CYS B N 1
ATOM 2956 C CA . CYS B 1 167 ? -0.184 8.758 -5.258 1 75.06 167 CYS B CA 1
ATOM 2957 C C . CYS B 1 167 ? -1.591 9.344 -5.223 1 75.06 167 CYS B C 1
ATOM 2959 O O . CYS B 1 167 ? -2.018 9.891 -4.207 1 75.06 167 CYS B O 1
ATOM 2961 N N . ASP B 1 168 ? -2.383 9.305 -6.305 1 72.25 168 ASP B N 1
ATOM 2962 C CA . ASP B 1 168 ? -3.727 9.875 -6.238 1 72.25 168 ASP B CA 1
ATOM 2963 C C . ASP B 1 168 ? -4.754 8.914 -6.844 1 72.25 168 ASP B C 1
ATOM 2965 O O . ASP B 1 168 ? -5.957 9.062 -6.617 1 72.25 168 ASP B O 1
ATOM 2969 N N . VAL B 1 169 ? -4.48 8.125 -7.73 1 67.31 169 VAL B N 1
ATOM 2970 C CA . VAL B 1 169 ? -5.473 7.254 -8.359 1 67.31 169 VAL B CA 1
ATOM 2971 C C . VAL B 1 169 ? -5.121 5.793 -8.102 1 67.31 169 VAL B C 1
ATOM 2973 O O . VAL B 1 169 ? -4.004 5.359 -8.375 1 67.31 169 VAL B O 1
ATOM 2976 N N . VAL B 1 170 ? -5.992 5.176 -7.289 1 65.88 170 VAL B N 1
ATOM 2977 C CA . VAL B 1 170 ? -5.883 3.725 -7.16 1 65.88 170 VAL B CA 1
ATOM 2978 C C . VAL B 1 170 ? -7.227 3.076 -7.496 1 65.88 170 VAL B C 1
ATOM 2980 O O . VAL B 1 170 ? -8.266 3.467 -6.957 1 65.88 170 VAL B O 1
ATOM 2983 N N . ARG B 1 171 ? -7.211 2.307 -8.438 1 72.38 171 ARG B N 1
ATOM 2984 C CA . ARG B 1 171 ? -8.422 1.575 -8.812 1 72.38 171 ARG B CA 1
ATOM 2985 C C . ARG B 1 171 ? -8.445 0.196 -8.164 1 72.38 171 ARG B C 1
ATOM 2987 O O . ARG B 1 171 ? -7.52 -0.596 -8.336 1 72.38 171 ARG B O 1
ATOM 2994 N N . ILE B 1 172 ? -9.445 -0.036 -7.312 1 75.56 172 ILE B N 1
ATOM 2995 C CA . ILE B 1 172 ? -9.688 -1.348 -6.723 1 75.56 172 ILE B CA 1
ATOM 2996 C C . ILE B 1 172 ? -11.031 -1.887 -7.195 1 75.56 172 ILE B C 1
ATOM 2998 O O . ILE B 1 172 ? -12.062 -1.213 -7.066 1 75.56 172 ILE B O 1
ATOM 3002 N N . GLN B 1 173 ? -10.984 -3.014 -7.785 1 81.06 173 GLN B N 1
ATOM 3003 C CA . GLN B 1 173 ? -12.195 -3.672 -8.273 1 81.06 173 GLN B CA 1
ATOM 3004 C C . GLN B 1 173 ? -12.469 -4.961 -7.508 1 81.06 173 GLN B C 1
ATOM 3006 O O . GLN B 1 173 ? -11.539 -5.605 -7.016 1 81.06 173 GLN B O 1
ATOM 3011 N N . GLN B 1 174 ? -13.734 -5.227 -7.375 1 82.94 174 GLN B N 1
ATOM 3012 C CA . GLN B 1 174 ? -14.172 -6.441 -6.695 1 82.94 174 GLN B CA 1
ATOM 3013 C C . GLN B 1 174 ? -14.711 -7.461 -7.691 1 82.94 174 GLN B C 1
ATOM 3015 O O . GLN B 1 174 ? -15.453 -7.105 -8.609 1 82.94 174 GLN B O 1
ATOM 3020 N N . PHE B 1 175 ? -14.32 -8.719 -7.492 1 87.94 175 PHE B N 1
ATOM 3021 C CA . PHE B 1 175 ? -14.773 -9.836 -8.312 1 87.94 175 PHE B CA 1
ATOM 3022 C C . PHE B 1 175 ? -15.203 -11.008 -7.441 1 87.94 175 PHE B C 1
ATOM 3024 O O . PHE B 1 175 ? -14.727 -11.156 -6.312 1 87.94 175 PHE B O 1
ATOM 3031 N N . THR B 1 176 ? -16.156 -11.789 -8.016 1 90.44 176 THR B N 1
ATOM 3032 C CA . THR B 1 176 ? -16.344 -13.125 -7.449 1 90.44 176 THR B CA 1
ATOM 3033 C C . THR B 1 176 ? -15.203 -14.047 -7.859 1 90.44 176 THR B C 1
ATOM 3035 O O . THR B 1 176 ? -14.414 -13.719 -8.75 1 90.44 176 THR B O 1
ATOM 3038 N N . LEU B 1 177 ? -15.172 -15.203 -7.215 1 89.25 177 LEU B N 1
ATOM 3039 C CA . LEU B 1 177 ? -14.141 -16.188 -7.539 1 89.25 177 LEU B CA 1
ATOM 3040 C C . LEU B 1 177 ? -14.289 -16.672 -8.977 1 89.25 177 LEU B C 1
ATOM 3042 O O . LEU B 1 177 ? -13.32 -17.125 -9.586 1 89.25 177 LEU B O 1
ATOM 3046 N N . GLU B 1 178 ? -15.469 -16.594 -9.477 1 92.12 178 GLU B N 1
ATOM 3047 C CA . GLU B 1 178 ? -15.75 -17.031 -10.844 1 92.12 178 GLU B CA 1
ATOM 3048 C C . GLU B 1 178 ? -15.375 -15.953 -11.859 1 92.12 178 GLU B C 1
ATOM 3050 O O . GLU B 1 178 ? -15.391 -16.203 -13.062 1 92.12 178 GLU B O 1
ATOM 3055 N N . GLY B 1 179 ? -15.016 -14.758 -11.312 1 92.12 179 GLY B N 1
ATOM 3056 C CA . GLY B 1 179 ? -14.523 -13.719 -12.203 1 92.12 179 GLY B CA 1
ATOM 3057 C C . GLY B 1 179 ? -15.586 -12.688 -12.547 1 92.12 179 GLY B C 1
ATOM 3058 O O . GLY B 1 179 ? -15.398 -11.891 -13.477 1 92.12 179 GLY B O 1
ATOM 3059 N N . THR B 1 180 ? -16.672 -12.688 -11.883 1 92.44 180 THR B N 1
ATOM 3060 C CA . THR B 1 180 ? -17.734 -11.711 -12.133 1 92.44 180 THR B CA 1
ATOM 3061 C C . THR B 1 180 ? -17.422 -10.398 -11.398 1 92.44 180 THR B C 1
ATOM 3063 O O . THR B 1 180 ? -17.188 -10.398 -10.188 1 92.44 180 THR B O 1
ATOM 3066 N N . PHE B 1 181 ? -17.453 -9.359 -12.156 1 91.94 181 PHE B N 1
ATOM 3067 C CA . PHE B 1 181 ? -17.266 -8.039 -11.562 1 91.94 181 PHE B CA 1
ATOM 3068 C C . PHE B 1 181 ? -18.453 -7.672 -10.68 1 91.94 181 PHE B C 1
ATOM 3070 O O . PHE B 1 181 ? -19.609 -7.754 -11.109 1 91.94 181 PHE B O 1
ATOM 3077 N N . THR B 1 182 ? -18.109 -7.227 -9.469 1 87.19 182 THR B N 1
ATOM 3078 C CA . THR B 1 182 ? -19.203 -6.938 -8.555 1 87.19 182 THR B CA 1
ATOM 3079 C C . THR B 1 182 ? -19.125 -5.496 -8.062 1 87.19 182 THR B C 1
ATOM 3081 O O . THR B 1 182 ? -20.047 -5.02 -7.379 1 87.19 182 THR B O 1
ATOM 3084 N N . GLY B 1 183 ? -18 -4.805 -8.32 1 80.5 183 GLY B N 1
ATOM 3085 C CA . GLY B 1 183 ? -17.953 -3.414 -7.895 1 80.5 183 GLY B CA 1
ATOM 3086 C C . GLY B 1 183 ? -16.531 -2.871 -7.816 1 80.5 183 GLY B C 1
ATOM 3087 O O . GLY B 1 183 ? -15.57 -3.59 -8.094 1 80.5 183 GLY B O 1
ATOM 3088 N N . LYS B 1 184 ? -16.375 -1.686 -7.766 1 74.38 184 LYS B N 1
ATOM 3089 C CA . LYS B 1 184 ? -15.102 -1.011 -7.57 1 74.38 184 LYS B CA 1
ATOM 3090 C C . LYS B 1 184 ? -15.156 -0.063 -6.375 1 74.38 184 LYS B C 1
ATOM 3092 O O . LYS B 1 184 ? -16.234 0.344 -5.949 1 74.38 184 LYS B O 1
ATOM 3097 N N . THR B 1 185 ? -14.086 -0.227 -5.656 1 59.59 185 THR B N 1
ATOM 3098 C CA . THR B 1 185 ? -14.062 0.663 -4.5 1 59.59 185 THR B CA 1
ATOM 3099 C C . THR B 1 185 ? -13.312 1.951 -4.824 1 59.59 185 THR B C 1
ATOM 3101 O O . THR B 1 185 ? -12.422 1.959 -5.676 1 59.59 185 THR B O 1
ATOM 3104 N N . SER B 1 186 ? -13.797 3.08 -4.656 1 52.22 186 SER B N 1
ATOM 3105 C CA . SER B 1 186 ? -13.203 4.391 -4.906 1 52.22 186 SER B CA 1
ATOM 3106 C C . SER B 1 186 ? -11.938 4.59 -4.078 1 52.22 186 SER B C 1
ATOM 3108 O O . SER B 1 186 ? -10.891 4.945 -4.617 1 52.22 186 SER B O 1
ATOM 3110 N N . THR B 1 187 ? -11.93 5.516 -3.016 1 48.16 187 THR B N 1
ATOM 3111 C CA . THR B 1 187 ? -11.023 6.488 -2.41 1 48.16 187 THR B CA 1
ATOM 3112 C C . THR B 1 187 ? -10.406 5.926 -1.135 1 48.16 187 THR B C 1
ATOM 3114 O O . THR B 1 187 ? -11.07 5.816 -0.107 1 48.16 187 THR B O 1
ATOM 3117 N N . VAL B 1 188 ? -9.734 4.812 -1.107 1 50.5 188 VAL B N 1
ATOM 3118 C CA . VAL B 1 188 ? -9.188 4.637 0.232 1 50.5 188 VAL B CA 1
ATOM 3119 C C . VAL B 1 188 ? -7.844 5.359 0.337 1 50.5 188 VAL B C 1
ATOM 3121 O O . VAL B 1 188 ? -7.117 5.48 -0.651 1 50.5 188 VAL B O 1
ATOM 3124 N N . PRO B 1 189 ? -7.742 6.074 1.527 1 47.03 189 PRO B N 1
ATOM 3125 C CA . PRO B 1 189 ? -6.453 6.723 1.783 1 47.03 189 PRO B CA 1
ATOM 3126 C C . PRO B 1 189 ? -5.273 5.77 1.623 1 47.03 189 PRO B C 1
ATOM 3128 O O . PRO B 1 189 ? -5.316 4.637 2.109 1 47.03 189 PRO B O 1
ATOM 3131 N N . TRP B 1 190 ? -4.484 6.121 0.647 1 51.84 190 TRP B N 1
ATOM 3132 C CA . TRP B 1 190 ? -3.277 5.34 0.395 1 51.84 190 TRP B CA 1
ATOM 3133 C C . TRP B 1 190 ? -2.045 6.043 0.949 1 51.84 190 TRP B C 1
ATOM 3135 O O . TRP B 1 190 ? -1.978 7.277 0.957 1 51.84 190 TRP B O 1
ATOM 3145 N N . SER B 1 191 ? -1.312 5.363 1.774 1 49.25 191 SER B N 1
ATOM 3146 C CA . SER B 1 191 ? -0.02 5.891 2.197 1 49.25 191 SER B CA 1
ATOM 3147 C C . SER B 1 191 ? 1.101 5.41 1.283 1 49.25 191 SER B C 1
ATOM 3149 O O . SER B 1 191 ? 1.004 4.336 0.686 1 49.25 191 SER B O 1
ATOM 3151 N N . VAL B 1 192 ? 2.057 6.238 0.932 1 47.94 192 VAL B N 1
ATOM 3152 C CA . VAL B 1 192 ? 3.246 5.914 0.152 1 47.94 192 VAL B CA 1
ATOM 3153 C C . VAL B 1 192 ? 4.492 6.051 1.025 1 47.94 192 VAL B C 1
ATOM 3155 O O . VAL B 1 192 ? 4.605 6.996 1.809 1 47.94 192 VAL B O 1
ATOM 3158 N N . ALA B 1 193 ? 5.289 5.023 1.089 1 48.38 193 ALA B N 1
ATOM 3159 C CA . ALA B 1 193 ? 6.555 5.109 1.815 1 48.38 193 ALA B CA 1
ATOM 3160 C C . ALA B 1 193 ? 7.723 4.656 0.942 1 48.38 193 ALA B C 1
ATOM 3162 O O . ALA B 1 193 ? 7.57 3.764 0.105 1 48.38 193 ALA B O 1
ATOM 3163 N N . THR B 1 194 ? 8.781 5.461 1.001 1 46.19 194 THR B N 1
ATOM 3164 C CA . THR B 1 194 ? 10.016 5.031 0.354 1 46.19 194 THR B CA 1
ATOM 3165 C C . THR B 1 194 ? 10.812 4.102 1.266 1 46.19 194 THR B C 1
ATOM 3167 O O . THR B 1 194 ? 10.883 4.32 2.477 1 46.19 194 THR B O 1
ATOM 3170 N N . MET B 1 195 ? 11.141 3.1 0.679 1 44.28 195 MET B N 1
ATOM 3171 C CA . MET B 1 195 ? 11.969 2.15 1.42 1 44.28 195 MET B CA 1
ATOM 3172 C C . MET B 1 195 ? 13.453 2.453 1.224 1 44.28 195 MET B C 1
ATOM 3174 O O . MET B 1 195 ? 13.82 3.195 0.314 1 44.28 195 MET B O 1
ATOM 3178 N N . PRO B 1 196 ? 14.211 2.064 2.242 1 43.09 196 PRO B N 1
ATOM 3179 C CA . PRO B 1 196 ? 15.641 2.359 2.16 1 43.09 196 PRO B CA 1
ATOM 3180 C C . PRO B 1 196 ? 16.234 1.997 0.804 1 43.09 196 PRO B C 1
ATOM 3182 O O . PRO B 1 196 ? 17.234 2.6 0.382 1 43.09 196 PRO B O 1
ATOM 3185 N N . ASP B 1 197 ? 15.641 1.062 0.127 1 41.25 197 ASP B N 1
ATOM 3186 C CA . ASP B 1 197 ? 16.156 0.649 -1.175 1 41.25 197 ASP B CA 1
ATOM 3187 C C . ASP B 1 197 ? 15.438 1.383 -2.307 1 41.25 197 ASP B C 1
ATOM 3189 O O . ASP B 1 197 ? 15.484 0.947 -3.459 1 41.25 197 ASP B O 1
ATOM 3193 N N . ASP B 1 198 ? 14.836 2.535 -1.989 1 48 198 ASP B N 1
ATOM 3194 C CA . ASP B 1 198 ? 14.156 3.439 -2.91 1 48 198 ASP B CA 1
ATOM 3195 C C . ASP B 1 198 ? 12.883 2.805 -3.467 1 48 198 ASP B C 1
ATOM 3197 O O . ASP B 1 198 ? 12.32 3.293 -4.445 1 48 198 ASP B O 1
ATOM 3201 N N . ARG B 1 199 ? 12.531 1.772 -2.855 1 48.12 199 ARG B N 1
ATOM 3202 C CA . ARG B 1 199 ? 11.211 1.242 -3.18 1 48.12 199 ARG B CA 1
ATOM 3203 C C . ARG B 1 199 ? 10.109 2.1 -2.564 1 48.12 199 ARG B C 1
ATOM 3205 O O . ARG B 1 199 ? 10.352 2.818 -1.59 1 48.12 199 ARG B O 1
ATOM 3212 N N . ILE B 1 200 ? 8.984 2.174 -3.373 1 48.94 200 ILE B N 1
ATOM 3213 C CA . ILE B 1 200 ? 7.828 2.912 -2.875 1 48.94 200 ILE B CA 1
ATOM 3214 C C . ILE B 1 200 ? 6.758 1.935 -2.391 1 48.94 200 ILE B C 1
ATOM 3216 O O . ILE B 1 200 ? 6.426 0.972 -3.086 1 48.94 200 ILE B O 1
ATOM 3220 N N . LEU B 1 201 ? 6.492 2.025 -1.11 1 51.06 201 LEU B N 1
ATOM 3221 C CA . LEU B 1 201 ? 5.402 1.278 -0.491 1 51.06 201 LEU B CA 1
ATOM 3222 C C . LEU B 1 201 ? 4.125 2.107 -0.463 1 51.06 201 LEU B C 1
ATOM 3224 O O . LEU B 1 201 ? 4.137 3.264 -0.035 1 51.06 201 LEU B O 1
ATOM 3228 N N . VAL B 1 202 ? 3.029 1.606 -1.114 1 50.19 202 VAL B N 1
ATOM 3229 C CA . VAL B 1 202 ? 1.728 2.262 -1.032 1 50.19 202 VAL B CA 1
ATOM 3230 C C . VAL B 1 202 ? 0.774 1.413 -0.193 1 50.19 202 VAL B C 1
ATOM 3232 O O . VAL B 1 202 ? 0.645 0.207 -0.417 1 50.19 202 VAL B O 1
ATOM 3235 N N . THR B 1 203 ? 0.351 1.875 0.875 1 49.16 203 THR B N 1
ATOM 3236 C CA . THR B 1 203 ? -0.585 1.196 1.765 1 49.16 203 THR B CA 1
ATOM 3237 C C . THR B 1 203 ? -1.91 1.95 1.833 1 49.16 203 THR B C 1
ATOM 3239 O O . THR B 1 203 ? -1.938 3.178 1.727 1 49.16 203 THR B O 1
ATOM 3242 N N . GLY B 1 204 ? -3.152 1.277 1.481 1 48.25 204 GLY B N 1
ATOM 3243 C CA . GLY B 1 204 ? -4.441 1.94 1.622 1 48.25 204 GLY B CA 1
ATOM 3244 C C . GLY B 1 204 ? -5.418 1.168 2.486 1 48.25 204 GLY B C 1
ATOM 3245 O O . GLY B 1 204 ? -5.184 -0.001 2.803 1 48.25 204 GLY B O 1
ATOM 3246 N N . PHE B 1 205 ? -6.254 1.982 3.16 1 40.72 205 PHE B N 1
ATOM 3247 C CA . PHE B 1 205 ? -7.309 1.478 4.035 1 40.72 205 PHE B CA 1
ATOM 3248 C C . PHE B 1 205 ? -8.609 1.285 3.262 1 40.72 205 PHE B C 1
ATOM 3250 O O . PHE B 1 205 ? -8.961 2.105 2.41 1 40.72 205 PHE B O 1
ATOM 3257 N N . ASN B 1 206 ? -8.93 -0.083 2.895 1 36.47 206 ASN B N 1
ATOM 3258 C CA . ASN B 1 206 ? -10.281 -0.226 2.359 1 36.47 206 ASN B CA 1
ATOM 3259 C C . ASN B 1 206 ? -11.336 -0.09 3.455 1 36.47 206 ASN B C 1
ATOM 3261 O O . ASN B 1 206 ? -11.219 -0.706 4.516 1 36.47 206 ASN B O 1
ATOM 3265 N N . GLU B 1 207 ? -11.805 1.005 3.717 1 33.59 207 GLU B N 1
ATOM 3266 C CA . GLU B 1 207 ? -13.023 0.869 4.508 1 33.59 207 GLU B CA 1
ATOM 3267 C C . GLU B 1 207 ? -13.883 -0.291 4.008 1 33.59 207 GLU B C 1
ATOM 3269 O O . GLU B 1 207 ? -13.766 -0.702 2.85 1 33.59 207 GLU B O 1
ATOM 3274 N N . ARG B 1 208 ? -14.516 -1.122 4.82 1 33.03 208 ARG B N 1
ATOM 3275 C CA . ARG B 1 208 ? -15.555 -2.113 4.57 1 33.03 208 ARG B CA 1
ATOM 3276 C C . ARG B 1 208 ? -16.25 -1.852 3.236 1 33.03 208 ARG B C 1
ATOM 3278 O O . ARG B 1 208 ? -16.859 -2.754 2.66 1 33.03 208 ARG B O 1
ATOM 3285 N N . GLY B 1 209 ? -16.953 -0.806 2.854 1 30.75 209 GLY B N 1
ATOM 3286 C CA . GLY B 1 209 ? -18.109 -0.933 1.992 1 30.75 209 GLY B CA 1
ATOM 3287 C C . GLY B 1 209 ? -17.766 -1.021 0.52 1 30.75 209 GLY B C 1
ATOM 3288 O O . GLY B 1 209 ? -17.344 -0.032 -0.083 1 30.75 209 GLY B O 1
ATOM 3289 N N . VAL B 1 210 ? -16.812 -1.853 0.181 1 29.67 210 VAL B N 1
ATOM 3290 C CA . VAL B 1 210 ? -17.031 -2.084 -1.242 1 29.67 210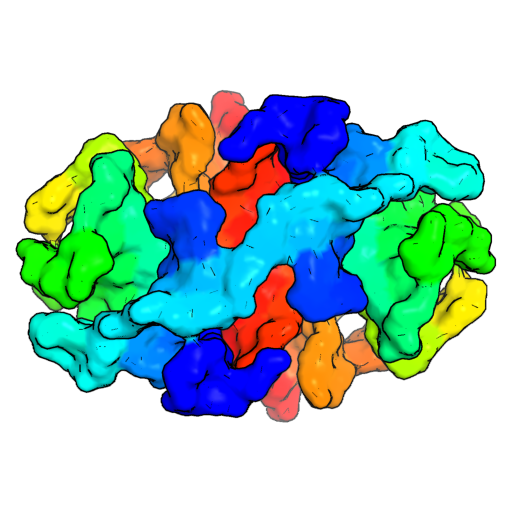 VAL B CA 1
ATOM 3291 C C . VAL B 1 210 ? -18.516 -1.903 -1.568 1 29.67 210 VAL B C 1
ATOM 3293 O O . VAL B 1 210 ? -19.375 -2.559 -0.97 1 29.67 210 VAL B O 1
ATOM 3296 N N . LYS B 1 211 ? -18.906 -0.758 -1.814 1 28.89 211 LYS B N 1
ATOM 3297 C CA . LYS B 1 211 ? -20.281 -0.686 -2.281 1 28.89 211 LYS B CA 1
ATOM 3298 C C . LYS B 1 211 ? -20.562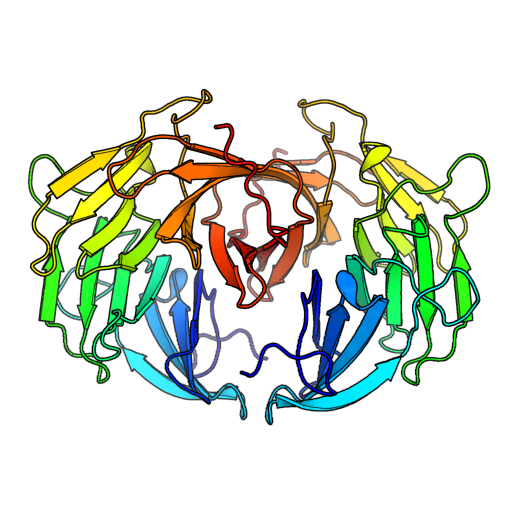 -1.755 -3.332 1 28.89 211 LYS B C 1
ATOM 3300 O O . LYS B 1 211 ? -19.906 -1.796 -4.375 1 28.89 211 LYS B O 1
ATOM 3305 N N . THR B 1 212 ? -20.75 -2.893 -2.898 1 22.7 212 THR B N 1
ATOM 3306 C CA . THR B 1 212 ? -21.391 -3.887 -3.758 1 22.7 212 THR B CA 1
ATOM 3307 C C . THR B 1 212 ? -22.484 -3.252 -4.594 1 22.7 212 THR B C 1
ATOM 3309 O O . THR B 1 212 ? -23.438 -2.674 -4.051 1 22.7 212 THR B O 1
ATOM 3312 N N . LEU B 1 213 ? -22.141 -2.5 -5.668 1 21.92 213 LEU B N 1
ATOM 3313 C CA . LEU B 1 213 ? -23.297 -2.205 -6.512 1 21.92 213 LEU B CA 1
ATOM 3314 C C . LEU B 1 213 ? -24.156 -3.453 -6.719 1 21.92 213 LEU B C 1
ATOM 3316 O O . LEU B 1 213 ? -23.672 -4.461 -7.242 1 21.92 213 LEU B O 1
ATOM 3320 N N . ARG B 1 214 ? -24.828 -3.863 -5.84 1 18.92 214 ARG B N 1
ATOM 3321 C CA . ARG B 1 214 ? -26.016 -4.625 -6.242 1 18.92 214 ARG B CA 1
ATOM 3322 C C . ARG B 1 214 ? -26.875 -3.826 -7.211 1 18.92 214 ARG B C 1
ATOM 3324 O O . ARG B 1 214 ? -27.094 -2.627 -7.016 1 18.92 214 ARG B O 1
#

Radius of gyration: 21.04 Å; Cα contacts (8 Å, |Δi|>4): 1302; chains: 2; bounding box: 50×60×49 Å

Secondary structure (DSSP, 8-state):
----SSTT----EEEEEESSSSEEEEEETTTTEEEEEETTT--EEEEE--BSSSTT-BSSEEEEEE-TTSSEEEEEETTTTEEEEEETTS-EEEEESSSSTT--SSEEEEEEETTEEEEEETTTTEEEEE-TTS-EEEEE--BSSSTT-BSS---EEE-TTS-EEEEEEEEEEEE-TT--EEEEE--PPEEEEE-TTSPEEEEE---S------/----SSTT----EEEEEESSSSEEEEEETTTTEEEEEETTT--EEEEE--BSSSTT-BSSEEEEEE-TTSSEEEEEETTTTEEEEEETTS-EEEEESSSSTT--SSEEEEEEETTEEEEEETTTTEEEEE-TTS-EEEEE--BSSSTT-BSS---EEE-TTS-EEEEEEEEEEEE-TT--EEEEE--PPEEEEE-TTSPEEEEE---S------

Sequence (428 aa):
METGNQEGQFQNPADVIFVNDDGILVAEECNHRIQQLNVQTGNFVKRFGKQGSGDRQLKNPASVCIKSDGEFIVVVEYGNSRIQVFTMDGEPVLKFGDIGPERLNHPIACVCYEDKFIVTDLKNNCVKVFDSKGQFSHKFGEKGNGDGQLEMPTGLCIDNYGNLLLCDVVRIQQFTLEGTFTGKTSTVPWSVATMPDDRILVTGFNERGVKTLRMETGNQEGQFQNPADVIFVNDDGILVAEECNHRIQQLNVQTGNFVKRFGKQGSGDRQLKNPASVCIKSDGEFIVVVEYGNSRIQVFTMDGEPVLKFGDIGPERLNHPIACVCYEDKFIVTDLKNNCVKVFDSKGQFSHKFGEKGNGDGQLEMPTGLCIDNYGNLLLCDVVRIQQFTLEGTFTGKTSTVPWSVATMPDDRILVTGFNERGVKTLR